Protein AF-A0A6A1VLL9-F1 (afdb_monomer)

InterPro domains:
  IPR001650 Helicase, C-terminal domain-like [PF00271] (3-60)
  IPR001650 Helicase, C-terminal domain-like [PS51194] (1-104)
  IPR001650 Helicase, C-terminal domain-like [SM00490] (1-61)
  IPR018973 MrfA-like Zn-binding domain [PF09369] (299-379)
  IPR027417 P-loop containing nucleoside triphosphate hydrolase [G3DSA:3.40.50.300] (1-115)
  IPR027417 P-loop containing nucleoside triphosphate hydrolase [SSF52540] (4-103)
  IPR055227 ATP-dependent helicase HRQ1, winged helix domain [PF22982] (96-174)

Mean predicted aligned error: 11.03 Å

Foldseek 3Di:
DVVVVVVVLVCQQVVVDPDDDDQCPVLPPDLSHADQEAEAEADNLFLSSLCSRQVSHDPPNDHHYYHYDHDPFPASVQCVVPVCCSVVPDGDDAFDDLLLLLLLLLVVLQVLLVDWDFCQPCCVPSPPSVVVSLVVCVVVVQWDWDPPDDDRRITIHGDDPDNHSVVVDDPDLDAPDWAFEAEPVPRDGQDIHHPVCCCFQQDQQAWHDDPNWTWGFHDQDPVVRYTYTHTDDDLFHFGWDKAKDKFFDDDPDPPDDDDDDPDPFDKFKWKKKKFAFDPVLVVVCVVVVHDLLQLLQLLLQLLLLCLCVQFRDDSLQKDWRHDAPPDPDDDGRMTMITGNRGHYSCSRVSDDPLVSLVNLLVQLVPAPDDDQLGHCSHRDHSPDPNSSPRHGSVSNNSRSVSSNVVQCVVVVVPDDDDDDDDDDDDDDVVVVVVPDDTDGIDMGMMIMGMDIDGDPDGDRDDDDDDPDDDDD

Secondary structure (DSSP, 8-state):
-HHHHHH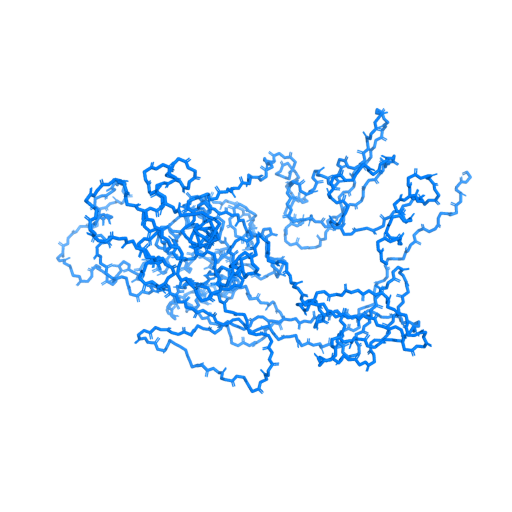HHHHHHTT--S-----GGGTSS-----B-EEEEES--SSHHHHHHHHTTB--SS---EEEEE--SSHHHHHHHH-HHHHHHSPPPPP---TT-HHHHHHHHHHHHHHS-EEHHHHHHHH-TTHHHHHHHHHHTTSEEE-SSS-SS--EEEE--S-S-GGGT--SS-----EEEEEETTTTEEEEEEEHHHHHHHSSTT-EEEETTEEEEEEEEETTTTEEEEEE---S-B---EEEEEEEEE--SS--S------S---EEEEEEEEEE--HHHHHHHHHTT--HHHHHHHHHHHHHHHHHHHS---TTTEEE-PPPTT--SPPPSEEEEEESSTT--SHHHH--HHHHHHHHHHHHHH---SSTT--TTTT--TT-TTTT-S--HHHHHHHHHHHHHHHHHHHTTSS-----------STTTHHHHTS--SS-EEEEEEEEEEEE-----B--------PPPP-

Organism: NCBI:txid262757

Nearest PDB structures (foldseek):
  6znp-assembly1_A  TM=7.812E-01  e=3.510E-25  Bacillus subtilis subsp. subtilis str. 168
  6znp-assembly2_B  TM=8.269E-01  e=1.859E-23  Bacillus subtilis subsp. subtilis str. 168
  6znq-assembly2_B  TM=7.967E-01  e=2.782E-23  Bacillus subtilis subsp. subtilis str. 168
  6zns-assembly1_A  TM=4.354E-01  e=3.088E-14  Bacillus subtilis subsp. subtilis str. 168
  4pyd-assembly1_E  TM=3.132E-01  e=6.804E-01  Escherichia coli K-12

Sequence (472 aa):
MEQDRRRIERDFFDGKLCGVAATNALELGIDVGHIDVTLHLGFPGSIASLWQQAGRAGRRERPSLAVYVAFEGPLDQYFMNHPKKLFGSPIECCHIDAQNQQVLEQHLVCAACEYPLSLHYDEQYFGSGLNNAAMSLKSKGYLISDQSCDSAAKIWNYIGQEKMPSRSVSIRAIENVRYEVLDQRTDEVLEEIEESRAFFQVYEGAVYMRQGKTYLVTKLDLSNKIALCKEADLKYYTRTRDYTDVHVNGGNKIAYPVRVSNIQLSKTTAKAVWIPVPQSIKAEVNKQNFDFRGGLHAASHAILNVVPLHIICNSADLAPECPNPHDSRYYPERILLYDQHPGGIGVSVQVQPLELLMAALEVLRSCYCSGDAGCPNCVQSFACHEYNEVLHKDAALIIIKGVLDAERSYFGGSDHSSNILELTTTDRLFDDFIGKKFKFFFPFLIVLSVKAVCLNFFVSDWFMLISGVPLL

Structure (mmCIF, N/CA/C/O backbone):
data_AF-A0A6A1VLL9-F1
#
_entry.id   AF-A0A6A1VLL9-F1
#
loop_
_atom_site.group_PDB
_atom_site.id
_atom_site.type_symbol
_atom_site.label_atom_id
_atom_site.label_alt_id
_atom_site.label_comp_id
_atom_site.label_asym_id
_atom_site.label_entity_id
_atom_site.label_seq_id
_atom_site.pdbx_PDB_ins_code
_atom_site.Cartn_x
_atom_site.Cartn_y
_atom_site.Cartn_z
_atom_site.occupancy
_atom_site.B_iso_or_equiv
_atom_site.auth_seq_id
_atom_site.auth_comp_id
_atom_site.auth_asym_id
_atom_site.auth_atom_id
_atom_site.pdbx_PDB_model_num
ATOM 1 N N . MET A 1 1 ? -26.419 -7.769 -5.730 1.00 55.06 1 MET A N 1
ATOM 2 C CA . MET A 1 1 ? -24.949 -7.963 -5.669 1.00 55.06 1 MET A CA 1
ATOM 3 C C . MET A 1 1 ? -24.533 -9.321 -5.094 1.00 55.06 1 MET A C 1
ATOM 5 O O . MET A 1 1 ? -24.029 -10.139 -5.852 1.00 55.06 1 MET A O 1
ATOM 9 N N . GLU A 1 2 ? -24.759 -9.619 -3.804 1.00 61.84 2 GLU A N 1
ATOM 10 C CA . GLU A 1 2 ? -24.377 -10.932 -3.237 1.00 61.84 2 GLU A CA 1
ATOM 11 C C . GLU A 1 2 ? -25.065 -12.110 -3.936 1.00 61.84 2 GLU A C 1
ATOM 13 O O . GLU A 1 2 ? -24.462 -13.161 -4.125 1.00 61.84 2 GLU A O 1
ATOM 18 N N . GLN A 1 3 ? -26.322 -11.930 -4.346 1.00 69.62 3 GLN A N 1
ATOM 19 C CA . GLN A 1 3 ? -27.078 -12.961 -5.057 1.00 69.62 3 GLN A CA 1
ATOM 20 C C . GLN A 1 3 ? -26.481 -13.272 -6.438 1.00 69.62 3 GLN A C 1
ATOM 22 O O . GLN A 1 3 ? -26.377 -14.445 -6.787 1.00 69.62 3 GLN A O 1
ATOM 27 N N . ASP A 1 4 ? -26.015 -12.258 -7.177 1.00 74.50 4 ASP A N 1
ATOM 28 C CA . ASP A 1 4 ? -25.354 -12.440 -8.479 1.00 74.50 4 ASP A CA 1
ATOM 29 C C . ASP A 1 4 ? -24.007 -13.143 -8.323 1.00 74.50 4 ASP A C 1
ATOM 31 O O . ASP A 1 4 ? -23.719 -14.093 -9.046 1.00 74.50 4 ASP A O 1
ATOM 35 N N . ARG A 1 5 ? -23.202 -12.730 -7.335 1.00 76.38 5 ARG A N 1
ATOM 36 C CA . ARG A 1 5 ? -21.930 -13.393 -7.024 1.00 76.38 5 ARG A CA 1
ATOM 37 C C . ARG A 1 5 ? -22.148 -14.860 -6.649 1.00 76.38 5 ARG A C 1
ATOM 39 O O . ARG A 1 5 ? -21.533 -15.732 -7.251 1.00 76.38 5 ARG A O 1
ATOM 46 N N . ARG A 1 6 ? -23.075 -15.142 -5.726 1.00 79.62 6 ARG A N 1
ATOM 47 C CA . ARG A 1 6 ? -23.425 -16.516 -5.320 1.00 79.62 6 ARG A CA 1
ATOM 48 C C . ARG A 1 6 ? -23.987 -17.338 -6.480 1.00 79.62 6 ARG A C 1
ATOM 50 O O . ARG A 1 6 ? -23.811 -18.553 -6.500 1.00 79.62 6 ARG A O 1
ATOM 57 N N . ARG A 1 7 ? -24.678 -16.703 -7.433 1.00 83.50 7 ARG A N 1
ATOM 58 C CA . ARG A 1 7 ? -25.155 -17.356 -8.656 1.00 83.50 7 ARG A CA 1
ATOM 59 C C . ARG A 1 7 ? -23.997 -17.719 -9.580 1.00 83.50 7 ARG A C 1
ATOM 61 O O . ARG A 1 7 ? -23.951 -18.862 -10.006 1.00 83.50 7 ARG A O 1
ATOM 68 N N . ILE A 1 8 ? -23.074 -16.794 -9.857 1.00 82.75 8 ILE A N 1
ATOM 69 C CA . ILE A 1 8 ? -21.881 -17.061 -10.679 1.00 82.75 8 ILE A CA 1
ATOM 70 C C . ILE A 1 8 ? -21.043 -18.168 -10.046 1.00 82.75 8 ILE A C 1
ATOM 72 O O . ILE A 1 8 ? -20.667 -19.110 -10.732 1.00 82.75 8 ILE A O 1
ATOM 76 N N . GLU A 1 9 ? -20.809 -18.086 -8.736 1.00 80.38 9 GLU A N 1
ATOM 77 C CA . GLU A 1 9 ? -20.122 -19.126 -7.975 1.00 80.38 9 GLU A CA 1
ATOM 78 C C . GLU A 1 9 ? -20.831 -20.475 -8.165 1.00 80.38 9 GLU A C 1
ATOM 80 O O . GLU A 1 9 ? -20.210 -21.424 -8.629 1.00 80.38 9 GLU A O 1
ATOM 85 N N . ARG A 1 10 ? -22.149 -20.553 -7.932 1.00 82.94 10 ARG A N 1
ATOM 86 C CA . ARG A 1 10 ? -22.943 -21.779 -8.140 1.00 82.94 10 ARG A CA 1
ATOM 87 C C . ARG A 1 10 ? -22.897 -22.308 -9.571 1.00 82.94 10 ARG A C 1
ATOM 89 O O . ARG A 1 10 ? -22.711 -23.501 -9.762 1.00 82.94 10 ARG A O 1
ATOM 96 N N . ASP A 1 11 ? -23.071 -21.455 -10.571 1.00 86.31 11 ASP A N 1
ATOM 97 C CA . ASP A 1 11 ? -23.075 -21.877 -11.972 1.00 86.31 11 ASP A CA 1
ATOM 98 C C . ASP A 1 11 ? -21.674 -22.328 -12.426 1.00 86.31 11 ASP A C 1
ATOM 100 O O . ASP A 1 11 ? -21.560 -23.234 -13.252 1.00 86.31 11 ASP A O 1
ATOM 104 N N . PHE A 1 12 ? -20.612 -21.770 -11.842 1.00 84.31 12 PHE A N 1
ATOM 105 C CA . PHE A 1 12 ? -19.244 -22.259 -12.007 1.00 84.31 12 PHE A CA 1
ATOM 106 C C . PHE A 1 12 ? -19.033 -23.611 -11.308 1.00 84.31 12 PHE A C 1
ATOM 108 O O . PHE A 1 12 ? -18.479 -24.528 -11.909 1.00 84.31 12 PHE A O 1
ATOM 115 N N . PHE A 1 13 ? -19.566 -23.789 -10.094 1.00 78.75 13 PHE A N 1
ATOM 116 C CA . PHE A 1 13 ? -19.525 -25.060 -9.357 1.00 78.75 13 PHE A CA 1
ATOM 117 C C . PHE A 1 13 ? -20.258 -26.204 -10.044 1.00 78.75 13 PHE A C 1
ATOM 119 O O . PHE A 1 13 ? -19.762 -27.330 -10.077 1.00 78.75 13 PHE A O 1
ATOM 126 N N . ASP A 1 14 ? -21.431 -25.907 -10.594 1.00 82.62 14 ASP A N 1
ATOM 127 C CA . ASP A 1 14 ? -22.281 -26.872 -11.286 1.00 82.62 14 ASP A CA 1
ATOM 128 C C . ASP A 1 14 ? -21.737 -27.225 -12.687 1.00 82.62 14 ASP A C 1
ATOM 130 O O . ASP A 1 14 ? -22.352 -28.018 -13.400 1.00 82.62 14 ASP A O 1
ATOM 134 N N . GLY A 1 15 ? -20.620 -26.619 -13.118 1.00 81.31 15 GLY A N 1
ATOM 135 C CA . GLY A 1 15 ? -20.032 -26.814 -14.447 1.00 81.31 15 GLY A CA 1
ATOM 136 C C . GLY A 1 15 ? -20.826 -26.163 -15.585 1.00 81.31 15 GLY A C 1
ATOM 137 O O . GLY A 1 15 ? -20.611 -26.491 -16.750 1.00 81.31 15 GLY A O 1
ATOM 138 N N . LYS A 1 16 ? -21.751 -25.243 -15.276 1.00 86.25 16 LYS A N 1
ATOM 139 C CA . LYS A 1 16 ? -22.502 -24.477 -16.289 1.00 86.25 16 LYS A CA 1
ATOM 140 C C . LYS A 1 16 ? -21.661 -23.355 -16.895 1.00 86.25 16 LYS A C 1
ATOM 142 O O . LYS A 1 16 ? -21.904 -22.962 -18.034 1.00 86.25 16 LYS A O 1
ATOM 147 N N . LEU A 1 17 ? -20.692 -22.833 -16.143 1.00 86.25 17 LEU A N 1
ATOM 148 C CA . LEU A 1 17 ? -19.700 -21.871 -16.623 1.00 86.25 17 LEU A CA 1
ATOM 149 C C . LEU A 1 17 ? -18.362 -22.575 -16.854 1.00 86.25 17 LEU A C 1
ATOM 151 O O . LEU A 1 17 ? -17.862 -23.267 -15.975 1.00 86.25 17 LEU A O 1
ATOM 155 N N . CYS A 1 18 ? -17.763 -22.357 -18.026 1.00 87.50 18 CYS A N 1
ATOM 156 C CA . CYS A 1 18 ? -16.464 -22.939 -18.386 1.00 87.50 18 CYS A CA 1
ATOM 157 C C . CYS A 1 18 ? -15.266 -22.195 -17.767 1.00 87.50 18 CYS A C 1
ATOM 159 O O . CYS A 1 18 ? -14.156 -22.715 -17.763 1.00 87.50 18 CYS A O 1
ATOM 161 N N . GLY A 1 19 ? -15.465 -20.967 -17.287 1.00 87.75 19 GLY A N 1
ATOM 162 C CA . GLY A 1 19 ? -14.394 -20.116 -16.779 1.00 87.75 19 GLY A CA 1
ATOM 163 C C . GLY A 1 19 ? -14.936 -18.865 -16.101 1.00 87.75 19 GLY A C 1
ATOM 164 O O . GLY A 1 19 ? -16.063 -18.440 -16.366 1.00 87.75 19 GLY A O 1
ATOM 165 N N . VAL A 1 20 ? -14.120 -18.269 -15.235 1.00 87.44 20 VAL A N 1
ATOM 166 C CA . VAL A 1 20 ? -14.426 -17.015 -14.544 1.00 87.44 20 VAL A CA 1
ATOM 167 C C . VAL A 1 20 ? -13.185 -16.125 -14.532 1.00 87.44 20 VAL A C 1
ATOM 169 O O . VAL A 1 20 ? -12.090 -16.584 -14.219 1.00 87.44 20 VAL A O 1
ATOM 172 N N . ALA A 1 21 ? -13.358 -14.851 -14.881 1.00 87.50 21 ALA A N 1
ATOM 173 C CA . ALA A 1 21 ? -12.352 -13.820 -14.657 1.00 87.50 21 ALA A CA 1
ATOM 174 C C . ALA A 1 21 ? -12.681 -13.117 -13.338 1.00 87.50 21 ALA A C 1
ATOM 176 O O . ALA A 1 21 ? -13.796 -12.625 -13.158 1.00 87.50 21 ALA A O 1
ATOM 177 N N . ALA A 1 22 ? -11.729 -13.093 -12.410 1.00 82.31 22 ALA A N 1
ATOM 178 C CA . ALA A 1 22 ? -11.917 -12.505 -11.094 1.00 82.31 22 ALA A CA 1
ATOM 179 C C . ALA A 1 22 ? -10.682 -11.717 -10.664 1.00 82.31 22 ALA A C 1
ATOM 181 O O . ALA A 1 22 ? -9.564 -12.003 -11.083 1.00 82.31 22 ALA A O 1
ATOM 182 N N . THR A 1 23 ? -10.904 -10.736 -9.795 1.00 83.44 23 THR A N 1
ATOM 183 C CA . THR A 1 23 ? -9.838 -10.099 -9.018 1.00 83.44 23 THR A CA 1
ATOM 184 C C . THR A 1 23 ? -9.397 -11.030 -7.879 1.00 83.44 23 THR A C 1
ATOM 186 O O . THR A 1 23 ? -9.888 -12.156 -7.746 1.00 83.44 23 THR A O 1
ATOM 189 N N . ASN A 1 24 ? -8.561 -10.531 -6.965 1.00 78.00 24 ASN A N 1
ATOM 190 C CA . ASN A 1 24 ? -8.161 -11.239 -5.739 1.00 78.00 24 ASN A CA 1
ATOM 191 C C . ASN A 1 24 ? -9.356 -11.610 -4.823 1.00 78.00 24 ASN A C 1
ATOM 193 O O . ASN A 1 24 ? -9.191 -12.278 -3.809 1.00 78.00 24 ASN A O 1
ATOM 197 N N . ALA A 1 25 ? -10.595 -11.242 -5.171 1.00 73.44 25 ALA A N 1
ATOM 198 C CA . ALA A 1 25 ? -11.806 -11.637 -4.454 1.00 73.44 25 ALA A CA 1
ATOM 199 C C . ALA A 1 25 ? -12.036 -13.163 -4.370 1.00 73.44 25 ALA A C 1
ATOM 201 O O . ALA A 1 25 ? -12.748 -13.604 -3.463 1.00 73.44 25 ALA A O 1
ATOM 202 N N . LEU A 1 26 ? -11.459 -13.958 -5.286 1.00 74.06 26 LEU A N 1
ATOM 203 C CA . LEU A 1 26 ? -11.481 -15.433 -5.242 1.00 74.06 26 LEU A CA 1
ATOM 204 C C . LEU A 1 26 ? -10.244 -16.050 -4.559 1.00 74.06 26 LEU A C 1
ATOM 206 O O . LEU A 1 26 ? -10.128 -17.272 -4.467 1.00 74.06 26 LEU A O 1
ATOM 210 N N . GLU A 1 27 ? -9.331 -15.224 -4.045 1.00 75.81 27 GLU A N 1
ATOM 211 C CA . GLU A 1 27 ? -8.189 -15.671 -3.240 1.00 75.81 27 GLU A CA 1
ATOM 212 C C . GLU A 1 27 ? -8.619 -16.124 -1.840 1.00 75.81 27 GLU A C 1
ATOM 214 O O . GLU A 1 27 ? -8.020 -17.031 -1.271 1.00 75.81 27 GLU A O 1
ATOM 219 N N . LEU A 1 28 ? -9.717 -15.577 -1.313 1.00 71.50 28 LEU A N 1
ATOM 220 C CA . LEU A 1 28 ? -10.289 -15.961 -0.021 1.00 71.50 28 LEU A CA 1
ATOM 221 C C . LEU A 1 28 ? -10.875 -17.377 -0.074 1.00 71.50 28 LEU A C 1
ATOM 223 O O . LEU A 1 28 ? -11.434 -17.777 -1.092 1.00 71.50 28 LEU A O 1
ATOM 227 N N . GLY A 1 29 ? -10.713 -18.145 1.012 1.00 59.16 29 GLY A N 1
ATOM 228 C CA . GLY A 1 29 ? -10.897 -19.604 1.172 1.00 59.16 29 GLY A CA 1
ATOM 229 C C . GLY A 1 29 ? -12.264 -20.233 0.849 1.00 59.16 29 GLY A C 1
ATOM 230 O O . GLY A 1 29 ? -12.626 -21.242 1.442 1.00 59.16 29 GLY A O 1
ATOM 231 N N . ILE A 1 30 ? -13.017 -19.674 -0.092 1.00 65.00 30 ILE A N 1
ATOM 232 C CA . ILE A 1 30 ? -14.181 -20.285 -0.723 1.00 65.00 30 ILE A CA 1
ATOM 233 C C . ILE A 1 30 ? -13.705 -21.587 -1.380 1.00 65.00 30 ILE A C 1
ATOM 235 O O . ILE A 1 30 ? -12.692 -21.600 -2.081 1.00 65.00 30 ILE A O 1
ATOM 239 N N . ASP A 1 31 ? -14.375 -22.704 -1.118 1.00 61.38 31 ASP A N 1
ATOM 240 C CA . ASP A 1 31 ? -14.124 -23.947 -1.844 1.00 61.38 31 ASP A CA 1
ATOM 241 C C . ASP A 1 31 ? -14.569 -23.726 -3.288 1.00 61.38 31 ASP A C 1
ATOM 243 O O . ASP A 1 31 ? -15.764 -23.764 -3.519 1.00 61.38 31 ASP A O 1
ATOM 247 N N . VAL A 1 32 ? -13.645 -23.423 -4.218 1.00 62.94 32 VAL A N 1
ATOM 248 C CA . VAL A 1 32 ? -13.950 -23.086 -5.629 1.00 62.94 32 VAL A CA 1
ATOM 249 C C . VAL A 1 32 ? -14.083 -24.336 -6.537 1.00 62.94 32 VAL A C 1
ATOM 251 O O . VAL A 1 32 ? -14.072 -24.238 -7.757 1.00 62.94 32 VAL A O 1
ATOM 254 N N . GLY A 1 33 ? -14.327 -25.523 -5.964 1.00 63.41 33 GLY A N 1
ATOM 255 C CA . GLY A 1 33 ? -14.780 -26.682 -6.737 1.00 63.41 33 GLY A CA 1
ATOM 256 C C . GLY A 1 33 ? -13.696 -27.251 -7.656 1.00 63.41 33 GLY A C 1
ATOM 257 O O . GLY A 1 33 ? -12.535 -27.359 -7.263 1.00 63.41 33 GLY A O 1
ATOM 258 N N . HIS A 1 34 ? -14.086 -27.682 -8.858 1.00 73.81 34 HIS A N 1
ATOM 259 C CA . HIS A 1 34 ? -13.215 -28.355 -9.826 1.00 73.81 34 HIS A CA 1
ATOM 260 C C . HIS A 1 34 ? -12.608 -27.368 -10.821 1.00 73.81 34 HIS A C 1
ATOM 262 O O . HIS A 1 34 ? -13.108 -27.222 -11.931 1.00 73.81 34 HIS A O 1
ATOM 268 N N . ILE A 1 35 ? -11.530 -26.696 -10.426 1.00 85.19 35 ILE A N 1
ATOM 269 C CA . ILE A 1 35 ? -10.742 -25.892 -11.361 1.00 85.19 35 ILE A CA 1
ATOM 270 C C . ILE A 1 35 ? -9.588 -26.750 -11.877 1.00 85.19 35 ILE A C 1
ATOM 272 O O . ILE A 1 35 ? -8.771 -27.252 -11.100 1.00 85.19 35 ILE A O 1
ATOM 276 N N . ASP A 1 36 ? -9.520 -26.905 -13.195 1.00 87.62 36 ASP A N 1
ATOM 277 C CA . ASP A 1 36 ? -8.425 -27.621 -13.854 1.00 87.62 36 ASP A CA 1
ATOM 278 C C . ASP A 1 36 ? -7.258 -26.676 -14.186 1.00 87.62 36 ASP A C 1
ATOM 280 O O . ASP A 1 36 ? -6.094 -27.079 -14.137 1.00 87.62 36 ASP A O 1
ATOM 284 N N . VAL A 1 37 ? -7.559 -25.405 -14.493 1.00 91.38 37 VAL A N 1
ATOM 285 C CA . VAL A 1 37 ? -6.571 -24.414 -14.942 1.00 91.38 37 VAL A CA 1
ATOM 286 C C . VAL A 1 37 ? -6.751 -23.065 -14.244 1.00 91.38 37 VAL A C 1
ATOM 288 O O . VAL A 1 37 ? -7.860 -22.533 -14.209 1.00 91.38 37 VAL A O 1
ATOM 291 N N . THR A 1 38 ? -5.658 -22.476 -13.754 1.00 91.94 38 THR A N 1
ATOM 292 C CA . THR A 1 38 ? -5.599 -21.058 -13.363 1.00 91.94 38 THR A CA 1
ATOM 293 C C . THR A 1 38 ? -4.729 -20.255 -14.324 1.00 91.94 38 THR A C 1
ATOM 295 O O . THR A 1 38 ? -3.693 -20.726 -14.796 1.00 91.94 38 THR A O 1
ATOM 298 N N . LEU A 1 39 ? -5.152 -19.023 -14.609 1.00 94.12 39 LEU A N 1
ATOM 299 C CA . LEU A 1 39 ? -4.411 -18.060 -15.420 1.00 94.12 39 LEU A CA 1
ATOM 300 C C . LEU A 1 39 ? -4.173 -16.796 -14.590 1.00 94.12 39 LEU A C 1
ATOM 302 O O . LEU A 1 39 ? -5.124 -16.103 -14.234 1.00 94.12 39 LEU A O 1
ATOM 306 N N . HIS A 1 40 ? -2.911 -16.506 -14.293 1.00 92.56 40 HIS A N 1
ATOM 307 C CA . HIS A 1 40 ? -2.480 -15.321 -13.555 1.00 92.56 40 HIS A CA 1
ATOM 308 C C . HIS A 1 40 ? -1.958 -14.293 -14.552 1.00 92.56 40 HIS A C 1
ATOM 310 O O . HIS A 1 40 ? -0.989 -14.564 -15.263 1.00 92.56 40 HIS A O 1
ATOM 316 N N . LEU A 1 41 ? -2.614 -13.137 -14.619 1.00 92.56 41 LEU A N 1
ATOM 317 C CA . LEU A 1 41 ? -2.220 -12.026 -15.481 1.00 92.56 41 LEU A CA 1
ATOM 318 C C . LEU A 1 41 ? -1.443 -11.006 -14.638 1.00 92.56 41 LEU A C 1
ATOM 320 O O . LEU A 1 41 ? -2.045 -10.249 -13.878 1.00 92.56 41 LEU A O 1
ATOM 324 N N . GLY A 1 42 ? -0.117 -11.022 -14.761 1.00 91.62 42 GLY A N 1
ATOM 325 C CA . GLY A 1 42 ? 0.807 -10.264 -13.918 1.00 91.62 42 GLY A CA 1
ATOM 326 C C . GLY A 1 42 ? 1.017 -10.873 -12.527 1.00 91.62 42 GLY A C 1
ATOM 327 O O . GLY A 1 42 ? 0.291 -11.778 -12.099 1.00 91.62 42 GLY A O 1
ATOM 328 N N . PHE A 1 43 ? 2.061 -10.427 -11.827 1.00 90.69 43 PHE A N 1
ATOM 329 C CA . PHE A 1 43 ? 2.318 -10.857 -10.454 1.00 90.69 43 PHE A CA 1
ATOM 330 C C . PHE A 1 43 ? 1.229 -10.310 -9.508 1.00 90.69 43 PHE A C 1
ATOM 332 O O . PHE A 1 43 ? 0.989 -9.102 -9.491 1.00 90.69 43 PHE A O 1
ATOM 339 N N . PRO A 1 44 ? 0.592 -11.149 -8.666 1.00 88.12 44 PRO A N 1
ATOM 340 C CA . PRO A 1 44 ? -0.568 -10.749 -7.858 1.00 88.12 44 PRO A CA 1
ATOM 341 C C . PRO A 1 44 ? -0.235 -9.863 -6.645 1.00 88.12 44 PRO A C 1
ATOM 343 O O . PRO A 1 44 ? -1.109 -9.595 -5.823 1.00 88.12 44 PRO A O 1
ATOM 346 N N . GLY A 1 45 ? 1.017 -9.418 -6.516 1.00 86.62 45 GLY A N 1
ATOM 347 C CA . GLY A 1 45 ? 1.489 -8.536 -5.447 1.00 86.62 45 GLY A CA 1
ATOM 348 C C . GLY A 1 45 ? 2.106 -9.256 -4.246 1.00 86.62 45 GLY A C 1
ATOM 349 O O . GLY A 1 45 ? 2.758 -8.611 -3.439 1.00 86.62 45 GLY A O 1
ATOM 350 N N . SER A 1 46 ? 1.975 -10.579 -4.120 1.00 89.38 46 SER A N 1
ATOM 351 C CA . SER A 1 46 ? 2.736 -11.359 -3.134 1.00 89.38 46 SER A CA 1
ATOM 352 C C . SER A 1 46 ? 2.941 -12.805 -3.585 1.00 89.38 46 SER A C 1
ATOM 354 O O . SER A 1 46 ? 2.182 -13.336 -4.407 1.00 89.38 46 SER A O 1
ATOM 356 N N . ILE A 1 47 ? 3.967 -13.455 -3.040 1.00 91.50 47 ILE A N 1
ATOM 357 C CA . ILE A 1 47 ? 4.234 -14.880 -3.250 1.00 91.50 47 ILE A CA 1
ATOM 358 C C . ILE A 1 47 ? 3.100 -15.703 -2.632 1.00 91.50 47 ILE A C 1
ATOM 360 O O . ILE A 1 47 ? 2.618 -16.646 -3.265 1.00 91.50 47 ILE A O 1
ATOM 364 N N . ALA A 1 48 ? 2.622 -15.318 -1.443 1.00 90.94 48 ALA A N 1
ATOM 365 C CA . ALA A 1 48 ? 1.448 -15.916 -0.810 1.00 90.94 48 ALA A CA 1
ATOM 366 C C . ALA A 1 48 ? 0.233 -15.931 -1.751 1.00 90.94 48 ALA A C 1
ATOM 368 O O . ALA A 1 48 ? -0.359 -16.989 -1.977 1.00 90.94 48 ALA A O 1
ATOM 369 N N . SER A 1 49 ? -0.103 -14.782 -2.343 1.00 91.00 49 SER A N 1
ATOM 370 C CA . SER A 1 49 ? -1.242 -14.633 -3.252 1.00 91.00 49 SER A CA 1
ATOM 371 C C . SER A 1 49 ? -1.067 -15.459 -4.520 1.00 91.00 49 SER A C 1
ATOM 373 O O . SER A 1 49 ? -2.008 -16.126 -4.945 1.00 91.00 49 SER A O 1
ATOM 375 N N . LEU A 1 50 ? 0.142 -15.505 -5.092 1.00 91.69 50 LEU A N 1
ATOM 376 C CA . LEU A 1 50 ? 0.431 -16.356 -6.250 1.00 91.69 50 LEU A CA 1
ATOM 377 C C . LEU A 1 50 ? 0.142 -17.829 -5.948 1.00 91.69 50 LEU A C 1
ATOM 379 O O . LEU A 1 50 ? -0.568 -18.484 -6.711 1.00 91.69 50 LEU A O 1
ATOM 383 N N . TRP A 1 51 ? 0.627 -18.339 -4.814 1.00 91.00 51 TRP A N 1
ATOM 384 C CA . TRP A 1 51 ? 0.386 -19.725 -4.414 1.00 91.00 51 TRP A CA 1
ATOM 385 C C . TRP A 1 51 ? -1.074 -19.996 -4.051 1.00 91.00 51 TRP A C 1
ATOM 387 O O . TRP A 1 51 ? -1.601 -21.044 -4.423 1.00 91.00 51 TRP A O 1
ATOM 397 N N . GLN A 1 52 ? -1.754 -19.067 -3.373 1.00 89.56 52 GLN A N 1
ATOM 398 C CA . GLN A 1 52 ? -3.173 -19.220 -3.038 1.00 89.56 52 GLN A CA 1
ATOM 399 C C . GLN A 1 52 ? -4.056 -19.246 -4.282 1.00 89.56 52 GLN A C 1
ATOM 401 O O . GLN A 1 52 ? -4.973 -20.064 -4.368 1.00 89.56 52 GLN A O 1
ATOM 406 N N . GLN A 1 53 ? -3.776 -18.378 -5.254 1.00 89.38 53 GLN A N 1
ATOM 407 C CA . GLN A 1 53 ? -4.498 -18.353 -6.518 1.00 89.38 53 GLN A CA 1
ATOM 408 C C . GLN A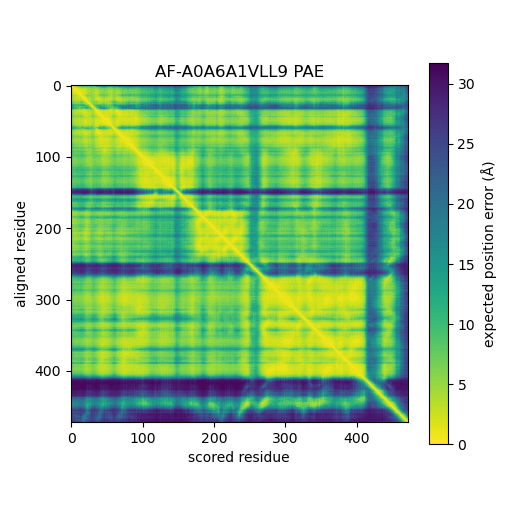 1 53 ? -4.171 -19.603 -7.355 1.00 89.38 53 GLN A C 1
ATOM 410 O O . GLN A 1 53 ? -5.079 -20.190 -7.936 1.00 89.38 53 GLN A O 1
ATOM 415 N N . ALA A 1 54 ? -2.909 -20.051 -7.405 1.00 90.00 54 ALA A N 1
ATOM 416 C CA . ALA A 1 54 ? -2.513 -21.234 -8.176 1.00 90.00 54 ALA A CA 1
ATOM 417 C C . ALA A 1 54 ? -3.097 -22.526 -7.581 1.00 90.00 54 ALA A C 1
ATOM 419 O O . ALA A 1 54 ? -3.596 -23.383 -8.307 1.00 90.00 54 ALA A O 1
ATOM 420 N N . GLY A 1 55 ? -3.136 -22.627 -6.247 1.00 87.75 55 GLY A N 1
ATOM 421 C CA . GLY A 1 55 ? -3.746 -23.738 -5.507 1.00 87.75 55 GLY A CA 1
ATOM 422 C C . GLY A 1 55 ? -5.273 -23.828 -5.628 1.00 87.75 55 GLY A C 1
ATOM 423 O O . GLY A 1 55 ? -5.900 -24.690 -5.006 1.00 87.75 55 GLY A O 1
ATOM 424 N N . ARG A 1 56 ? -5.902 -22.941 -6.411 1.00 84.56 56 ARG A N 1
ATOM 425 C CA . ARG A 1 56 ? -7.305 -23.088 -6.809 1.00 84.56 56 ARG A CA 1
ATOM 426 C C . ARG A 1 56 ? -7.493 -24.210 -7.813 1.00 84.56 56 ARG A C 1
ATOM 428 O O . ARG A 1 56 ? -8.520 -24.881 -7.733 1.00 84.56 56 ARG A O 1
ATOM 435 N N . ALA A 1 57 ? -6.505 -24.452 -8.672 1.00 87.56 57 ALA A N 1
ATOM 436 C CA . ALA A 1 57 ? -6.500 -25.602 -9.559 1.00 87.56 57 ALA A CA 1
ATOM 437 C C . ALA A 1 57 ? -5.926 -26.855 -8.868 1.00 87.56 57 ALA A C 1
ATOM 439 O O . ALA A 1 57 ? -5.130 -26.750 -7.936 1.00 87.56 57 ALA A O 1
ATOM 440 N N . GLY A 1 58 ? -6.318 -28.049 -9.326 1.00 80.69 58 GLY A N 1
ATOM 441 C CA . GLY A 1 58 ? -5.656 -29.304 -8.917 1.00 80.69 58 GLY A CA 1
ATOM 442 C C . GLY A 1 58 ? -6.219 -30.003 -7.686 1.00 80.69 58 GLY A C 1
ATOM 443 O O . GLY A 1 58 ? -5.493 -30.668 -6.947 1.00 80.69 58 GLY A O 1
ATOM 444 N N . ARG A 1 59 ? -7.532 -29.905 -7.455 1.00 75.31 59 ARG A N 1
ATOM 445 C CA . ARG A 1 59 ? -8.208 -30.684 -6.405 1.00 75.31 59 ARG A CA 1
ATOM 446 C C . ARG A 1 59 ? -8.504 -32.119 -6.875 1.00 75.31 59 ARG A C 1
ATOM 448 O O . ARG A 1 59 ? -8.923 -32.333 -8.008 1.00 75.31 59 ARG A O 1
ATOM 455 N N . ARG A 1 60 ? -8.390 -33.092 -5.958 1.00 71.12 60 ARG A N 1
ATOM 456 C CA . ARG A 1 60 ? -8.771 -34.518 -6.132 1.00 71.12 60 ARG A CA 1
ATOM 457 C C . ARG A 1 60 ? -7.939 -35.317 -7.154 1.00 71.12 60 ARG A C 1
ATOM 459 O O . ARG A 1 60 ? -8.505 -36.063 -7.946 1.00 71.12 60 ARG A O 1
ATOM 466 N N . GLU A 1 61 ? -6.613 -35.173 -7.110 1.00 72.75 61 GLU A N 1
ATOM 467 C CA . GLU A 1 61 ? -5.645 -36.009 -7.859 1.00 72.75 61 GLU A CA 1
ATOM 468 C C . GLU A 1 61 ? -5.769 -35.955 -9.393 1.00 72.75 61 GLU A C 1
ATOM 470 O O . GLU A 1 61 ? -5.253 -36.817 -10.105 1.00 72.75 61 GLU A O 1
ATOM 475 N N . ARG A 1 62 ? -6.433 -34.928 -9.929 1.00 80.50 62 ARG A N 1
ATOM 476 C CA . ARG A 1 62 ? -6.452 -34.670 -11.370 1.00 80.50 62 ARG A CA 1
ATOM 477 C C . ARG A 1 62 ? -5.256 -33.812 -11.779 1.00 80.50 62 ARG A C 1
ATOM 479 O O . ARG A 1 62 ? -4.836 -32.960 -10.994 1.00 80.50 62 ARG A O 1
ATOM 486 N N . PRO A 1 63 ? -4.727 -33.997 -13.001 1.00 87.19 63 PRO A N 1
ATOM 487 C CA . PRO A 1 63 ? -3.767 -33.064 -13.568 1.00 87.19 63 PRO A CA 1
ATOM 488 C C . PRO A 1 63 ? -4.344 -31.648 -13.578 1.00 87.19 63 PRO A C 1
ATOM 490 O O . PRO A 1 63 ? -5.501 -31.453 -13.945 1.00 87.19 63 PRO A O 1
ATOM 493 N N . SER A 1 64 ? -3.525 -30.673 -13.206 1.00 91.44 64 SER A N 1
ATOM 494 C CA . SER A 1 64 ? -3.890 -29.261 -13.223 1.00 91.44 64 SER A CA 1
ATOM 495 C C . SER A 1 64 ? -2.769 -28.405 -13.772 1.00 91.44 64 SER A C 1
ATOM 497 O O . SER A 1 64 ? -1.600 -28.793 -13.727 1.00 91.44 64 SER A O 1
ATOM 499 N N . LEU A 1 65 ? -3.126 -27.217 -14.246 1.00 93.50 65 LEU A N 1
ATOM 500 C CA . LEU A 1 65 ? -2.187 -26.264 -14.819 1.00 93.50 65 LEU A CA 1
ATOM 501 C C . LEU A 1 65 ? -2.369 -24.884 -14.182 1.00 93.50 65 LEU A C 1
ATOM 503 O O . LEU A 1 65 ? -3.472 -24.355 -14.144 1.00 93.50 65 LEU A O 1
ATOM 507 N N . ALA A 1 66 ? -1.275 -24.277 -13.737 1.00 93.19 66 ALA A N 1
ATOM 508 C CA . ALA A 1 66 ? -1.244 -22.867 -13.365 1.00 93.19 66 ALA A CA 1
ATOM 509 C C . ALA A 1 66 ? -0.335 -22.130 -14.350 1.00 93.19 66 ALA A C 1
ATOM 511 O O . ALA A 1 66 ? 0.843 -22.468 -14.484 1.00 93.19 66 ALA A O 1
ATOM 512 N N . VAL A 1 67 ? -0.886 -21.152 -15.067 1.00 95.00 67 VAL A N 1
ATOM 513 C CA . VAL A 1 67 ? -0.163 -20.362 -16.069 1.00 95.00 67 VAL A CA 1
ATOM 514 C C . VAL A 1 67 ? 0.038 -18.954 -15.538 1.00 95.00 67 VAL A C 1
ATOM 516 O O . VAL A 1 67 ? -0.931 -18.247 -15.274 1.00 95.00 67 VAL A O 1
ATOM 519 N N . TYR A 1 68 ? 1.293 -18.533 -15.415 1.00 94.75 68 TYR A N 1
ATOM 520 C CA . TYR A 1 68 ? 1.648 -17.158 -15.083 1.00 94.75 68 TYR A CA 1
ATOM 521 C C . TYR A 1 68 ? 2.072 -16.404 -16.350 1.00 94.75 68 TYR A C 1
ATOM 523 O O . TYR A 1 68 ? 3.085 -16.734 -16.966 1.00 94.75 68 TYR A O 1
ATOM 531 N N . VAL A 1 69 ? 1.280 -15.403 -16.737 1.00 95.44 69 VAL A N 1
ATOM 532 C CA . VAL A 1 69 ? 1.533 -14.511 -17.872 1.00 95.44 69 VAL A CA 1
ATOM 533 C C . VAL A 1 69 ? 2.039 -13.178 -17.331 1.00 95.44 69 VAL A C 1
ATOM 535 O O . VAL A 1 69 ? 1.267 -12.398 -16.783 1.00 95.44 69 VAL A O 1
ATOM 538 N N . ALA A 1 70 ? 3.341 -12.932 -17.464 1.00 94.06 70 ALA A N 1
ATOM 539 C CA . ALA A 1 70 ? 3.974 -11.681 -17.049 1.00 94.06 70 ALA A CA 1
ATOM 540 C C . ALA A 1 70 ? 3.590 -10.509 -17.958 1.00 94.06 70 ALA A C 1
ATOM 542 O O . ALA A 1 70 ? 3.502 -10.662 -19.178 1.00 94.06 70 ALA A O 1
ATOM 543 N N . PHE A 1 71 ? 3.463 -9.327 -17.362 1.00 91.50 71 PHE A N 1
ATOM 544 C CA . PHE A 1 71 ? 3.449 -8.056 -18.072 1.00 91.50 71 PHE A CA 1
ATOM 545 C C . PHE A 1 71 ? 4.862 -7.486 -18.236 1.00 91.50 71 PHE A C 1
ATOM 547 O O . PHE A 1 71 ? 5.859 -8.053 -17.789 1.00 91.50 71 PHE A O 1
ATOM 554 N N . GLU A 1 72 ? 4.956 -6.333 -18.890 1.00 89.88 72 GLU A N 1
ATOM 555 C CA . GLU A 1 72 ? 6.217 -5.632 -19.173 1.00 89.88 72 GLU A CA 1
ATOM 556 C C . GLU A 1 72 ? 6.816 -4.922 -17.943 1.00 89.88 72 GLU A C 1
ATOM 558 O O . GLU A 1 72 ? 7.921 -4.388 -18.010 1.00 89.88 72 GLU A O 1
ATOM 563 N N . GLY A 1 73 ? 6.108 -4.925 -16.808 1.00 87.25 73 GLY A N 1
ATOM 564 C CA . GLY A 1 73 ? 6.521 -4.225 -15.593 1.00 87.25 73 GLY A CA 1
ATOM 565 C C . GLY A 1 73 ? 7.824 -4.770 -14.977 1.00 87.25 73 GLY A C 1
ATOM 566 O O . GLY A 1 73 ? 8.117 -5.963 -15.106 1.00 87.25 73 GLY A O 1
ATOM 567 N N . PRO A 1 74 ? 8.595 -3.942 -14.239 1.00 88.75 74 PRO A N 1
ATOM 568 C CA . PRO A 1 74 ? 9.908 -4.326 -13.705 1.00 88.75 74 PRO A CA 1
ATOM 569 C C . PRO A 1 74 ? 9.894 -5.592 -12.843 1.00 88.75 74 PRO A C 1
ATOM 571 O O . PRO A 1 74 ? 10.828 -6.393 -12.895 1.00 88.75 74 PRO A O 1
ATOM 574 N N . LEU A 1 75 ? 8.827 -5.776 -12.066 1.00 89.31 75 LEU A N 1
ATOM 575 C CA . LEU A 1 75 ? 8.672 -6.900 -11.151 1.00 89.31 75 LEU A CA 1
ATOM 576 C C . LEU A 1 75 ? 8.445 -8.225 -11.889 1.00 89.31 75 LEU A C 1
ATOM 578 O O . LEU A 1 75 ? 9.110 -9.228 -11.619 1.00 89.31 75 LEU A O 1
ATOM 582 N N . ASP A 1 76 ? 7.537 -8.206 -12.860 1.00 91.94 76 ASP A N 1
ATOM 583 C CA . ASP A 1 76 ? 7.206 -9.360 -13.690 1.00 91.94 76 ASP A CA 1
ATOM 584 C C . ASP A 1 76 ? 8.417 -9.788 -14.519 1.00 91.94 76 ASP A C 1
ATOM 586 O O . ASP A 1 76 ? 8.797 -10.963 -14.523 1.00 91.94 76 ASP A O 1
ATOM 590 N N . GLN A 1 77 ? 9.091 -8.819 -15.142 1.00 91.38 77 GLN A N 1
ATOM 591 C CA . GLN A 1 77 ? 10.309 -9.056 -15.914 1.00 91.38 77 GLN A CA 1
ATOM 592 C C . GLN A 1 77 ? 11.455 -9.572 -15.036 1.00 91.38 77 GLN A C 1
ATOM 594 O O . GLN A 1 77 ? 12.215 -10.445 -15.466 1.00 91.38 77 GLN A O 1
ATOM 599 N N . TYR A 1 78 ? 11.576 -9.106 -13.788 1.00 91.00 78 TYR A N 1
ATOM 600 C CA . TYR A 1 78 ? 12.546 -9.659 -12.843 1.00 91.00 78 TYR A CA 1
ATOM 601 C C . TYR A 1 78 ? 12.293 -11.149 -12.591 1.00 91.00 78 TYR A C 1
ATOM 603 O O . TYR A 1 78 ? 13.218 -11.959 -12.694 1.00 91.00 78 TYR A O 1
ATOM 611 N N . PHE A 1 79 ? 11.050 -11.537 -12.301 1.00 92.06 79 PHE A N 1
ATOM 612 C CA . PHE A 1 79 ? 10.722 -12.938 -12.047 1.00 92.06 79 PHE A CA 1
ATOM 613 C C . PHE A 1 79 ? 10.831 -13.820 -13.292 1.00 92.06 79 PHE A C 1
ATOM 615 O O . PHE A 1 79 ? 11.275 -14.961 -13.169 1.00 92.06 79 PHE A O 1
ATOM 622 N N . MET A 1 80 ? 10.520 -13.301 -14.482 1.00 93.00 80 MET A N 1
ATOM 623 C CA . MET A 1 80 ? 10.719 -14.031 -15.740 1.00 93.00 80 MET A CA 1
ATOM 624 C C . MET A 1 80 ? 12.201 -14.291 -16.037 1.00 93.00 80 MET A C 1
ATOM 626 O O . MET A 1 80 ? 12.557 -15.382 -16.479 1.00 93.00 80 MET A O 1
ATOM 630 N N . ASN A 1 81 ? 13.083 -13.343 -15.712 1.00 92.06 81 ASN A N 1
ATOM 631 C CA . ASN A 1 81 ? 14.535 -13.528 -15.823 1.00 92.06 81 ASN A CA 1
ATOM 632 C C . ASN A 1 81 ? 15.124 -14.389 -14.690 1.00 92.06 81 ASN A C 1
ATOM 634 O O . ASN A 1 81 ? 16.183 -15.003 -14.843 1.00 92.06 81 ASN A O 1
ATOM 638 N N . HIS A 1 82 ? 14.441 -14.464 -13.545 1.00 91.81 82 HIS A N 1
ATOM 639 C CA . HIS A 1 82 ? 14.894 -15.186 -12.357 1.00 91.81 82 HIS A CA 1
ATOM 640 C C . HIS A 1 82 ? 13.803 -16.100 -11.765 1.00 91.81 82 HIS A C 1
ATOM 642 O O . HIS A 1 82 ? 13.470 -15.973 -10.584 1.00 91.81 82 HIS A O 1
ATOM 648 N N . PRO A 1 83 ? 13.288 -17.101 -12.504 1.00 93.38 83 PRO A N 1
ATOM 649 C CA . PRO A 1 83 ? 12.138 -17.899 -12.062 1.00 93.38 83 PRO A CA 1
ATOM 650 C C . PRO A 1 83 ? 12.414 -18.683 -10.772 1.00 93.38 83 PRO A C 1
ATOM 652 O O . PRO A 1 83 ? 11.537 -18.850 -9.930 1.00 93.38 83 PRO A O 1
ATOM 655 N N . LYS A 1 84 ? 13.669 -19.102 -10.551 1.00 92.88 84 LYS A N 1
ATOM 656 C CA . LYS A 1 84 ? 14.085 -19.763 -9.302 1.00 92.88 84 LYS A CA 1
ATOM 657 C C . LYS A 1 84 ? 13.912 -18.873 -8.070 1.00 92.88 84 LYS A C 1
ATOM 659 O O . LYS A 1 84 ? 13.706 -19.400 -6.985 1.00 92.88 84 LYS A O 1
ATOM 664 N N . LYS A 1 85 ? 14.001 -17.545 -8.220 1.00 89.75 85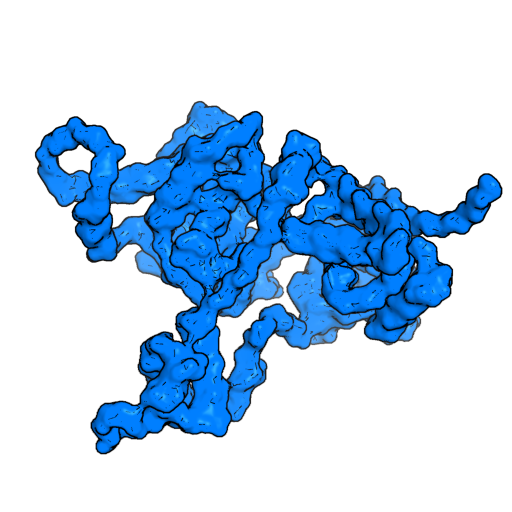 LYS A N 1
ATOM 665 C CA . LYS A 1 85 ? 13.731 -16.605 -7.125 1.00 89.75 85 LYS A CA 1
ATOM 666 C C . LYS A 1 85 ? 12.244 -16.583 -6.800 1.00 89.75 85 LYS A C 1
ATOM 668 O O . LYS A 1 85 ? 11.920 -16.621 -5.625 1.00 89.75 85 LYS A O 1
ATOM 673 N N . LEU A 1 86 ? 11.362 -16.590 -7.801 1.00 90.69 86 LEU A N 1
ATOM 674 C CA . LEU A 1 86 ? 9.919 -16.624 -7.565 1.00 90.69 86 LEU A CA 1
ATOM 675 C C . LEU A 1 86 ? 9.499 -17.898 -6.819 1.00 90.69 86 LEU A C 1
ATOM 677 O O . LEU A 1 86 ? 8.912 -17.822 -5.747 1.00 90.69 86 LEU A O 1
ATOM 681 N N . PHE A 1 87 ? 9.855 -19.068 -7.356 1.00 90.31 87 PHE A N 1
ATOM 682 C CA . PHE A 1 87 ? 9.397 -20.354 -6.813 1.00 90.31 87 PHE A CA 1
ATOM 683 C C . PHE A 1 87 ? 10.201 -20.854 -5.607 1.00 90.31 87 PHE A C 1
ATOM 685 O O . PHE A 1 87 ? 9.742 -21.745 -4.900 1.00 90.31 87 PHE A O 1
ATOM 692 N N . GLY A 1 88 ? 11.407 -20.324 -5.390 1.00 89.50 88 GLY A N 1
ATOM 693 C CA . GLY A 1 88 ? 12.276 -20.701 -4.274 1.00 89.50 88 GLY A CA 1
ATOM 694 C C . GLY A 1 88 ? 12.240 -19.738 -3.089 1.00 89.50 88 GLY A C 1
ATOM 695 O O . GLY A 1 88 ? 12.879 -20.021 -2.078 1.00 89.50 88 GLY A O 1
ATOM 696 N N . SER A 1 89 ? 11.553 -18.598 -3.205 1.00 87.19 89 SER A N 1
ATOM 697 C CA . SER A 1 89 ? 11.439 -17.655 -2.091 1.00 87.19 89 SER A CA 1
ATOM 698 C C . SER A 1 89 ? 10.420 -18.147 -1.061 1.00 87.19 89 SER A C 1
ATOM 700 O O . SER A 1 89 ? 9.405 -18.739 -1.439 1.00 87.19 89 SER A O 1
ATOM 702 N N . PRO A 1 90 ? 10.674 -17.918 0.238 1.00 89.19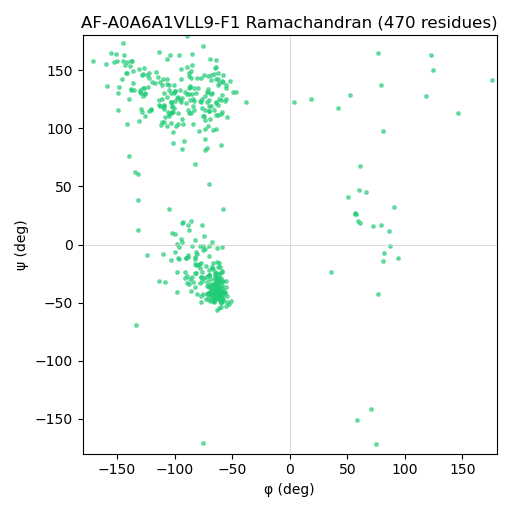 90 PRO A N 1
ATOM 703 C CA . PRO A 1 90 ? 9.696 -18.221 1.269 1.00 89.19 90 PRO A CA 1
ATOM 704 C C . PRO A 1 90 ? 8.457 -17.333 1.108 1.00 89.19 90 PRO A C 1
ATOM 706 O O . PRO A 1 90 ? 8.542 -16.211 0.611 1.00 89.19 90 PRO A O 1
ATOM 709 N N . ILE A 1 91 ? 7.314 -17.851 1.557 1.00 90.31 91 ILE A N 1
ATOM 710 C CA . ILE A 1 91 ? 6.081 -17.069 1.685 1.00 90.31 91 ILE A CA 1
ATOM 711 C C . ILE A 1 91 ? 6.306 -15.970 2.731 1.00 90.31 91 ILE A C 1
ATOM 713 O O . ILE A 1 91 ? 6.991 -16.193 3.732 1.00 90.31 91 ILE A O 1
ATOM 717 N N . GLU A 1 92 ? 5.740 -14.791 2.490 1.00 87.88 92 GLU A N 1
ATOM 718 C CA . GLU A 1 92 ? 5.857 -13.638 3.375 1.00 87.88 92 GLU A CA 1
ATOM 719 C C . GLU A 1 92 ? 5.319 -13.933 4.789 1.00 87.88 92 GLU A C 1
ATOM 721 O O . GLU A 1 92 ? 4.286 -14.584 4.965 1.00 87.88 92 GLU A O 1
ATOM 726 N N . CYS A 1 93 ? 6.008 -13.424 5.815 1.00 84.88 93 CYS A N 1
ATOM 727 C CA . CYS A 1 93 ? 5.578 -13.542 7.208 1.00 84.88 93 CYS A CA 1
ATOM 728 C C . CYS A 1 93 ? 4.550 -12.459 7.560 1.00 84.88 93 CYS A C 1
ATOM 730 O O . CYS A 1 93 ? 4.760 -11.278 7.280 1.00 84.88 93 CYS A O 1
ATOM 732 N N . CYS A 1 94 ? 3.475 -12.848 8.248 1.00 85.50 94 CYS A N 1
ATOM 733 C CA . CYS A 1 94 ? 2.520 -11.909 8.829 1.00 85.50 94 CYS A CA 1
ATOM 734 C C . CYS A 1 94 ? 2.988 -11.490 10.226 1.00 85.50 94 CYS A C 1
ATOM 736 O O . CYS A 1 94 ? 3.203 -12.344 11.090 1.00 85.50 94 CYS A O 1
ATOM 738 N N . HIS A 1 95 ? 3.135 -10.184 10.439 1.00 87.50 95 HIS A N 1
ATOM 739 C CA . HIS A 1 95 ? 3.563 -9.616 11.713 1.00 87.50 95 HIS A CA 1
ATOM 740 C C . HIS A 1 95 ? 2.372 -8.961 12.413 1.00 87.50 95 HIS A C 1
ATOM 742 O O . HIS A 1 95 ? 1.562 -8.282 11.782 1.00 87.50 95 HIS A O 1
ATOM 748 N N . ILE A 1 96 ? 2.259 -9.167 13.725 1.00 88.88 96 ILE A N 1
ATOM 749 C CA . ILE A 1 96 ? 1.214 -8.561 14.554 1.00 88.88 96 ILE A CA 1
ATOM 750 C C . ILE A 1 96 ? 1.893 -7.911 15.752 1.00 88.88 96 ILE A C 1
ATOM 752 O O . ILE A 1 96 ? 2.488 -8.602 16.579 1.00 88.88 96 ILE A O 1
ATOM 756 N N . ASP A 1 97 ? 1.782 -6.589 15.852 1.00 88.81 97 ASP A N 1
ATOM 757 C CA . ASP A 1 97 ? 2.236 -5.843 17.021 1.00 88.81 97 ASP A CA 1
ATOM 758 C C . ASP A 1 97 ? 1.091 -5.682 18.029 1.00 88.81 97 ASP A C 1
ATOM 760 O O . ASP A 1 97 ? 0.329 -4.714 18.003 1.00 88.81 97 ASP A O 1
ATOM 764 N N . ALA A 1 98 ? 0.968 -6.650 18.937 1.00 84.75 98 ALA A N 1
ATOM 765 C CA . ALA A 1 98 ? 0.005 -6.582 20.035 1.00 84.75 98 ALA A CA 1
ATOM 766 C C . ALA A 1 98 ? 0.366 -5.520 21.096 1.00 84.75 98 ALA A C 1
ATOM 768 O O . ALA A 1 98 ? -0.447 -5.250 21.976 1.00 84.75 98 ALA A O 1
ATOM 769 N N . GLN A 1 99 ? 1.569 -4.937 21.038 1.00 85.25 99 GLN A N 1
ATOM 770 C CA . GLN A 1 99 ? 2.034 -3.885 21.948 1.00 85.25 99 GLN A CA 1
ATOM 771 C C . GLN A 1 99 ? 1.978 -2.491 21.309 1.00 85.25 99 GLN A C 1
ATOM 773 O O . GLN A 1 99 ? 2.460 -1.522 21.901 1.00 85.25 99 GLN A O 1
ATOM 778 N N . ASN A 1 100 ? 1.350 -2.354 20.135 1.00 89.56 100 ASN A N 1
ATOM 779 C CA . ASN A 1 100 ? 1.172 -1.059 19.499 1.00 89.56 100 ASN A CA 1
ATOM 780 C C . ASN A 1 100 ? 0.369 -0.124 20.416 1.00 89.56 100 ASN A C 1
ATOM 782 O O . ASN A 1 100 ? -0.832 -0.299 20.629 1.00 89.56 100 ASN A O 1
ATOM 786 N N . GLN A 1 101 ? 1.034 0.916 20.914 1.00 88.56 101 GLN A N 1
ATOM 787 C CA . GLN A 1 101 ? 0.479 1.852 21.886 1.00 88.56 101 GLN A CA 1
ATOM 788 C C . GLN A 1 101 ? -0.800 2.555 21.398 1.00 88.56 101 GLN A C 1
ATOM 790 O O . GLN A 1 101 ? -1.714 2.778 22.189 1.00 88.56 101 GLN A O 1
ATOM 795 N N . GLN A 1 102 ? -0.889 2.927 20.115 1.00 88.19 102 GLN A N 1
ATOM 796 C CA . GLN A 1 102 ? -2.067 3.631 19.597 1.00 88.19 102 GLN A CA 1
ATOM 797 C C . GLN A 1 102 ? -3.280 2.710 19.500 1.00 88.19 102 GLN A C 1
ATOM 799 O O . GLN A 1 102 ? -4.382 3.120 19.864 1.00 88.19 102 GLN A O 1
ATOM 804 N N . VAL A 1 103 ? -3.070 1.480 19.030 1.00 89.94 103 VAL A N 1
ATOM 805 C CA . VAL A 1 103 ? -4.117 0.454 18.962 1.00 89.94 103 VAL A CA 1
ATOM 806 C C . VAL A 1 103 ? -4.549 0.074 20.379 1.00 89.94 103 VAL A C 1
ATOM 808 O O . VAL A 1 103 ? -5.741 0.075 20.685 1.00 89.94 103 VAL A O 1
ATOM 811 N N . LEU A 1 104 ? -3.589 -0.140 21.280 1.00 92.19 104 LEU A N 1
ATOM 812 C CA . LEU A 1 104 ? -3.852 -0.463 22.676 1.00 92.19 104 LEU A CA 1
ATOM 813 C C . LEU A 1 104 ? -4.698 0.616 23.365 1.00 92.19 104 LEU A C 1
ATOM 815 O O . LEU A 1 104 ? -5.692 0.291 24.005 1.00 92.19 104 LEU A O 1
ATOM 819 N N . GLU A 1 105 ? -4.370 1.900 23.199 1.00 92.19 105 GLU A N 1
ATOM 820 C CA . GLU A 1 105 ? -5.163 2.998 23.769 1.00 92.19 105 GLU A CA 1
ATOM 821 C C . GLU A 1 105 ? -6.621 3.000 23.275 1.00 92.19 105 GLU A C 1
ATOM 823 O O . GLU A 1 105 ? -7.533 3.214 24.075 1.00 92.19 105 GLU A O 1
ATOM 828 N N . GLN A 1 106 ? -6.859 2.731 21.987 1.00 90.69 106 GLN A N 1
ATOM 829 C CA . GLN A 1 106 ? -8.215 2.644 21.427 1.00 90.69 106 GLN A CA 1
ATOM 830 C C . GLN A 1 106 ? -9.010 1.484 22.045 1.00 90.69 106 GLN A C 1
ATOM 832 O O . GLN A 1 106 ? -10.163 1.656 22.454 1.00 90.69 106 GLN A O 1
ATOM 837 N N . HIS A 1 107 ? -8.382 0.315 22.169 1.00 92.38 107 HIS A N 1
ATOM 838 C CA . HIS A 1 107 ? -9.012 -0.862 22.763 1.00 92.38 107 HIS A CA 1
ATOM 839 C C . HIS A 1 107 ? -9.223 -0.724 24.274 1.00 92.38 107 HIS A C 1
ATOM 841 O O . HIS A 1 107 ? -10.261 -1.151 24.774 1.00 92.38 107 HIS A O 1
ATOM 847 N N . LEU A 1 108 ? -8.310 -0.076 25.001 1.00 94.19 108 LEU A N 1
ATOM 848 C CA . LEU A 1 108 ? -8.459 0.156 26.441 1.00 94.19 108 LEU A CA 1
ATOM 849 C C . LEU A 1 108 ? -9.609 1.097 26.771 1.00 94.19 108 LEU A C 1
ATOM 851 O O . LEU A 1 108 ? -10.275 0.907 27.784 1.00 94.19 108 LEU A O 1
ATOM 855 N N . VAL A 1 109 ? -9.876 2.089 25.922 1.00 94.31 109 VAL A N 1
ATOM 856 C CA . VAL A 1 109 ? -11.059 2.944 26.073 1.00 94.31 109 VAL A CA 1
ATOM 857 C C . VAL A 1 109 ? -12.347 2.126 25.940 1.00 94.31 109 VAL A C 1
ATOM 859 O O . VAL A 1 109 ? -13.276 2.323 26.723 1.00 94.31 109 VAL A O 1
ATOM 862 N N . CYS A 1 110 ? -12.391 1.175 25.004 1.00 94.75 110 CYS A N 1
ATOM 863 C CA . CYS A 1 110 ? -13.522 0.257 24.867 1.00 94.75 110 CYS A CA 1
ATOM 864 C C . CYS A 1 110 ? -13.643 -0.669 26.083 1.00 94.75 110 CYS A C 1
ATOM 866 O O . CYS A 1 110 ? -14.705 -0.727 26.697 1.00 94.75 110 CYS A O 1
ATOM 868 N N . ALA A 1 111 ? -12.539 -1.301 26.486 1.00 94.81 111 ALA A N 1
ATOM 869 C CA . ALA A 1 111 ? -12.504 -2.211 27.625 1.00 94.81 111 ALA A CA 1
ATOM 870 C C . ALA A 1 111 ? -12.929 -1.517 28.929 1.00 94.81 111 ALA A C 1
ATOM 872 O O . ALA A 1 111 ? -13.785 -2.033 29.636 1.00 94.81 111 ALA A O 1
ATOM 873 N N . ALA A 1 112 ? -12.425 -0.307 29.201 1.00 94.19 112 ALA A N 1
ATOM 874 C CA . ALA A 1 112 ? -12.789 0.479 30.383 1.00 94.19 112 ALA A CA 1
ATOM 875 C C . ALA A 1 112 ? -14.265 0.912 30.408 1.00 94.19 112 ALA A C 1
ATOM 877 O O . ALA A 1 112 ? -14.815 1.175 31.480 1.00 94.19 112 ALA A O 1
ATOM 878 N N . CYS A 1 113 ? -14.888 1.055 29.232 1.00 94.56 113 CYS A N 1
ATOM 879 C CA . CYS A 1 113 ? -16.312 1.356 29.104 1.00 94.56 113 CYS A CA 1
ATOM 880 C C . CYS A 1 113 ? -17.181 0.120 29.385 1.00 94.56 113 CYS A C 1
ATOM 882 O O . CYS A 1 113 ? -18.305 0.263 29.866 1.00 94.56 113 CYS A O 1
ATOM 884 N N . GLU A 1 114 ? -16.677 -1.075 29.076 1.00 94.12 114 GLU A N 1
ATOM 885 C CA . GLU A 1 114 ? -17.343 -2.348 29.364 1.00 94.12 114 GLU A CA 1
ATOM 886 C C . GLU A 1 114 ? -17.198 -2.721 30.844 1.00 94.12 114 GLU A C 1
ATOM 888 O O . GLU A 1 114 ? -18.199 -2.997 31.508 1.00 94.12 114 GLU A O 1
ATOM 893 N N . TYR A 1 115 ? -15.971 -2.673 31.373 1.00 92.44 115 TYR A N 1
ATOM 894 C CA . TYR A 1 115 ? -15.647 -2.972 32.766 1.00 92.44 115 TYR A CA 1
ATOM 895 C C . TYR A 1 115 ? -14.488 -2.103 33.287 1.00 92.44 115 TYR A C 1
ATOM 897 O O . TYR A 1 115 ? -13.530 -1.857 32.556 1.00 92.44 115 TYR A O 1
ATOM 905 N N . PRO A 1 116 ? -14.520 -1.659 34.561 1.00 92.38 116 PRO A N 1
ATOM 906 C CA . PRO A 1 116 ? -13.397 -0.946 35.165 1.00 92.38 116 PRO A CA 1
ATOM 907 C C . PRO A 1 116 ? -12.095 -1.747 35.089 1.00 92.38 116 PRO A C 1
ATOM 909 O O . PRO A 1 116 ? -12.079 -2.930 35.425 1.00 92.38 116 PRO A O 1
ATOM 912 N N . LEU A 1 117 ? -11.002 -1.088 34.703 1.00 93.06 117 LEU A N 1
ATOM 913 C CA . LEU A 1 117 ? -9.709 -1.745 34.507 1.00 93.06 117 LEU A CA 1
ATOM 914 C C . LEU A 1 117 ? -8.908 -1.814 35.810 1.00 93.06 117 LEU A C 1
ATOM 916 O O . LEU A 1 117 ? -8.885 -0.865 36.603 1.00 93.06 117 LEU A O 1
ATOM 920 N N . SER A 1 118 ? -8.168 -2.903 35.985 1.00 91.31 118 SER A N 1
ATOM 921 C CA . SER A 1 118 ? -7.152 -3.080 37.016 1.00 91.31 118 SER A CA 1
ATOM 922 C C . SER A 1 118 ? -5.798 -3.347 36.371 1.00 91.31 118 SER A C 1
ATOM 924 O O . SER A 1 118 ? -5.584 -4.389 35.759 1.00 91.31 118 SER A O 1
ATOM 926 N N . LEU A 1 119 ? -4.838 -2.439 36.574 1.00 88.62 119 LEU A N 1
ATOM 927 C CA . LEU A 1 119 ? -3.511 -2.576 35.960 1.00 88.62 119 LEU A CA 1
ATOM 928 C C . LEU A 1 119 ? -2.802 -3.875 36.354 1.00 88.62 119 LEU A C 1
ATOM 930 O O . LEU A 1 119 ? -2.052 -4.406 35.553 1.00 88.62 119 LEU A O 1
ATOM 934 N N . HIS A 1 120 ? -3.036 -4.388 37.564 1.00 87.69 120 HIS A N 1
ATOM 935 C CA . HIS A 1 120 ? -2.390 -5.613 38.026 1.00 87.69 120 HIS A CA 1
ATOM 936 C C . HIS A 1 120 ? -2.990 -6.877 37.396 1.00 87.69 120 HIS A C 1
ATOM 938 O O . HIS A 1 120 ? -2.253 -7.778 37.008 1.00 87.69 120 HIS A O 1
ATOM 944 N N . TYR A 1 121 ? -4.321 -6.957 37.297 1.00 88.81 121 TYR A N 1
ATOM 945 C CA . TYR A 1 121 ? -4.996 -8.148 36.772 1.00 88.81 121 TYR A CA 1
ATOM 946 C C . TYR A 1 121 ? -5.071 -8.167 35.244 1.00 88.81 121 TYR A C 1
ATOM 948 O O . TYR A 1 121 ? -5.019 -9.245 34.650 1.00 88.81 121 TYR A O 1
ATOM 956 N N . ASP A 1 122 ? -5.167 -6.998 34.612 1.00 92.31 122 ASP A N 1
ATOM 957 C CA . ASP A 1 122 ? -5.392 -6.890 33.172 1.00 92.31 122 ASP A CA 1
ATOM 958 C C . ASP A 1 122 ? -4.086 -6.849 32.361 1.00 92.31 122 ASP A C 1
ATOM 960 O O . ASP A 1 122 ? -4.107 -7.039 31.143 1.00 92.31 122 ASP A O 1
ATOM 964 N N . GLU A 1 123 ? -2.928 -6.672 33.011 1.00 91.25 123 GLU A N 1
ATOM 965 C CA . GLU A 1 123 ? -1.610 -6.689 32.354 1.00 91.25 123 GLU A CA 1
ATOM 966 C C . GLU A 1 123 ? -1.347 -8.009 31.614 1.00 91.25 123 GLU A C 1
ATOM 968 O O . GLU A 1 123 ? -0.731 -8.005 30.553 1.00 91.25 123 GLU A O 1
ATOM 973 N N . GLN A 1 124 ? -1.888 -9.135 32.088 1.00 91.56 124 GLN A N 1
ATOM 974 C CA . GLN A 1 124 ? -1.770 -10.419 31.384 1.00 91.56 124 GLN A CA 1
ATOM 975 C C . GLN A 1 124 ? -2.472 -10.438 30.011 1.00 91.56 124 GLN A C 1
ATOM 977 O O . GLN A 1 124 ? -2.108 -11.241 29.154 1.00 91.56 124 GLN A O 1
ATOM 982 N N . TYR A 1 125 ? -3.482 -9.584 29.806 1.00 90.81 125 TYR A N 1
ATOM 983 C CA . TYR A 1 125 ? -4.268 -9.521 28.571 1.00 90.81 125 TYR A CA 1
ATOM 984 C C . TYR A 1 125 ? -3.782 -8.413 27.638 1.00 90.81 125 TYR A C 1
ATOM 986 O O . TYR A 1 125 ? -3.709 -8.613 26.428 1.00 90.81 125 TYR A O 1
ATOM 994 N N . PHE A 1 126 ? -3.441 -7.251 28.198 1.00 90.44 126 PHE A N 1
ATOM 995 C CA . PHE A 1 126 ? -3.036 -6.065 27.435 1.00 90.44 126 PHE A CA 1
ATOM 996 C C . PHE A 1 126 ? -1.514 -5.901 27.313 1.00 90.44 126 PHE A C 1
ATOM 998 O O . PHE A 1 126 ? -1.034 -5.103 26.509 1.00 90.44 126 PHE A O 1
ATOM 1005 N N . GLY A 1 127 ? -0.748 -6.676 28.078 1.00 90.12 127 GLY A N 1
ATOM 1006 C CA . GLY A 1 127 ? 0.708 -6.638 28.111 1.00 90.12 127 GLY A CA 1
ATOM 1007 C C . GLY A 1 127 ? 1.280 -5.430 28.850 1.00 90.12 127 GLY A C 1
ATOM 1008 O O . GLY A 1 127 ? 0.574 -4.642 29.483 1.00 90.12 127 GLY A O 1
ATOM 1009 N N . SER A 1 128 ? 2.600 -5.281 28.750 1.00 89.94 128 SER A N 1
ATOM 1010 C CA . SER A 1 128 ? 3.378 -4.293 29.507 1.00 89.94 128 SER A CA 1
ATOM 1011 C C . SER A 1 128 ? 3.084 -2.841 29.109 1.00 89.94 128 SER A C 1
ATOM 1013 O O . SER A 1 128 ? 3.323 -1.921 29.896 1.00 89.94 128 SER A O 1
ATOM 1015 N N . GLY A 1 129 ? 2.517 -2.609 27.918 1.00 89.31 129 GLY A N 1
ATOM 1016 C CA . GLY A 1 129 ? 2.068 -1.286 27.469 1.00 89.31 129 GLY A CA 1
ATOM 1017 C C . GLY A 1 129 ? 0.886 -0.708 28.263 1.00 89.31 129 GLY A C 1
ATOM 1018 O O . GLY A 1 129 ? 0.647 0.503 28.213 1.00 89.31 129 GLY A O 1
ATOM 1019 N N . LEU A 1 130 ? 0.170 -1.535 29.038 1.00 91.62 130 LEU A N 1
ATOM 1020 C CA . LEU A 1 130 ? -1.071 -1.165 29.729 1.00 91.62 130 LEU A CA 1
ATOM 1021 C C . LEU A 1 130 ? -0.928 0.080 30.614 1.00 91.62 130 LEU A C 1
ATOM 1023 O O . LEU A 1 130 ? -1.732 1.007 30.518 1.00 91.62 130 LEU A O 1
ATOM 1027 N N . ASN A 1 131 ? 0.100 0.130 31.464 1.00 90.69 131 ASN A N 1
ATOM 1028 C CA . ASN A 1 131 ? 0.284 1.242 32.399 1.00 90.69 131 ASN A CA 1
ATOM 1029 C C . ASN A 1 131 ? 0.541 2.571 31.664 1.00 90.69 131 ASN A C 1
ATOM 1031 O O . ASN A 1 131 ? -0.072 3.595 31.975 1.00 90.69 131 ASN A O 1
ATOM 1035 N N . ASN A 1 132 ? 1.394 2.546 30.636 1.00 91.25 132 ASN A N 1
ATOM 1036 C CA . ASN A 1 132 ? 1.694 3.725 29.822 1.00 91.25 132 ASN A CA 1
ATOM 1037 C C . ASN A 1 132 ? 0.445 4.220 29.082 1.00 91.25 132 ASN A C 1
ATOM 1039 O O . ASN A 1 132 ? 0.163 5.421 29.072 1.00 91.25 132 ASN A O 1
ATOM 1043 N N . ALA A 1 133 ? -0.341 3.300 28.515 1.00 92.19 133 ALA A N 1
ATOM 1044 C CA . ALA A 1 133 ? -1.594 3.615 27.837 1.00 92.19 133 ALA A CA 1
ATOM 1045 C C . ALA A 1 133 ? -2.658 4.171 28.790 1.00 92.19 133 ALA A C 1
ATOM 1047 O O . ALA A 1 133 ? -3.255 5.205 28.493 1.00 92.19 133 ALA A O 1
ATOM 1048 N N . ALA A 1 134 ? -2.837 3.579 29.971 1.00 92.31 134 ALA A N 1
ATOM 1049 C CA . ALA A 1 134 ? -3.770 4.084 30.976 1.00 92.31 134 ALA A CA 1
ATOM 1050 C C . ALA A 1 134 ? -3.402 5.504 31.443 1.00 92.31 134 ALA A C 1
ATOM 1052 O O . ALA A 1 134 ? -4.263 6.385 31.519 1.00 92.31 134 ALA A O 1
ATOM 1053 N N . MET A 1 135 ? -2.115 5.765 31.692 1.00 91.38 135 MET A N 1
ATOM 1054 C CA . MET A 1 135 ? -1.618 7.093 32.068 1.00 91.38 135 MET A CA 1
ATOM 1055 C C . MET A 1 135 ? -1.792 8.123 30.941 1.00 91.38 135 MET A C 1
ATOM 1057 O O . MET A 1 135 ? -2.229 9.249 31.196 1.00 91.38 135 MET A O 1
ATOM 1061 N N . SER A 1 136 ? -1.517 7.735 29.694 1.00 92.69 136 SER A N 1
ATOM 1062 C CA . SER A 1 136 ? -1.774 8.554 28.502 1.00 92.69 136 SER A CA 1
ATOM 1063 C C . SER A 1 136 ? -3.264 8.898 28.376 1.00 92.69 136 SER A C 1
ATOM 1065 O O . SER A 1 136 ? -3.630 10.073 28.291 1.00 92.69 136 SER A O 1
ATOM 1067 N N . LEU A 1 137 ? -4.153 7.909 28.483 1.00 93.31 137 LEU A N 1
ATOM 1068 C CA . LEU A 1 137 ? -5.605 8.100 28.434 1.00 93.31 137 LEU A CA 1
ATOM 1069 C C . LEU A 1 137 ? -6.139 8.956 29.588 1.00 93.31 137 LEU A C 1
ATOM 1071 O O . LEU A 1 137 ? -7.067 9.741 29.384 1.00 93.31 137 LEU A O 1
ATOM 1075 N N . LYS A 1 138 ? -5.522 8.877 30.772 1.00 92.69 138 LYS A N 1
ATOM 1076 C CA . LYS A 1 138 ? -5.796 9.789 31.892 1.00 92.69 138 LYS A CA 1
ATOM 1077 C C . LYS A 1 138 ? -5.506 11.234 31.526 1.00 92.69 138 LYS A C 1
ATOM 1079 O O . LYS A 1 138 ? -6.334 12.108 31.758 1.00 92.69 138 LYS A O 1
ATOM 1084 N N . SER A 1 139 ? -4.329 11.479 30.947 1.00 92.62 139 SER A N 1
ATOM 1085 C CA . SER A 1 139 ? -3.903 12.822 30.539 1.00 92.62 139 SER A CA 1
ATOM 1086 C C . SER A 1 139 ? -4.814 13.408 29.456 1.00 92.62 139 SER A C 1
ATOM 1088 O O . SER A 1 139 ? -5.057 14.611 29.438 1.00 92.62 139 SER A O 1
ATOM 1090 N N . LYS A 1 140 ? -5.379 12.540 28.607 1.00 91.12 140 LYS A N 1
ATOM 1091 C CA . LYS A 1 140 ? -6.365 12.880 27.574 1.00 91.12 140 LYS A CA 1
ATOM 1092 C C . LYS A 1 140 ? -7.797 13.013 28.111 1.00 91.12 140 LYS A C 1
ATOM 1094 O O . LYS A 1 140 ? -8.679 13.407 27.356 1.00 91.12 140 LYS A O 1
ATOM 1099 N N . GLY A 1 141 ? -8.040 12.693 29.385 1.00 92.00 141 GLY A N 1
ATOM 1100 C CA . GLY A 1 141 ? -9.353 12.803 30.024 1.00 92.00 141 GLY A CA 1
ATOM 1101 C C . GLY A 1 141 ? -10.333 11.666 29.714 1.00 92.00 141 GLY A C 1
ATOM 1102 O O . GLY A 1 141 ? -11.524 11.829 29.955 1.00 92.00 141 GLY A O 1
ATOM 1103 N N . TYR A 1 142 ? -9.869 10.524 29.194 1.00 93.12 142 TYR A N 1
ATOM 1104 C CA . TYR A 1 142 ? -10.730 9.359 28.936 1.00 93.12 142 TYR A CA 1
ATOM 1105 C C . TYR A 1 142 ? -10.883 8.443 30.149 1.00 93.12 142 TYR A C 1
ATOM 1107 O O . TYR A 1 142 ? -11.919 7.798 30.300 1.00 93.12 142 TYR A O 1
ATOM 1115 N N . LEU A 1 143 ? -9.862 8.384 31.007 1.00 92.81 143 LEU A N 1
ATOM 1116 C CA . LEU A 1 143 ? -9.852 7.544 32.201 1.00 92.81 143 LEU A CA 1
ATOM 1117 C C . LEU A 1 143 ? -9.640 8.374 33.464 1.00 92.81 143 LEU A C 1
ATOM 1119 O O . LEU A 1 143 ? -8.892 9.354 33.470 1.00 92.81 143 LEU A O 1
ATOM 1123 N N . ILE A 1 144 ? -10.237 7.921 34.561 1.00 91.94 144 ILE A N 1
ATOM 1124 C CA . ILE A 1 144 ? -9.967 8.421 35.905 1.00 91.94 144 ILE A CA 1
ATOM 1125 C C . ILE A 1 144 ? -9.552 7.272 36.814 1.00 91.94 144 ILE A C 1
ATOM 1127 O O . ILE A 1 144 ? -10.034 6.150 36.701 1.00 91.94 144 ILE A O 1
ATOM 1131 N N . SER A 1 145 ? -8.657 7.577 37.742 1.00 87.50 145 SER A N 1
ATOM 1132 C CA . SER A 1 145 ? -8.205 6.654 38.775 1.00 87.50 145 SER A CA 1
ATOM 1133 C C . SER A 1 145 ? -8.394 7.325 40.130 1.00 87.50 145 SER A C 1
ATOM 1135 O O . SER A 1 145 ? -7.968 8.480 40.266 1.00 87.50 145 SER A O 1
ATOM 1137 N N . ASP A 1 146 ? -8.930 6.623 41.123 1.00 75.81 146 ASP A N 1
ATOM 1138 C CA . ASP A 1 146 ? -9.000 7.146 42.492 1.00 75.81 146 ASP A CA 1
ATOM 1139 C C . ASP A 1 146 ? -7.580 7.396 43.043 1.00 75.81 146 ASP A C 1
ATOM 1141 O O . ASP A 1 146 ? -6.647 6.630 42.780 1.00 75.81 146 ASP A O 1
ATOM 1145 N N . GLN A 1 147 ? -7.387 8.523 43.731 1.00 67.38 147 GLN A N 1
ATOM 1146 C CA . GLN A 1 147 ? -6.109 8.916 44.337 1.00 67.38 147 GLN A CA 1
ATOM 1147 C C . GLN A 1 147 ? -5.967 8.407 45.777 1.00 67.38 147 GLN A C 1
ATOM 1149 O O . GLN A 1 147 ? -4.871 8.473 46.322 1.00 67.38 147 GLN A O 1
ATOM 1154 N N . SER A 1 148 ? -7.046 7.904 46.384 1.00 61.47 148 SER A N 1
ATOM 1155 C CA . SER A 1 148 ? -7.080 7.494 47.792 1.00 61.47 148 SER A CA 1
ATOM 1156 C C . SER A 1 148 ? -6.521 6.092 48.066 1.00 61.47 148 SER A C 1
ATOM 1158 O O . SER A 1 148 ? -6.309 5.741 49.225 1.00 61.47 148 SER A O 1
ATOM 1160 N N . CYS A 1 149 ? -6.267 5.292 47.024 1.00 56.59 149 CYS A N 1
ATOM 1161 C CA . CYS A 1 149 ? -5.773 3.924 47.152 1.00 56.59 149 CYS A CA 1
ATOM 1162 C C . CYS A 1 149 ? -4.321 3.826 46.672 1.00 56.59 149 CYS A C 1
ATOM 1164 O O . CYS A 1 149 ? -4.016 4.106 45.507 1.00 56.59 149 CYS A O 1
ATOM 1166 N N . ASP A 1 150 ? -3.433 3.440 47.586 1.00 52.16 150 ASP A N 1
ATOM 1167 C CA . ASP A 1 150 ? -2.011 3.293 47.318 1.00 52.16 150 ASP A CA 1
ATOM 1168 C C . ASP A 1 150 ? -1.725 1.913 46.703 1.00 52.16 150 ASP A C 1
ATOM 1170 O O . ASP A 1 150 ? -1.999 0.885 47.312 1.00 52.16 150 ASP A O 1
ATOM 1174 N N . SER A 1 151 ? -1.192 1.946 45.479 1.00 64.19 151 SER A N 1
ATOM 1175 C CA . SER A 1 151 ? -0.436 0.919 44.744 1.00 64.19 151 SER A CA 1
ATOM 1176 C C . SER A 1 151 ? -1.018 -0.513 44.588 1.00 64.19 151 SER A C 1
ATOM 1178 O O . SER A 1 151 ? -1.376 -1.209 45.528 1.00 64.19 151 SER A O 1
ATOM 1180 N N . ALA A 1 152 ? -1.050 -0.976 43.329 1.00 56.53 152 ALA A N 1
ATOM 1181 C CA . ALA A 1 152 ? -1.551 -2.258 42.786 1.00 56.53 152 ALA A CA 1
ATOM 1182 C C . ALA A 1 152 ? -3.079 -2.437 42.644 1.00 56.53 152 ALA A C 1
ATOM 1184 O O . ALA A 1 152 ? -3.524 -2.876 41.586 1.00 56.53 152 ALA A O 1
ATOM 1185 N N . ALA A 1 153 ? -3.904 -2.035 43.617 1.00 64.25 153 ALA A N 1
ATOM 1186 C CA . ALA A 1 153 ? -5.370 -2.208 43.547 1.00 64.25 153 ALA A CA 1
ATOM 1187 C C . ALA A 1 153 ? -6.118 -1.046 42.856 1.00 64.25 153 ALA A C 1
ATOM 1189 O O . ALA A 1 153 ? -7.327 -0.880 43.015 1.00 64.25 153 ALA A O 1
ATOM 1190 N N . LYS A 1 154 ? -5.399 -0.204 42.107 1.00 78.38 154 LYS A N 1
ATOM 1191 C CA . LYS A 1 154 ? -5.962 1.007 41.511 1.00 78.38 154 LYS A CA 1
ATOM 1192 C C . LYS A 1 154 ? -6.930 0.654 40.386 1.00 78.38 154 LYS A C 1
ATOM 1194 O O . LYS A 1 154 ? -6.513 0.131 39.354 1.00 78.38 154 LYS A O 1
ATOM 1199 N N . ILE A 1 155 ? -8.201 0.986 40.593 1.00 88.00 155 ILE A N 1
ATOM 1200 C CA . ILE A 1 155 ? -9.252 0.820 39.592 1.00 88.00 155 ILE A CA 1
ATOM 1201 C C . ILE A 1 155 ? -9.301 2.059 38.699 1.00 88.00 155 ILE A C 1
ATOM 1203 O O . ILE A 1 155 ? -9.255 3.200 39.175 1.00 88.00 155 ILE A O 1
ATOM 1207 N N . TRP A 1 156 ? -9.401 1.814 37.399 1.00 91.38 156 TRP A N 1
ATOM 1208 C CA . TRP A 1 156 ? -9.491 2.822 36.358 1.00 91.38 156 TRP A CA 1
ATOM 1209 C C . TRP A 1 156 ? -10.869 2.772 35.716 1.00 91.38 156 TRP A C 1
ATOM 1211 O O . TRP A 1 156 ? -11.263 1.760 35.142 1.00 91.38 156 TRP A O 1
ATOM 1221 N N . ASN A 1 157 ? -11.596 3.880 35.812 1.00 92.00 157 ASN A N 1
ATOM 1222 C CA . ASN A 1 157 ? -12.944 4.002 35.274 1.00 92.00 157 ASN A CA 1
ATOM 1223 C C . ASN A 1 157 ? -12.938 4.870 34.019 1.00 92.00 157 ASN A C 1
ATOM 1225 O O . ASN A 1 157 ? -12.233 5.884 33.957 1.00 92.00 157 ASN A O 1
ATOM 1229 N N . TYR A 1 158 ? -13.764 4.498 33.047 1.00 94.50 158 TYR A N 1
ATOM 1230 C CA . TYR A 1 158 ? -14.018 5.318 31.873 1.00 94.50 158 TYR A CA 1
ATOM 1231 C C . TYR A 1 158 ? -14.869 6.546 32.220 1.00 94.50 158 TYR A C 1
ATOM 1233 O O . TYR A 1 158 ? -15.902 6.439 32.879 1.00 94.50 158 TYR A O 1
ATOM 1241 N N . ILE A 1 159 ? -14.424 7.719 31.767 1.00 93.25 159 ILE A N 1
ATOM 1242 C CA . ILE A 1 159 ? -15.115 9.013 31.926 1.00 93.25 159 ILE A CA 1
ATOM 1243 C C . ILE A 1 159 ? -15.199 9.796 30.610 1.00 93.25 159 ILE A C 1
ATOM 1245 O O . ILE A 1 159 ? -15.488 10.994 30.613 1.00 93.25 159 ILE A O 1
ATOM 1249 N N . GLY A 1 160 ? -14.904 9.146 29.482 1.00 87.69 160 GLY A N 1
ATOM 1250 C CA . GLY A 1 160 ? -14.972 9.795 28.181 1.00 87.69 160 GLY A CA 1
ATOM 1251 C C . GLY A 1 160 ? -16.399 10.217 27.816 1.00 87.69 160 GLY A C 1
ATOM 1252 O O . GLY A 1 160 ? -17.389 9.724 28.355 1.00 87.69 160 GLY A O 1
ATOM 1253 N N . GLN A 1 161 ? -16.501 11.170 26.888 1.00 87.81 161 GLN A N 1
ATOM 1254 C CA . GLN A 1 161 ? -17.788 11.743 26.476 1.00 87.81 161 GLN A CA 1
ATOM 1255 C C . GLN A 1 161 ? -18.659 10.757 25.680 1.00 87.81 161 GLN A C 1
ATOM 1257 O O . GLN A 1 161 ? -19.885 10.882 25.663 1.00 87.81 161 GLN A O 1
ATOM 1262 N N . GLU A 1 162 ? -18.040 9.787 25.004 1.00 88.06 162 GLU A N 1
ATOM 1263 C CA . GLU A 1 162 ? -18.728 8.832 24.140 1.00 88.06 162 GLU A CA 1
ATOM 1264 C C . GLU A 1 162 ? -19.310 7.673 24.951 1.00 88.06 162 GLU A C 1
ATOM 1266 O O . GLU A 1 162 ? -18.594 6.935 25.610 1.00 88.06 162 GLU A O 1
ATOM 1271 N N . LYS A 1 163 ? -20.621 7.434 24.855 1.00 87.56 163 LYS A N 1
ATOM 1272 C CA . LYS A 1 163 ? -21.252 6.298 25.558 1.00 87.56 163 LYS A CA 1
ATOM 1273 C C . LYS A 1 163 ? -20.885 4.925 24.983 1.00 87.56 163 LYS A C 1
ATOM 1275 O O . LYS A 1 163 ? -21.081 3.922 25.653 1.00 87.56 163 LYS A O 1
ATOM 1280 N N . MET A 1 164 ? -20.458 4.872 23.721 1.00 88.25 164 MET A N 1
ATOM 1281 C CA . MET A 1 164 ? -20.118 3.638 23.005 1.00 88.25 164 MET A CA 1
ATOM 1282 C C . MET A 1 164 ? -18.854 3.864 22.162 1.00 88.25 164 MET A C 1
ATOM 1284 O O . MET A 1 164 ? -18.965 4.013 20.942 1.00 88.25 164 MET A O 1
ATOM 1288 N N . PRO A 1 165 ? -17.665 3.898 22.786 1.00 90.31 165 PRO A N 1
ATOM 1289 C CA . PRO A 1 165 ? -16.402 4.095 22.070 1.00 90.31 165 PRO A CA 1
ATOM 1290 C C . PRO A 1 165 ? -16.115 3.005 21.025 1.00 90.31 165 PRO A C 1
ATOM 1292 O O . PRO A 1 165 ? -15.455 3.252 20.023 1.00 90.31 165 PRO A O 1
ATOM 1295 N N . SER A 1 166 ? -16.681 1.806 21.178 1.00 90.25 166 SER A N 1
ATOM 1296 C CA . SER A 1 166 ? -16.539 0.726 20.193 1.00 90.25 166 SER A CA 1
ATOM 1297 C C . SER A 1 166 ? -17.103 1.058 18.805 1.00 90.25 166 SER A C 1
ATOM 1299 O O . SER A 1 166 ? -16.779 0.374 17.841 1.00 90.25 166 SER A O 1
ATOM 1301 N N . ARG A 1 167 ? -17.937 2.100 18.670 1.00 86.44 167 ARG A N 1
ATOM 1302 C CA . ARG A 1 167 ? -18.425 2.576 17.363 1.00 86.44 167 ARG A CA 1
ATOM 1303 C C . ARG A 1 167 ? -17.441 3.493 16.639 1.00 86.44 167 ARG A C 1
ATOM 1305 O O . ARG A 1 167 ? -17.542 3.614 15.422 1.00 86.44 167 ARG A O 1
ATOM 1312 N N . SER A 1 168 ? -16.555 4.168 17.370 1.00 82.31 168 SER A N 1
ATOM 1313 C CA . SER A 1 168 ? -15.532 5.048 16.797 1.00 82.31 168 SER A CA 1
ATOM 1314 C C . SER A 1 168 ? -14.222 4.303 16.524 1.00 82.31 168 SER A C 1
ATOM 1316 O O . SER A 1 168 ? -13.473 4.697 15.630 1.00 82.31 168 SER A O 1
ATOM 1318 N N . VAL A 1 169 ? -13.971 3.194 17.228 1.00 84.56 169 VAL A N 1
ATOM 1319 C CA . VAL A 1 169 ? -12.815 2.315 17.006 1.00 84.56 169 VAL A CA 1
ATOM 1320 C C . VAL A 1 169 ? -13.130 1.268 15.942 1.00 84.56 169 VAL A C 1
ATOM 1322 O O . VAL A 1 169 ? -13.940 0.367 16.151 1.00 84.56 169 VAL A O 1
ATOM 1325 N N . SER A 1 170 ? -12.455 1.360 14.800 1.00 80.50 170 SER A N 1
ATOM 1326 C CA . SER A 1 170 ? -12.618 0.400 13.711 1.00 80.50 170 SER A CA 1
ATOM 1327 C C . SER A 1 170 ? -11.492 -0.635 13.711 1.00 80.50 170 SER A C 1
ATOM 1329 O O . SER A 1 170 ? -10.325 -0.278 13.608 1.00 80.50 170 SER A O 1
ATOM 1331 N N . ILE A 1 171 ? -11.837 -1.927 13.773 1.00 80.56 171 ILE A N 1
ATOM 1332 C CA . ILE A 1 171 ? -10.862 -3.044 13.723 1.00 80.56 171 ILE A CA 1
ATOM 1333 C C . ILE A 1 171 ? -10.235 -3.174 12.325 1.00 80.56 171 ILE A C 1
ATOM 1335 O O . ILE A 1 171 ? -9.137 -3.693 12.148 1.00 80.56 171 ILE A O 1
ATOM 1339 N N . ARG A 1 172 ? -10.961 -2.717 11.306 1.00 73.12 172 ARG A N 1
ATOM 1340 C CA . ARG A 1 172 ? -10.508 -2.637 9.918 1.00 73.12 172 ARG A CA 1
ATOM 1341 C C . ARG A 1 172 ? -10.775 -1.224 9.432 1.00 73.12 172 ARG A C 1
ATOM 1343 O O . ARG A 1 172 ? -11.812 -0.675 9.787 1.00 73.12 172 ARG A O 1
ATOM 1350 N N . ALA A 1 173 ? -9.935 -0.658 8.577 1.00 63.78 173 ALA A N 1
ATOM 1351 C CA . ALA A 1 173 ? -10.229 0.606 7.896 1.00 63.78 173 ALA A CA 1
ATOM 1352 C C . ALA A 1 173 ? -11.349 0.438 6.840 1.00 63.78 173 ALA A C 1
ATOM 1354 O O . ALA A 1 173 ? -11.155 0.740 5.669 1.00 63.78 173 ALA A O 1
ATOM 1355 N N . ILE A 1 174 ? -12.500 -0.129 7.217 1.00 62.31 174 ILE A N 1
ATOM 1356 C CA . ILE A 1 174 ? -13.656 -0.275 6.335 1.00 62.31 174 ILE A CA 1
ATOM 1357 C C . ILE A 1 174 ? -14.332 1.086 6.248 1.00 62.31 174 ILE A C 1
ATOM 1359 O O . ILE A 1 174 ? -14.747 1.661 7.256 1.00 62.31 174 ILE A O 1
ATOM 1363 N N . GLU A 1 175 ? -14.457 1.587 5.028 1.00 67.19 175 GLU A N 1
ATOM 1364 C CA . GLU A 1 175 ? -15.219 2.793 4.759 1.00 67.19 175 GLU A CA 1
ATOM 1365 C C . GLU A 1 175 ? -16.712 2.515 4.936 1.00 67.19 175 GLU A C 1
ATOM 1367 O O . GLU A 1 175 ? -17.310 1.688 4.247 1.00 67.19 175 GLU A O 1
ATOM 1372 N N . ASN A 1 176 ? -17.330 3.233 5.874 1.00 70.62 176 ASN A N 1
ATOM 1373 C CA . ASN A 1 176 ? -18.771 3.145 6.114 1.00 70.62 176 ASN A CA 1
ATOM 1374 C C . ASN A 1 176 ? -19.586 3.910 5.062 1.00 70.62 176 ASN A C 1
ATOM 1376 O O . ASN A 1 176 ? -20.800 3.741 4.974 1.00 70.62 176 ASN A O 1
ATOM 1380 N N . VAL A 1 177 ? -18.935 4.786 4.295 1.00 82.38 177 VAL A N 1
ATOM 1381 C CA . VAL A 1 177 ? -19.581 5.579 3.256 1.00 82.38 177 VAL A CA 1
ATOM 1382 C C . VAL A 1 177 ? -19.460 4.864 1.920 1.00 82.38 177 VAL A C 1
ATOM 1384 O O . VAL A 1 177 ? -18.362 4.538 1.474 1.00 82.38 177 VAL A O 1
ATOM 1387 N N . ARG A 1 178 ? -20.607 4.656 1.272 1.00 89.06 178 ARG A N 1
ATOM 1388 C CA . ARG A 1 178 ? -20.706 4.052 -0.054 1.00 89.06 178 ARG A CA 1
ATOM 1389 C C . ARG A 1 178 ? -21.505 4.938 -0.995 1.00 89.06 178 ARG A C 1
ATOM 1391 O O . ARG A 1 178 ? -22.364 5.697 -0.548 1.00 89.06 178 ARG A O 1
ATOM 1398 N N . TYR A 1 179 ? -21.182 4.829 -2.274 1.00 92.50 179 TYR A N 1
ATOM 1399 C CA . TYR A 1 179 ? -21.877 5.441 -3.391 1.00 92.50 179 TYR A CA 1
ATOM 1400 C C . TYR A 1 179 ? -22.683 4.373 -4.122 1.00 92.50 179 TYR A C 1
ATOM 1402 O O . TYR A 1 179 ? -22.153 3.308 -4.436 1.00 92.50 179 TYR A O 1
ATOM 1410 N N . GLU A 1 180 ? -23.942 4.665 -4.418 1.00 94.69 180 GLU A N 1
ATOM 1411 C CA . GLU A 1 180 ? -24.801 3.791 -5.216 1.00 94.69 180 GLU A CA 1
ATOM 1412 C C . GLU A 1 180 ? -24.661 4.132 -6.700 1.00 94.69 180 GLU A C 1
ATOM 1414 O O . GLU A 1 180 ? -24.778 5.291 -7.100 1.00 94.69 180 GLU A O 1
ATOM 1419 N N . VAL A 1 181 ? -24.416 3.125 -7.533 1.00 94.44 181 VAL A N 1
ATOM 1420 C CA . VAL A 1 181 ? -24.374 3.264 -8.991 1.00 94.44 181 VAL A CA 1
ATOM 1421 C C . VAL A 1 181 ? -25.727 2.846 -9.552 1.00 94.44 181 VAL A C 1
ATOM 1423 O O . VAL A 1 181 ? -26.087 1.675 -9.460 1.00 94.44 181 VAL A O 1
ATOM 1426 N N . LEU A 1 182 ? -26.476 3.786 -10.127 1.00 95.19 182 LEU A N 1
ATOM 1427 C CA . LEU A 1 182 ? -27.847 3.573 -10.600 1.00 95.19 182 LEU A CA 1
ATOM 1428 C C . LEU A 1 182 ? -27.936 3.618 -12.126 1.00 95.19 182 LEU A C 1
ATOM 1430 O O . LEU A 1 182 ? -27.382 4.527 -12.753 1.00 95.19 182 LEU A O 1
ATOM 1434 N N . ASP A 1 183 ? -28.702 2.701 -12.721 1.00 94.00 183 ASP A N 1
ATOM 1435 C CA . ASP A 1 183 ? -29.127 2.831 -14.120 1.00 94.00 183 ASP A CA 1
ATOM 1436 C C . ASP A 1 183 ? -30.260 3.863 -14.227 1.00 94.00 183 ASP A C 1
ATOM 1438 O O . ASP A 1 183 ? -31.363 3.671 -13.720 1.00 94.00 183 ASP A O 1
ATOM 1442 N N . GLN A 1 184 ? -30.004 4.950 -14.952 1.00 92.38 184 GLN A N 1
ATOM 1443 C CA . GLN A 1 184 ? -30.929 6.063 -15.151 1.00 92.38 184 GLN A CA 1
ATOM 1444 C C . GLN A 1 184 ? -32.269 5.652 -15.794 1.00 92.38 184 GLN A C 1
ATOM 1446 O O . GLN A 1 184 ? -33.256 6.377 -15.665 1.00 92.38 184 GLN A O 1
ATOM 1451 N N . ARG A 1 185 ? -32.324 4.534 -16.529 1.00 90.94 185 ARG A N 1
ATOM 1452 C CA . ARG A 1 185 ? -33.556 4.066 -17.185 1.00 90.94 185 ARG A CA 1
ATOM 1453 C C . ARG A 1 185 ? -34.428 3.224 -16.258 1.00 90.94 185 ARG A C 1
ATOM 1455 O O . ARG A 1 185 ? -35.649 3.316 -16.356 1.00 90.94 185 ARG A O 1
ATOM 1462 N N . THR A 1 186 ? -33.823 2.356 -15.454 1.00 90.25 186 THR A N 1
ATOM 1463 C CA . THR A 1 186 ? -34.545 1.368 -14.634 1.00 90.25 186 THR A CA 1
ATOM 1464 C C . THR A 1 186 ? -34.631 1.755 -13.164 1.00 90.25 186 THR A C 1
ATOM 1466 O O . THR A 1 186 ? -35.429 1.155 -12.450 1.00 90.25 186 THR A O 1
ATOM 1469 N N . ASP A 1 187 ? -33.846 2.748 -12.734 1.00 89.44 187 ASP A N 1
ATOM 1470 C CA . ASP A 1 187 ? -33.650 3.131 -11.331 1.00 89.44 187 ASP A CA 1
ATOM 1471 C C . ASP A 1 187 ? -33.138 1.958 -10.470 1.00 89.44 187 ASP A C 1
ATOM 1473 O O . ASP A 1 187 ? -33.372 1.865 -9.268 1.00 89.44 187 ASP A O 1
ATOM 1477 N N . GLU A 1 188 ? -32.452 1.008 -11.114 1.00 91.06 188 GLU A N 1
ATOM 1478 C CA . GLU A 1 188 ? -31.883 -0.170 -10.469 1.00 91.06 188 GLU A CA 1
ATOM 1479 C C . GLU A 1 188 ? -30.476 0.132 -9.946 1.00 91.06 188 GLU A C 1
ATOM 1481 O O . GLU A 1 188 ? -29.635 0.677 -10.667 1.00 91.06 188 GLU A O 1
ATOM 1486 N N . VAL A 1 189 ? -30.200 -0.288 -8.707 1.00 92.31 189 VAL A N 1
ATOM 1487 C CA . VAL A 1 189 ? -28.858 -0.243 -8.114 1.00 92.31 189 VAL A CA 1
ATOM 1488 C C . VAL A 1 189 ? -27.984 -1.328 -8.744 1.00 92.31 189 VAL A C 1
ATOM 1490 O O . VAL A 1 189 ? -28.125 -2.520 -8.459 1.00 92.31 189 VAL A O 1
ATOM 1493 N N . LEU A 1 190 ? -27.045 -0.909 -9.587 1.00 90.00 190 LEU A N 1
ATOM 1494 C CA . LEU A 1 190 ? -26.088 -1.785 -10.255 1.00 90.00 190 LEU A CA 1
ATOM 1495 C C . LEU A 1 190 ? -25.028 -2.315 -9.278 1.00 90.00 190 LEU A C 1
ATOM 1497 O O . LEU A 1 190 ? -24.734 -3.520 -9.276 1.00 90.00 190 LEU A O 1
ATOM 1501 N N . GLU A 1 191 ? -24.453 -1.422 -8.468 1.00 89.19 191 GLU A N 1
ATOM 1502 C CA . GLU A 1 191 ? -23.379 -1.699 -7.505 1.00 89.19 191 GLU A CA 1
ATOM 1503 C C . GLU A 1 191 ? -23.307 -0.604 -6.423 1.00 89.19 191 GLU A C 1
ATOM 1505 O O . GLU A 1 191 ? -23.717 0.532 -6.640 1.00 89.19 191 GLU A O 1
ATOM 1510 N N . GLU A 1 192 ? -22.764 -0.960 -5.260 1.00 91.06 192 GLU A N 1
ATOM 1511 C CA . GLU A 1 192 ? -22.337 -0.035 -4.212 1.00 91.06 192 GLU A CA 1
ATOM 1512 C C . GLU A 1 192 ? -20.807 0.018 -4.199 1.00 91.06 192 GLU A C 1
ATOM 1514 O O . GLU A 1 192 ? -20.152 -1.021 -4.080 1.00 91.06 192 GLU A O 1
ATOM 1519 N N . ILE A 1 193 ? -20.238 1.216 -4.286 1.00 89.19 193 ILE A N 1
ATOM 1520 C CA . ILE A 1 193 ? -18.792 1.444 -4.346 1.00 89.19 193 ILE A CA 1
ATOM 1521 C C . ILE A 1 193 ? -18.355 2.238 -3.113 1.00 89.19 193 ILE A C 1
ATOM 1523 O O . ILE A 1 193 ? -19.036 3.165 -2.691 1.00 89.19 193 ILE A O 1
ATOM 1527 N N . GLU A 1 194 ? -17.216 1.886 -2.521 1.00 86.38 194 GLU A N 1
ATOM 1528 C CA . GLU A 1 194 ? -16.601 2.648 -1.421 1.00 86.38 194 GLU A CA 1
ATOM 1529 C C . GLU A 1 194 ? -16.308 4.100 -1.842 1.00 86.38 194 GLU A C 1
ATOM 1531 O O . GLU A 1 194 ? -15.963 4.362 -2.997 1.00 86.38 194 GLU A O 1
ATOM 1536 N N . GLU A 1 195 ? -16.431 5.053 -0.916 1.00 83.56 195 GLU A N 1
ATOM 1537 C CA . GLU A 1 195 ? -16.225 6.480 -1.193 1.00 83.56 195 GLU A CA 1
ATOM 1538 C C . GLU A 1 195 ? -14.860 6.773 -1.817 1.00 83.56 195 GLU A C 1
ATOM 1540 O O . GLU A 1 195 ? -14.791 7.491 -2.818 1.00 83.56 195 GLU A O 1
ATOM 1545 N N . SER A 1 196 ? -13.783 6.179 -1.301 1.00 76.50 196 SER A N 1
ATOM 1546 C CA . SER A 1 196 ? -12.448 6.359 -1.877 1.00 76.50 196 SER A CA 1
ATOM 1547 C C . SER A 1 196 ? -12.355 5.876 -3.317 1.00 76.50 196 SER A C 1
ATOM 1549 O O . SER A 1 196 ? -11.634 6.480 -4.102 1.00 76.50 196 SER A O 1
ATOM 1551 N N . ARG A 1 197 ? -13.108 4.841 -3.706 1.00 82.12 197 ARG A N 1
ATOM 1552 C CA . ARG A 1 197 ? -13.114 4.293 -5.072 1.00 82.12 197 ARG A CA 1
ATOM 1553 C C . ARG A 1 197 ? -14.060 5.033 -6.006 1.00 82.12 197 ARG A C 1
ATOM 1555 O O . ARG A 1 197 ? -13.800 5.076 -7.211 1.00 82.12 197 ARG A O 1
ATOM 1562 N N . ALA A 1 198 ? -15.131 5.624 -5.479 1.00 85.75 198 ALA A N 1
ATOM 1563 C CA . ALA A 1 198 ? -16.163 6.276 -6.276 1.00 85.75 198 ALA A CA 1
ATOM 1564 C C . ALA A 1 198 ? -15.578 7.370 -7.185 1.00 85.75 198 ALA A C 1
ATOM 1566 O O . ALA A 1 198 ? -15.883 7.426 -8.377 1.00 85.75 198 ALA A O 1
ATOM 1567 N N . PHE A 1 199 ? -14.640 8.165 -6.661 1.00 82.00 199 PHE A N 1
ATOM 1568 C CA . PHE A 1 199 ? -13.965 9.225 -7.417 1.00 82.00 199 PHE A CA 1
ATOM 1569 C C . PHE A 1 199 ? -13.098 8.717 -8.578 1.00 82.00 199 PHE A C 1
ATOM 1571 O O . PHE A 1 199 ? -12.868 9.465 -9.528 1.00 82.00 199 PHE A O 1
ATOM 1578 N N . PHE A 1 200 ? -12.635 7.465 -8.528 1.00 81.25 200 PHE A N 1
ATOM 1579 C CA . PHE A 1 200 ? -11.792 6.874 -9.574 1.00 81.25 200 PHE A CA 1
ATOM 1580 C C . PHE A 1 200 ? -12.572 6.017 -10.567 1.00 81.25 200 PHE A C 1
ATOM 1582 O O . PHE A 1 200 ? -12.121 5.823 -11.691 1.00 81.25 200 PHE A O 1
ATOM 1589 N N . GLN A 1 201 ? -13.733 5.495 -10.174 1.00 86.12 201 GLN A N 1
ATOM 1590 C CA . GLN A 1 201 ? -14.481 4.542 -10.997 1.00 86.12 201 GLN A CA 1
ATOM 1591 C C . GLN A 1 201 ? -15.754 5.129 -11.601 1.00 86.12 201 GLN A C 1
ATOM 1593 O O . GLN A 1 201 ? -16.137 4.731 -12.699 1.00 86.12 201 GLN A O 1
ATOM 1598 N N . VAL A 1 202 ? -16.406 6.067 -10.909 1.00 90.44 202 VAL A N 1
ATOM 1599 C CA . VAL A 1 202 ? -17.732 6.576 -11.288 1.00 90.44 202 VAL A CA 1
ATOM 1600 C C . VAL A 1 202 ? -17.809 8.102 -11.290 1.00 90.44 202 VAL A C 1
ATOM 1602 O O . VAL A 1 202 ? -18.818 8.697 -10.925 1.00 90.44 202 VAL A O 1
ATOM 1605 N N . TYR A 1 203 ? -16.736 8.756 -11.731 1.00 88.56 203 TYR A N 1
ATOM 1606 C CA . TYR A 1 203 ? -16.755 10.185 -12.038 1.00 88.56 203 TYR A CA 1
ATOM 1607 C C . TYR A 1 203 ? -17.596 10.478 -13.292 1.00 88.56 203 TYR A C 1
ATOM 1609 O O . TYR A 1 203 ? -17.838 9.608 -14.126 1.00 88.56 203 TYR A O 1
ATOM 1617 N N . GLU A 1 204 ? -18.039 11.724 -13.448 1.00 89.31 204 GLU A N 1
ATOM 1618 C CA . GLU A 1 204 ? -18.822 12.140 -14.616 1.00 89.31 204 GLU A CA 1
ATOM 1619 C C . GLU A 1 204 ? -18.041 11.916 -15.925 1.00 89.31 204 GLU A C 1
ATOM 1621 O O . GLU A 1 204 ? -16.913 12.386 -16.082 1.00 89.31 204 GLU A O 1
ATOM 1626 N N . GLY A 1 205 ? -18.632 11.168 -16.861 1.00 88.81 205 GLY A N 1
ATOM 1627 C CA . GLY A 1 205 ? -17.997 10.734 -18.107 1.00 88.81 205 GLY A CA 1
ATOM 1628 C C . GLY A 1 205 ? -17.207 9.421 -18.016 1.00 88.81 205 GLY A C 1
ATOM 1629 O O . GLY A 1 205 ? -16.681 8.973 -19.037 1.00 88.81 205 GLY A O 1
ATOM 1630 N N . ALA A 1 206 ? -17.121 8.788 -16.841 1.00 90.75 206 ALA A N 1
ATOM 1631 C CA . ALA A 1 206 ? -16.479 7.485 -16.686 1.00 90.75 206 ALA A CA 1
ATOM 1632 C C . ALA A 1 206 ? -17.238 6.380 -17.433 1.00 90.75 206 ALA A C 1
ATOM 1634 O O . ALA A 1 206 ? -18.470 6.378 -17.509 1.00 90.75 206 ALA A O 1
ATOM 1635 N N . VAL A 1 207 ? -16.487 5.408 -17.948 1.00 92.12 207 VAL A N 1
ATOM 1636 C CA . VAL A 1 207 ? -17.026 4.147 -18.454 1.00 92.12 207 VAL A CA 1
ATOM 1637 C C . VAL A 1 207 ? -16.975 3.127 -17.332 1.00 92.12 207 VAL A C 1
ATOM 1639 O O . VAL A 1 207 ? -15.909 2.643 -16.958 1.00 92.12 207 VAL A O 1
ATOM 1642 N N . TYR A 1 208 ? -18.146 2.799 -16.810 1.00 91.31 208 TYR A N 1
ATOM 1643 C CA . TYR A 1 208 ? -18.325 1.815 -15.761 1.00 91.31 208 TYR A CA 1
ATOM 1644 C C . TYR A 1 208 ? -18.723 0.470 -16.383 1.00 91.31 208 TYR A C 1
ATOM 1646 O O . TYR A 1 208 ? -19.651 0.395 -17.190 1.00 91.31 208 TYR A O 1
ATOM 1654 N N . MET A 1 209 ? -18.000 -0.600 -16.051 1.00 88.25 209 MET A N 1
ATOM 1655 C CA . MET A 1 209 ? -18.208 -1.926 -16.636 1.00 88.25 209 MET A CA 1
ATOM 1656 C C . MET A 1 209 ? -18.708 -2.912 -15.582 1.00 88.25 209 MET A C 1
ATOM 1658 O O . MET A 1 209 ? -18.032 -3.157 -14.587 1.00 88.25 209 MET A O 1
ATOM 1662 N N . ARG A 1 210 ? -19.851 -3.551 -15.848 1.00 87.06 210 ARG A N 1
ATOM 1663 C CA . ARG A 1 210 ? -20.452 -4.573 -14.981 1.00 87.06 210 ARG A CA 1
ATOM 1664 C C . ARG A 1 210 ? -20.756 -5.828 -15.788 1.00 87.06 210 ARG A C 1
ATOM 1666 O O . ARG A 1 210 ? -21.617 -5.809 -16.662 1.00 87.06 210 ARG A O 1
ATOM 1673 N N . GLN A 1 211 ? -20.057 -6.927 -15.487 1.00 82.38 211 GLN A N 1
ATOM 1674 C CA . GLN A 1 211 ? -20.250 -8.238 -16.137 1.00 82.38 211 GLN A CA 1
ATOM 1675 C C . GLN A 1 211 ? -20.231 -8.168 -17.682 1.00 82.38 211 GLN A C 1
ATOM 1677 O O . GLN A 1 211 ? -21.048 -8.787 -18.358 1.00 82.38 211 GLN A O 1
ATOM 1682 N N . GLY A 1 212 ? -19.315 -7.371 -18.243 1.00 82.88 212 GLY A N 1
ATOM 1683 C CA . GLY A 1 212 ? -19.164 -7.180 -19.692 1.00 82.88 212 GLY A CA 1
ATOM 1684 C C . GLY A 1 212 ? -20.125 -6.167 -20.323 1.00 82.88 212 GLY A C 1
ATOM 1685 O O . GLY A 1 212 ? -19.948 -5.827 -21.489 1.00 82.88 212 GLY A O 1
ATOM 1686 N N . LYS A 1 213 ? -21.104 -5.642 -19.575 1.00 88.69 213 LYS A N 1
ATOM 1687 C CA . LYS A 1 213 ? -21.922 -4.504 -20.008 1.00 88.69 213 LYS A CA 1
ATOM 1688 C C . LYS A 1 213 ? -21.252 -3.191 -19.637 1.00 88.69 213 LYS A C 1
ATOM 1690 O O . LYS A 1 213 ? -20.783 -3.034 -18.509 1.00 88.69 213 LYS A O 1
ATOM 1695 N N . THR A 1 214 ? -21.255 -2.246 -20.564 1.00 92.81 214 THR A N 1
ATOM 1696 C CA . THR A 1 214 ? -20.702 -0.904 -20.380 1.00 92.81 214 THR A CA 1
ATOM 1697 C C . THR A 1 214 ? -21.803 0.116 -20.100 1.00 92.81 214 THR A C 1
ATOM 1699 O O . THR A 1 214 ? -22.859 0.125 -20.734 1.00 92.81 214 THR A O 1
ATOM 1702 N N . TYR A 1 215 ? -21.536 0.997 -19.142 1.00 94.00 215 TYR A N 1
ATOM 1703 C CA . TYR A 1 215 ? -22.398 2.095 -18.730 1.00 94.00 215 TYR A CA 1
ATOM 1704 C C . TYR A 1 215 ? -21.590 3.390 -18.766 1.00 94.00 215 TYR A C 1
ATOM 1706 O O . TYR A 1 215 ? -20.459 3.437 -18.286 1.00 94.00 215 TYR A O 1
ATOM 1714 N N . LEU A 1 216 ? -22.163 4.450 -19.329 1.00 94.88 216 LEU A N 1
ATOM 1715 C CA . LEU A 1 216 ? -21.590 5.790 -19.262 1.00 94.88 216 LEU A CA 1
ATOM 1716 C C . LEU A 1 216 ? -22.136 6.500 -18.028 1.00 94.88 216 LEU A C 1
ATOM 1718 O O . LEU A 1 216 ? -23.351 6.671 -17.911 1.00 94.88 216 LEU A O 1
ATOM 1722 N N . VAL A 1 217 ? -21.259 6.942 -17.133 1.00 94.88 217 VAL A N 1
ATOM 1723 C CA . VAL A 1 217 ? -21.648 7.747 -15.974 1.00 94.88 217 VAL A CA 1
ATOM 1724 C C . VAL A 1 217 ? -22.000 9.155 -16.444 1.00 94.88 217 VAL A C 1
ATOM 1726 O O . VAL A 1 217 ? -21.154 9.879 -16.966 1.00 94.88 217 VAL A O 1
ATOM 1729 N N . THR A 1 218 ? -23.262 9.542 -16.283 1.00 94.19 218 THR A N 1
ATOM 1730 C CA . THR A 1 218 ? -23.787 10.839 -16.728 1.00 94.19 218 THR A CA 1
ATOM 1731 C C . THR A 1 218 ? -23.678 11.906 -15.653 1.00 94.19 218 THR A C 1
ATOM 1733 O O . THR A 1 218 ? -23.569 13.080 -15.990 1.00 94.19 218 THR A O 1
ATOM 1736 N N . LYS A 1 219 ? -23.717 11.521 -14.372 1.00 93.31 219 LYS A N 1
ATOM 1737 C CA . LYS A 1 219 ? -23.603 12.450 -13.245 1.00 93.31 219 LYS A CA 1
ATOM 1738 C C . LYS A 1 219 ? -23.162 11.726 -11.976 1.00 93.31 219 LYS A C 1
ATOM 1740 O O . LYS A 1 219 ? -23.724 10.688 -11.644 1.00 93.31 219 LYS A O 1
ATOM 1745 N N . LEU A 1 220 ? -22.234 12.325 -11.231 1.00 91.62 220 LEU A N 1
ATOM 1746 C CA . LEU A 1 220 ? -21.875 11.914 -9.871 1.00 9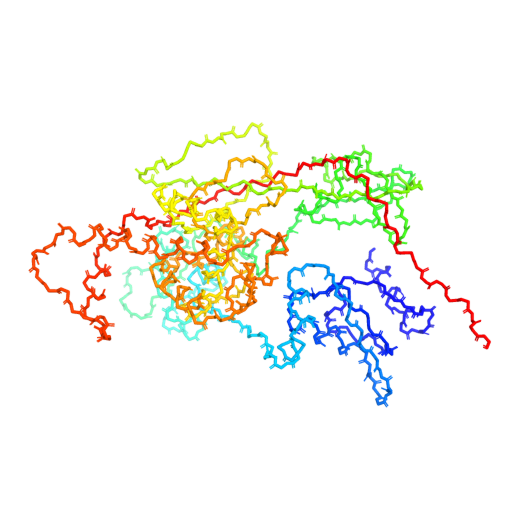1.62 220 LEU A CA 1
ATOM 1747 C C . LEU A 1 220 ? -22.399 12.950 -8.865 1.00 91.62 220 LEU A C 1
ATOM 1749 O O . LEU A 1 220 ? -21.914 14.079 -8.812 1.00 91.62 220 LEU A O 1
ATOM 1753 N N . ASP A 1 221 ? -23.408 12.584 -8.078 1.00 90.00 221 ASP A N 1
ATOM 1754 C CA . ASP A 1 221 ? -23.969 13.410 -7.009 1.00 90.00 221 ASP A CA 1
ATOM 1755 C C . ASP A 1 221 ? -23.286 13.092 -5.673 1.00 90.00 221 ASP A C 1
ATOM 1757 O O . ASP A 1 221 ? -23.571 12.083 -5.030 1.00 90.00 221 ASP A O 1
ATOM 1761 N N . LEU A 1 222 ? -22.395 13.985 -5.240 1.00 88.12 222 LEU A N 1
ATOM 1762 C CA . LEU A 1 222 ? -21.654 13.851 -3.981 1.00 88.12 222 LEU A CA 1
ATOM 1763 C C . LEU A 1 222 ? -22.531 14.034 -2.734 1.00 88.12 222 LEU A C 1
ATOM 1765 O O . LEU A 1 222 ? -22.195 13.525 -1.669 1.00 88.12 222 LEU A O 1
ATOM 1769 N N . SER A 1 223 ? -23.641 14.774 -2.843 1.00 89.19 223 SER A N 1
ATOM 1770 C CA . SER A 1 223 ? -24.508 15.064 -1.692 1.00 89.19 223 SER A CA 1
ATOM 1771 C C . SER A 1 223 ? -25.374 13.858 -1.354 1.00 89.19 223 SER A C 1
ATOM 1773 O O . SER A 1 223 ? -25.484 13.479 -0.189 1.00 89.19 223 SER A O 1
ATOM 1775 N N . ASN A 1 224 ? -25.949 13.238 -2.387 1.00 91.00 224 ASN A N 1
ATOM 1776 C CA . ASN A 1 224 ? -26.769 12.037 -2.246 1.00 91.00 224 ASN A CA 1
ATOM 1777 C C . ASN A 1 224 ? -25.951 10.739 -2.306 1.00 91.00 224 ASN A C 1
ATOM 1779 O O . ASN A 1 224 ? -26.483 9.690 -1.966 1.00 91.00 224 ASN A O 1
ATOM 1783 N N . LYS A 1 225 ? -24.668 10.814 -2.692 1.00 93.19 225 LYS A N 1
ATOM 1784 C CA . LYS A 1 225 ? -23.757 9.671 -2.881 1.00 93.19 225 LYS A CA 1
ATOM 1785 C C . LYS A 1 225 ? -24.267 8.703 -3.947 1.00 93.19 225 LYS A C 1
ATOM 1787 O O . LYS A 1 225 ? -24.297 7.493 -3.759 1.00 93.19 225 LYS A O 1
ATOM 1792 N N . ILE A 1 226 ? -24.686 9.260 -5.080 1.00 94.19 226 ILE A N 1
ATOM 1793 C CA . ILE A 1 226 ? -25.282 8.507 -6.186 1.00 94.19 226 ILE A CA 1
ATOM 1794 C C . ILE A 1 226 ? -24.520 8.810 -7.473 1.00 94.19 226 ILE A C 1
ATOM 1796 O O . ILE A 1 226 ? -24.336 9.972 -7.835 1.00 94.19 226 ILE A O 1
ATOM 1800 N N . ALA A 1 227 ? -24.118 7.770 -8.193 1.00 95.75 227 ALA A N 1
ATOM 1801 C CA . ALA A 1 227 ? -23.618 7.857 -9.556 1.00 95.75 227 ALA A CA 1
ATOM 1802 C C . ALA A 1 227 ? -24.707 7.396 -10.531 1.00 95.75 227 ALA A C 1
ATOM 1804 O O . ALA A 1 227 ? -25.076 6.224 -10.562 1.00 95.75 227 ALA A O 1
ATOM 1805 N N . LEU A 1 228 ? -25.219 8.316 -11.345 1.00 96.19 228 LEU A N 1
ATOM 1806 C CA . LEU A 1 228 ? -26.177 8.009 -12.402 1.00 96.19 228 LEU A CA 1
ATOM 1807 C C . LEU A 1 228 ? -25.425 7.564 -13.647 1.00 96.19 228 LEU A C 1
ATOM 1809 O O . LEU A 1 228 ? -24.514 8.253 -14.116 1.00 96.19 228 LEU A O 1
ATOM 1813 N N . CYS A 1 229 ? -25.829 6.437 -14.214 1.00 95.56 229 CYS A N 1
ATOM 1814 C CA . CYS A 1 229 ? -25.216 5.903 -15.415 1.00 95.56 229 CYS A CA 1
ATOM 1815 C C . CYS A 1 229 ? -26.253 5.374 -16.403 1.00 95.56 229 CYS A C 1
ATOM 1817 O O . CYS A 1 229 ? -27.402 5.104 -16.065 1.00 95.56 229 CYS A O 1
ATOM 1819 N N . LYS A 1 230 ? -25.855 5.290 -17.670 1.00 95.06 230 LYS A N 1
ATOM 1820 C CA . LYS A 1 230 ? -26.707 4.855 -18.775 1.00 95.06 230 LYS A CA 1
ATOM 1821 C C . LYS A 1 230 ? -26.007 3.744 -19.540 1.00 95.06 230 LYS A C 1
ATOM 1823 O O . LYS A 1 230 ? -24.873 3.936 -19.975 1.00 95.06 230 LYS A O 1
ATOM 1828 N N . GLU A 1 231 ? -26.691 2.619 -19.743 1.00 94.88 231 GLU A N 1
ATOM 1829 C CA . GLU A 1 231 ? -26.195 1.525 -20.590 1.00 94.88 231 GLU A CA 1
ATOM 1830 C C . GLU A 1 231 ? -25.866 2.068 -21.993 1.00 94.88 231 GLU A C 1
ATOM 1832 O O . GLU A 1 231 ? -26.693 2.726 -22.638 1.00 94.88 231 GLU A O 1
ATOM 1837 N N . ALA A 1 232 ? -24.636 1.839 -22.448 1.00 91.44 232 ALA A N 1
ATOM 1838 C CA . ALA A 1 232 ? -24.137 2.324 -23.728 1.00 91.44 232 ALA A CA 1
ATOM 1839 C C . ALA A 1 232 ? -23.118 1.333 -24.290 1.00 91.44 232 ALA A C 1
ATOM 1841 O O . ALA A 1 232 ? -22.241 0.882 -23.562 1.00 91.44 232 ALA A O 1
ATOM 1842 N N . ASP A 1 233 ? -23.204 1.023 -25.583 1.00 91.06 233 ASP A N 1
ATOM 1843 C CA . ASP A 1 233 ? -22.199 0.212 -26.279 1.00 91.06 233 ASP A CA 1
ATOM 1844 C C . ASP A 1 233 ? -20.977 1.083 -26.611 1.00 91.06 233 ASP A C 1
ATOM 1846 O O . ASP A 1 233 ? -20.994 1.877 -27.557 1.00 91.06 233 ASP A O 1
ATOM 1850 N N . LEU A 1 234 ? -19.944 1.005 -25.769 1.00 88.75 234 LEU A N 1
ATOM 1851 C CA . LEU A 1 234 ? -18.755 1.850 -25.853 1.00 88.75 234 LEU A CA 1
ATOM 1852 C C . LEU A 1 234 ? -17.550 1.028 -26.311 1.00 88.75 234 LEU A C 1
ATOM 1854 O O . LEU A 1 234 ? -17.222 -0.010 -25.746 1.00 88.75 234 LEU A O 1
ATOM 1858 N N . LYS A 1 235 ? -16.833 1.537 -27.317 1.00 88.62 235 LYS A N 1
ATOM 1859 C CA . LYS A 1 235 ? -15.624 0.899 -27.878 1.00 88.62 235 LYS A CA 1
ATOM 1860 C C . LYS A 1 235 ? -14.332 1.290 -27.157 1.00 88.62 235 LYS A C 1
ATOM 1862 O O . LYS A 1 235 ? -13.243 1.077 -27.681 1.00 88.62 235 LYS A O 1
ATOM 1867 N N . TYR A 1 236 ? -14.455 1.915 -25.995 1.00 84.75 236 TYR A N 1
ATOM 1868 C CA . TYR A 1 236 ? -13.347 2.410 -25.194 1.00 84.75 236 TYR A CA 1
ATOM 1869 C C . TYR A 1 236 ? -13.662 2.206 -23.715 1.00 84.75 236 TYR A C 1
ATOM 1871 O O . TYR A 1 236 ? -14.829 2.173 -23.324 1.00 84.75 236 TYR A O 1
ATOM 1879 N N . TYR A 1 237 ? -12.618 2.109 -22.900 1.00 84.50 237 TYR A N 1
ATOM 1880 C CA . TYR A 1 237 ? -12.724 2.200 -21.450 1.00 84.50 237 TYR A CA 1
ATOM 1881 C C . TYR A 1 237 ? -12.015 3.459 -20.961 1.00 84.50 237 TYR A C 1
ATOM 1883 O O . TYR A 1 237 ? -11.259 4.099 -21.695 1.00 84.50 237 TYR A O 1
ATOM 1891 N N . THR A 1 238 ? -12.275 3.825 -19.713 1.00 84.12 238 THR A N 1
ATOM 1892 C CA . THR A 1 238 ? -11.632 4.968 -19.071 1.00 84.12 238 THR A CA 1
ATOM 1893 C C . THR A 1 238 ? -10.715 4.503 -17.955 1.00 84.12 238 THR A C 1
ATOM 1895 O O . THR A 1 238 ? -11.065 3.606 -17.193 1.00 84.12 238 THR A O 1
ATOM 1898 N N . ARG A 1 239 ? -9.553 5.144 -17.833 1.00 80.31 239 ARG A N 1
ATOM 1899 C CA . ARG A 1 239 ? -8.623 4.951 -16.720 1.00 80.31 239 ARG A CA 1
ATOM 1900 C C . ARG A 1 239 ? -8.239 6.313 -16.162 1.00 80.31 239 ARG A C 1
ATOM 1902 O O . ARG A 1 239 ? -7.868 7.208 -16.922 1.00 80.31 239 ARG A O 1
ATOM 1909 N N . THR A 1 240 ? -8.321 6.468 -14.848 1.00 74.88 240 THR A N 1
ATOM 1910 C CA . THR A 1 240 ? -7.895 7.698 -14.183 1.00 74.88 240 THR A CA 1
ATOM 1911 C C . THR A 1 240 ? -6.382 7.798 -14.139 1.00 74.88 240 THR A C 1
ATOM 1913 O O . THR A 1 240 ? -5.685 6.795 -13.992 1.00 74.88 240 THR A O 1
ATOM 1916 N N . ARG A 1 241 ? -5.879 9.028 -14.240 1.00 73.56 241 ARG A N 1
ATOM 1917 C CA . ARG A 1 241 ? -4.543 9.368 -13.761 1.00 73.56 241 ARG A CA 1
ATOM 1918 C C . ARG A 1 241 ? -4.717 10.134 -12.473 1.00 73.56 241 ARG A C 1
ATOM 1920 O O . ARG A 1 241 ? -5.269 11.232 -12.473 1.00 73.56 241 ARG A O 1
ATOM 1927 N N . ASP A 1 242 ? -4.303 9.547 -11.378 1.00 70.50 242 ASP A N 1
ATOM 1928 C CA . ASP A 1 242 ? -4.340 10.182 -10.081 1.00 70.50 242 ASP A CA 1
ATOM 1929 C C . ASP A 1 242 ? -2.948 10.581 -9.635 1.00 70.50 242 ASP A C 1
ATOM 1931 O O . ASP A 1 242 ? -1.927 10.150 -10.166 1.00 70.50 242 ASP A O 1
ATOM 1935 N N . TYR A 1 243 ? -2.932 11.510 -8.697 1.00 69.50 243 TYR A N 1
ATOM 1936 C CA . TYR A 1 243 ? -1.730 11.861 -7.991 1.00 69.50 243 TYR A CA 1
ATOM 1937 C C . TYR A 1 243 ? -2.078 12.129 -6.539 1.00 69.50 243 TYR A C 1
ATOM 1939 O O . TYR A 1 243 ? -3.134 12.688 -6.217 1.00 69.50 243 TYR A O 1
ATOM 1947 N N . THR A 1 244 ? -1.131 11.808 -5.674 1.00 73.81 244 THR A N 1
ATO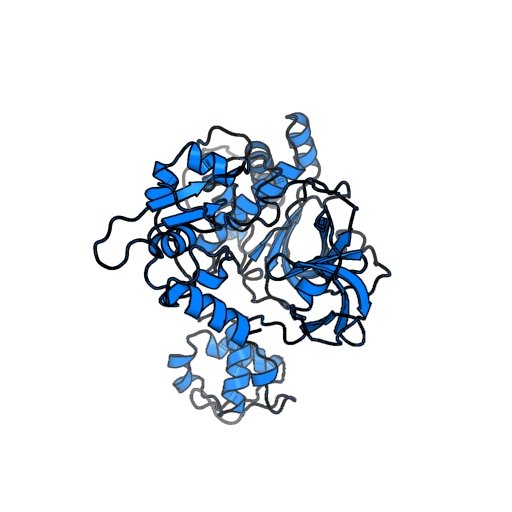M 1948 C CA . THR A 1 244 ? -1.204 12.127 -4.256 1.00 73.81 244 THR A CA 1
ATOM 1949 C C . THR A 1 244 ? -0.318 13.334 -3.994 1.00 73.81 244 THR A C 1
ATOM 1951 O O . THR A 1 244 ? 0.872 13.319 -4.295 1.00 73.81 244 THR A O 1
ATOM 1954 N N . ASP A 1 245 ? -0.910 14.414 -3.488 1.00 71.31 245 ASP A N 1
ATOM 1955 C CA . ASP A 1 245 ? -0.176 15.580 -3.003 1.00 71.31 245 ASP A CA 1
ATOM 1956 C C . ASP A 1 245 ? -0.048 15.488 -1.481 1.00 71.31 245 ASP A C 1
ATOM 1958 O O . ASP A 1 245 ? -1.038 15.303 -0.762 1.00 71.31 245 ASP A O 1
ATOM 1962 N N . VAL A 1 246 ? 1.188 15.581 -0.998 1.00 76.25 246 VAL A N 1
ATOM 1963 C CA . VAL A 1 246 ? 1.543 15.338 0.399 1.00 76.25 246 VAL A CA 1
ATOM 1964 C C . VAL A 1 246 ? 1.948 16.654 1.052 1.00 76.25 246 VAL A C 1
ATOM 1966 O O . VAL A 1 246 ? 3.058 17.169 0.858 1.00 76.25 246 VAL A O 1
ATOM 1969 N N . HIS A 1 247 ? 1.061 17.190 1.889 1.00 74.62 247 HIS A N 1
ATOM 1970 C CA . HIS A 1 247 ? 1.314 18.413 2.641 1.00 74.62 247 HIS A CA 1
ATOM 1971 C C . HIS A 1 247 ? 1.670 18.097 4.093 1.00 74.62 247 HIS A C 1
ATOM 1973 O O . HIS A 1 247 ? 0.871 17.545 4.846 1.00 74.62 247 HIS A O 1
ATOM 1979 N N . VAL A 1 248 ? 2.875 18.485 4.506 1.00 73.12 248 VAL A N 1
ATOM 1980 C CA . VAL A 1 248 ? 3.315 18.355 5.900 1.00 73.12 248 VAL A CA 1
ATOM 1981 C C . VAL A 1 248 ? 2.786 19.548 6.689 1.00 73.12 248 VAL A C 1
ATOM 1983 O O . VAL A 1 248 ? 3.173 20.688 6.427 1.00 73.12 248 VAL A O 1
ATOM 1986 N N . ASN A 1 249 ? 1.914 19.282 7.661 1.00 67.56 249 ASN A N 1
ATOM 1987 C CA . ASN A 1 249 ? 1.293 20.298 8.499 1.00 67.56 249 ASN A CA 1
ATOM 1988 C C . ASN A 1 249 ? 1.902 20.249 9.905 1.00 67.56 249 ASN A C 1
ATOM 1990 O O . ASN A 1 249 ? 1.543 19.412 10.730 1.00 67.56 249 ASN A O 1
ATOM 1994 N N . GLY A 1 250 ? 2.807 21.184 10.194 1.00 56.09 250 GLY A N 1
ATOM 1995 C CA . GLY A 1 250 ? 3.421 21.339 11.515 1.00 56.09 250 GLY A CA 1
ATOM 1996 C C . GLY A 1 250 ? 4.949 21.257 11.506 1.00 56.09 250 GLY A C 1
ATOM 1997 O O . GLY A 1 250 ? 5.557 20.814 10.536 1.00 56.09 250 GLY A O 1
ATOM 1998 N N . GLY A 1 251 ? 5.550 21.743 12.599 1.00 52.75 251 GLY A N 1
ATOM 1999 C CA . GLY A 1 251 ? 6.996 21.819 12.828 1.00 52.75 251 GLY A CA 1
ATOM 2000 C C . GLY A 1 251 ? 7.501 23.216 13.157 1.00 52.75 251 GLY A C 1
ATOM 2001 O O . GLY A 1 251 ? 6.952 24.211 12.699 1.00 52.75 251 GLY A O 1
ATOM 2002 N N . ASN A 1 252 ? 8.585 23.302 13.939 1.00 42.91 252 ASN A N 1
ATOM 2003 C CA . ASN A 1 252 ? 9.207 24.580 14.328 1.00 42.91 252 ASN A CA 1
ATOM 2004 C C . ASN A 1 252 ? 9.775 25.376 13.131 1.00 42.91 252 ASN A C 1
ATOM 2006 O O . ASN A 1 252 ? 10.269 26.488 13.310 1.00 42.91 252 ASN A O 1
ATOM 2010 N N . LYS A 1 253 ? 9.706 24.827 11.911 1.00 43.59 253 LYS A N 1
ATOM 2011 C CA . LYS A 1 253 ? 9.975 25.511 10.646 1.00 43.59 253 LYS A CA 1
ATOM 2012 C C . LYS A 1 253 ? 8.956 25.054 9.603 1.00 43.59 253 LYS A C 1
ATOM 2014 O O . LYS A 1 253 ? 8.856 23.862 9.330 1.00 43.59 253 LYS A O 1
ATOM 2019 N N . ILE A 1 254 ? 8.249 26.002 8.988 1.00 43.12 254 ILE A N 1
ATOM 2020 C CA . ILE A 1 254 ? 7.514 25.770 7.738 1.00 43.12 254 ILE A CA 1
ATOM 2021 C C . ILE A 1 254 ? 8.576 25.446 6.679 1.00 43.12 254 ILE A C 1
ATOM 2023 O O . ILE A 1 254 ? 9.267 26.345 6.208 1.00 43.12 254 ILE A O 1
ATOM 2027 N N . ALA A 1 255 ? 8.788 24.162 6.383 1.00 43.03 255 ALA A N 1
ATOM 2028 C CA . ALA A 1 255 ? 9.864 23.733 5.486 1.00 43.03 255 ALA A CA 1
ATOM 2029 C C . ALA A 1 255 ? 9.554 24.028 4.006 1.00 43.03 255 ALA A C 1
ATOM 2031 O O . ALA A 1 255 ? 10.470 24.280 3.229 1.00 43.03 255 ALA A O 1
ATOM 2032 N N . TYR A 1 256 ? 8.270 24.050 3.629 1.00 49.59 256 TYR A N 1
ATOM 2033 C CA . TYR A 1 256 ? 7.808 24.316 2.267 1.00 49.59 256 TYR A CA 1
ATOM 2034 C C . TYR A 1 256 ? 6.541 25.181 2.297 1.00 49.59 256 TYR A C 1
ATOM 2036 O O . TYR A 1 256 ? 5.748 25.062 3.236 1.00 49.59 256 TYR A O 1
ATOM 2044 N N . PRO A 1 257 ? 6.320 26.053 1.299 1.00 45.62 257 PRO A N 1
ATOM 2045 C CA . PRO A 1 257 ? 5.115 26.869 1.244 1.00 45.62 257 PRO A CA 1
ATOM 2046 C C . PRO A 1 257 ? 3.875 25.974 1.127 1.00 45.62 257 PRO A C 1
ATOM 2048 O O . PRO A 1 257 ? 3.727 25.228 0.159 1.00 45.62 257 PRO A O 1
ATOM 2051 N N . VAL A 1 258 ? 2.971 26.070 2.107 1.00 45.31 258 VAL A N 1
ATOM 2052 C CA . VAL A 1 258 ? 1.657 25.417 2.060 1.00 45.31 258 VAL A CA 1
ATOM 2053 C C . VAL A 1 258 ? 0.884 26.003 0.880 1.00 45.31 258 VAL A C 1
ATOM 2055 O O . VAL A 1 258 ? 0.501 27.173 0.899 1.00 45.31 258 VAL A O 1
ATOM 2058 N N . ARG A 1 259 ? 0.651 25.206 -0.167 1.00 49.38 259 ARG A N 1
ATOM 2059 C CA . ARG A 1 259 ? -0.282 25.585 -1.231 1.00 49.38 259 ARG A CA 1
ATOM 2060 C C . ARG A 1 259 ? -1.685 25.212 -0.780 1.00 49.38 259 ARG A C 1
ATOM 2062 O O . ARG A 1 259 ? -2.059 24.047 -0.787 1.00 49.38 259 ARG A O 1
ATOM 2069 N N . VAL A 1 260 ? -2.460 26.213 -0.375 1.00 42.78 260 VAL A N 1
ATOM 2070 C CA . VAL A 1 260 ? -3.882 26.030 -0.079 1.00 42.78 260 VAL A CA 1
ATOM 2071 C C . VAL A 1 260 ? -4.599 25.749 -1.399 1.00 42.78 260 VAL A C 1
ATOM 2073 O O . VAL A 1 260 ? -4.730 26.631 -2.247 1.00 42.78 260 VAL A O 1
ATOM 2076 N N . SER A 1 261 ? -5.024 24.505 -1.607 1.00 44.47 261 SER A N 1
ATOM 2077 C CA . SER A 1 261 ? -5.933 24.159 -2.695 1.00 44.47 261 SER A CA 1
ATOM 2078 C C . SER A 1 261 ? -7.356 24.596 -2.321 1.00 44.47 261 SER A C 1
ATOM 2080 O O . SER A 1 261 ? -7.882 24.215 -1.277 1.00 44.47 261 SER A O 1
ATOM 2082 N N . ASN A 1 262 ? -7.993 25.396 -3.182 1.00 39.72 262 ASN A N 1
ATOM 2083 C CA . ASN A 1 262 ? -9.370 25.890 -3.005 1.00 39.72 262 ASN A CA 1
ATOM 2084 C C . ASN A 1 262 ? -10.452 24.826 -3.300 1.00 39.72 262 ASN A C 1
ATOM 2086 O O . ASN A 1 262 ? -11.607 25.175 -3.526 1.00 39.72 262 ASN A O 1
ATOM 2090 N N . ILE A 1 263 ? -10.098 23.537 -3.343 1.00 44.34 263 ILE A N 1
ATOM 2091 C CA . ILE A 1 263 ? -11.015 22.451 -3.714 1.00 44.34 263 ILE A CA 1
ATOM 2092 C C . ILE A 1 263 ? -11.298 21.603 -2.467 1.00 44.34 263 ILE A C 1
ATOM 2094 O O . ILE A 1 263 ? -10.369 21.116 -1.818 1.00 44.34 263 ILE A O 1
ATOM 2098 N N . GLN A 1 264 ? -12.580 21.436 -2.126 1.00 47.56 264 GLN A N 1
ATOM 2099 C CA . GLN A 1 264 ? -13.056 20.506 -1.095 1.00 47.56 264 GLN A CA 1
ATOM 2100 C C . GLN A 1 264 ? -12.925 19.063 -1.612 1.00 47.56 264 GLN A C 1
ATOM 2102 O O . GLN A 1 264 ? -13.869 18.505 -2.156 1.00 47.56 264 GLN A O 1
ATOM 2107 N N . LEU A 1 265 ? -11.730 18.484 -1.495 1.00 54.00 265 LEU A N 1
ATOM 2108 C CA . LEU A 1 265 ? -11.471 17.059 -1.735 1.00 54.00 265 LEU A CA 1
ATOM 2109 C C . LEU A 1 265 ? -11.303 16.321 -0.404 1.00 54.00 265 LEU A C 1
ATOM 2111 O O . LEU A 1 265 ? -11.060 16.958 0.628 1.00 54.00 265 LEU A O 1
ATOM 2115 N N . SER A 1 266 ? -11.411 14.989 -0.438 1.00 55.00 266 SER A N 1
ATOM 2116 C CA . SER A 1 266 ? -11.119 14.142 0.717 1.00 55.00 266 SER A CA 1
ATOM 2117 C C . SER A 1 266 ? -9.673 14.378 1.162 1.00 55.00 266 SER A C 1
ATOM 2119 O O . SER A 1 266 ? -8.705 14.151 0.436 1.00 55.00 266 SER A O 1
ATOM 2121 N N . LYS A 1 267 ? -9.540 14.937 2.363 1.00 62.38 267 LYS A N 1
ATOM 2122 C CA . LYS A 1 267 ? -8.261 15.164 3.025 1.00 62.38 267 LYS A CA 1
ATOM 2123 C C . LYS A 1 267 ? -8.143 14.124 4.114 1.00 62.38 267 LYS A C 1
ATOM 2125 O O . LYS A 1 267 ? -8.864 14.199 5.107 1.00 62.38 267 LYS A O 1
ATOM 2130 N N . THR A 1 268 ? -7.229 13.186 3.932 1.00 65.44 268 THR A N 1
ATOM 2131 C CA . THR A 1 268 ? -6.902 12.222 4.978 1.00 65.44 268 THR A CA 1
ATOM 2132 C C . THR A 1 268 ? -5.694 12.738 5.731 1.00 65.44 268 THR A C 1
ATOM 2134 O O . THR A 1 268 ? -4.719 13.186 5.127 1.00 65.44 268 THR A O 1
ATOM 2137 N N . THR A 1 269 ? -5.758 12.721 7.058 1.00 74.25 269 THR A N 1
ATOM 2138 C CA . THR A 1 269 ? -4.590 13.021 7.882 1.00 74.25 269 THR A CA 1
ATOM 2139 C C . THR A 1 269 ? -3.893 11.724 8.260 1.00 74.25 269 THR A C 1
ATOM 2141 O O . THR A 1 269 ? -4.551 10.718 8.507 1.00 74.25 269 THR A O 1
ATOM 2144 N N . ALA A 1 270 ? -2.569 11.731 8.295 1.00 79.88 270 ALA A N 1
ATOM 2145 C CA . ALA A 1 270 ? -1.758 10.599 8.725 1.00 79.88 270 ALA A CA 1
ATOM 2146 C C . ALA A 1 270 ? -0.520 11.112 9.458 1.00 79.88 270 ALA A C 1
ATOM 2148 O O . ALA A 1 270 ? -0.112 12.264 9.284 1.00 79.88 270 ALA A O 1
ATOM 2149 N N . LYS A 1 271 ? 0.085 10.273 10.294 1.00 82.88 271 LYS A N 1
ATOM 2150 C CA . LYS A 1 271 ? 1.401 10.575 10.858 1.00 82.88 271 LYS A CA 1
ATOM 2151 C C . LYS A 1 271 ? 2.482 10.123 9.893 1.00 82.88 271 LYS A C 1
ATOM 2153 O O . LYS A 1 271 ? 2.299 9.165 9.145 1.00 82.88 271 LYS A O 1
ATOM 2158 N N . ALA A 1 272 ? 3.599 10.834 9.915 1.00 86.44 272 ALA A N 1
ATOM 2159 C CA . ALA A 1 272 ? 4.722 10.532 9.056 1.00 86.44 272 ALA A CA 1
ATOM 2160 C C . ALA A 1 272 ? 6.052 10.934 9.673 1.00 86.44 272 ALA A C 1
ATOM 2162 O O . ALA A 1 272 ? 6.132 11.770 10.579 1.00 86.44 272 ALA A O 1
ATOM 2163 N N . VAL A 1 273 ? 7.097 10.381 9.082 1.00 87.00 273 VAL A N 1
ATOM 2164 C CA . VAL A 1 273 ? 8.483 10.786 9.254 1.00 87.00 273 VAL A CA 1
ATOM 2165 C C . VAL A 1 273 ? 9.041 11.142 7.885 1.00 87.00 273 VAL A C 1
ATOM 2167 O O . VAL A 1 273 ? 8.705 10.528 6.871 1.00 87.00 273 VAL A O 1
ATOM 2170 N N . TRP A 1 274 ? 9.885 12.162 7.834 1.00 87.88 274 TRP A N 1
ATOM 2171 C CA . TRP A 1 274 ? 10.518 12.565 6.589 1.00 87.88 274 TRP A CA 1
ATOM 2172 C C . TRP A 1 274 ? 11.963 12.984 6.818 1.00 87.88 274 TRP A C 1
ATOM 2174 O O . TRP A 1 274 ? 12.368 13.354 7.922 1.00 87.88 274 TRP A O 1
ATOM 2184 N N . ILE A 1 275 ? 12.728 12.896 5.739 1.00 88.94 275 ILE A N 1
ATOM 2185 C CA . ILE A 1 275 ? 14.160 13.117 5.681 1.00 88.94 275 ILE A CA 1
ATOM 2186 C C . ILE A 1 275 ? 14.410 14.074 4.507 1.00 88.94 275 ILE A C 1
ATOM 2188 O O . ILE A 1 275 ? 14.272 13.657 3.354 1.00 88.94 275 ILE A O 1
ATOM 2192 N N . PRO A 1 276 ? 14.729 15.359 4.743 1.00 89.06 276 PRO A N 1
ATOM 2193 C CA . PRO A 1 276 ? 15.121 16.269 3.677 1.00 89.06 276 PRO A CA 1
ATOM 2194 C C . PRO A 1 276 ? 16.396 15.767 3.006 1.00 89.06 276 PRO A C 1
ATOM 2196 O O . PRO A 1 276 ? 17.349 15.361 3.672 1.00 89.06 276 PRO A O 1
ATOM 2199 N N . VAL A 1 277 ? 16.434 15.867 1.683 1.00 91.81 277 VAL A N 1
ATOM 2200 C CA . VAL A 1 277 ? 17.626 15.571 0.894 1.00 91.81 277 VAL A CA 1
ATOM 2201 C C . VAL A 1 277 ? 18.276 16.899 0.497 1.00 91.81 277 VAL A C 1
ATOM 2203 O O . VAL A 1 277 ? 17.671 17.674 -0.241 1.00 91.81 277 VAL A O 1
ATOM 2206 N N . PRO A 1 278 ? 19.489 17.211 0.995 1.00 91.25 278 PRO A N 1
ATOM 2207 C CA . PRO A 1 278 ? 20.210 18.421 0.615 1.00 91.25 278 PRO A CA 1
ATOM 2208 C C . PRO A 1 278 ? 20.354 18.622 -0.902 1.00 91.25 278 PRO A C 1
ATOM 2210 O O . PRO A 1 278 ? 20.709 17.700 -1.636 1.00 91.25 278 PRO A O 1
ATOM 2213 N N . GLN A 1 279 ? 20.217 19.873 -1.355 1.00 91.19 279 GLN A N 1
ATOM 2214 C CA . GLN A 1 279 ? 20.387 20.263 -2.764 1.00 91.19 279 GLN A CA 1
ATOM 2215 C C . GLN A 1 279 ? 21.754 19.853 -3.344 1.00 91.19 279 GLN A C 1
ATOM 2217 O O . GLN A 1 279 ? 21.867 19.565 -4.535 1.00 91.19 279 GLN A O 1
ATOM 2222 N N . SER A 1 280 ? 22.799 19.819 -2.509 1.00 93.50 280 SER A N 1
ATOM 2223 C CA . SER A 1 280 ? 24.141 19.369 -2.900 1.00 93.50 280 SER A CA 1
ATOM 2224 C C . SER A 1 280 ? 24.153 17.913 -3.367 1.00 93.50 280 SER A C 1
ATOM 2226 O O . SER A 1 280 ? 24.852 17.584 -4.320 1.00 93.50 280 SER A O 1
ATOM 2228 N N . ILE A 1 281 ? 23.341 17.054 -2.749 1.00 95.44 281 ILE A N 1
ATOM 2229 C CA . ILE A 1 281 ? 23.211 15.643 -3.124 1.00 95.44 281 ILE A CA 1
ATOM 2230 C C . 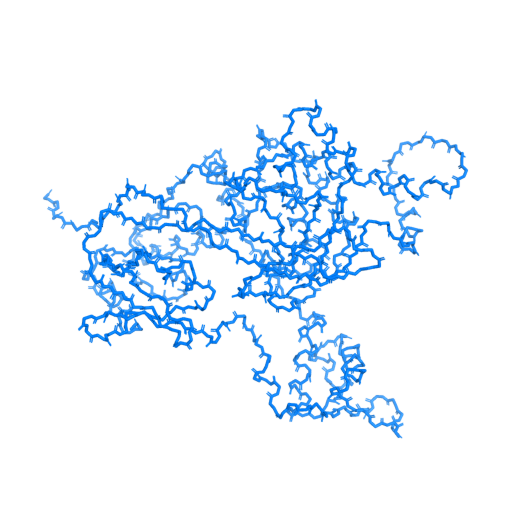ILE A 1 281 ? 22.474 15.528 -4.456 1.00 95.44 281 ILE A C 1
ATOM 2232 O O . ILE A 1 281 ? 22.910 14.789 -5.333 1.00 95.44 281 ILE A O 1
ATOM 2236 N N . LYS A 1 282 ? 21.404 16.308 -4.654 1.00 95.00 282 LYS A N 1
ATOM 2237 C CA . LYS A 1 282 ? 20.714 16.378 -5.950 1.00 95.00 282 LYS A CA 1
ATOM 2238 C C . LYS A 1 282 ? 21.654 16.810 -7.074 1.00 95.00 282 LYS A C 1
ATOM 2240 O O . LYS A 1 282 ? 21.615 16.237 -8.160 1.00 95.00 282 LYS A O 1
ATOM 2245 N N . ALA A 1 283 ? 22.514 17.796 -6.818 1.00 95.50 283 ALA A N 1
ATOM 2246 C CA . ALA A 1 283 ? 23.524 18.219 -7.781 1.00 95.50 283 ALA A CA 1
ATOM 2247 C C . ALA A 1 283 ? 24.512 17.087 -8.121 1.00 95.50 283 ALA A C 1
ATOM 2249 O O . ALA A 1 283 ? 24.856 16.929 -9.290 1.00 95.50 283 ALA A O 1
ATOM 2250 N N . GLU A 1 284 ? 24.916 16.274 -7.139 1.00 95.81 284 GLU A N 1
ATOM 2251 C CA . GLU A 1 284 ? 25.807 15.128 -7.366 1.00 95.81 284 GLU A CA 1
ATOM 2252 C C . GLU A 1 284 ? 25.133 14.009 -8.173 1.00 95.81 284 GLU A C 1
ATOM 2254 O O . GLU A 1 284 ? 25.731 13.495 -9.114 1.00 95.81 284 GLU A O 1
ATOM 2259 N N . VAL A 1 285 ? 23.869 13.679 -7.883 1.00 96.50 285 VAL A N 1
ATOM 2260 C CA . VAL A 1 285 ? 23.098 12.703 -8.678 1.00 96.50 285 VAL A CA 1
ATOM 2261 C C . VAL A 1 285 ? 22.975 13.163 -10.135 1.00 96.50 285 VAL A C 1
ATOM 2263 O O . VAL A 1 285 ? 23.274 12.402 -11.054 1.00 96.50 285 VAL A O 1
ATOM 2266 N N . ASN A 1 286 ? 22.625 14.435 -10.350 1.00 95.25 286 ASN A N 1
ATOM 2267 C CA . ASN A 1 286 ? 22.505 15.007 -11.693 1.00 95.25 286 ASN A CA 1
ATOM 2268 C C . ASN A 1 286 ? 23.845 15.031 -12.443 1.00 95.25 286 ASN A C 1
ATOM 2270 O O . ASN A 1 286 ? 23.872 14.852 -13.657 1.00 95.25 286 ASN A O 1
ATOM 2274 N N . LYS A 1 287 ? 24.966 15.236 -11.741 1.00 96.50 287 LYS A N 1
ATOM 2275 C CA . LYS A 1 287 ? 26.312 15.217 -12.331 1.00 96.50 287 LYS A CA 1
ATOM 2276 C C . LYS A 1 287 ? 26.687 13.839 -12.886 1.00 96.50 287 LYS A C 1
ATOM 2278 O O . LYS A 1 287 ? 27.439 13.768 -13.853 1.00 96.50 287 LYS A O 1
ATOM 2283 N N . GLN A 1 288 ? 26.146 12.769 -12.304 1.00 94.81 288 GLN A N 1
ATOM 2284 C CA . GLN A 1 288 ? 26.291 11.398 -12.803 1.00 94.81 288 GLN A CA 1
ATOM 2285 C C . GLN A 1 288 ? 25.293 11.062 -13.930 1.00 94.81 288 GLN A C 1
ATOM 2287 O O . GLN A 1 288 ? 25.267 9.931 -14.400 1.00 94.81 288 GLN A O 1
ATOM 2292 N N . ASN A 1 289 ? 24.483 12.031 -14.383 1.00 95.19 289 ASN A N 1
ATOM 2293 C CA . ASN A 1 289 ? 23.380 11.848 -15.336 1.00 95.19 289 ASN A CA 1
ATOM 2294 C C . ASN A 1 289 ? 22.319 10.830 -14.883 1.00 95.19 289 ASN A C 1
ATOM 2296 O O . ASN A 1 289 ? 21.634 10.239 -15.716 1.00 95.19 289 ASN A O 1
ATOM 2300 N N . PHE A 1 290 ? 22.163 10.631 -13.574 1.00 95.44 290 PHE A N 1
ATOM 2301 C CA . PHE A 1 290 ? 21.129 9.757 -13.032 1.00 95.44 290 PHE A CA 1
ATOM 2302 C C . PHE A 1 290 ? 19.827 10.518 -12.770 1.00 95.44 290 PHE A C 1
ATOM 2304 O O . PHE A 1 290 ? 19.835 11.715 -12.470 1.00 95.44 290 PHE A O 1
ATOM 2311 N N . ASP A 1 291 ? 18.698 9.809 -12.829 1.00 92.62 291 ASP A N 1
ATOM 2312 C CA . ASP A 1 291 ? 17.403 10.386 -12.478 1.00 92.62 291 ASP A CA 1
ATOM 2313 C C . ASP A 1 291 ? 17.255 10.525 -10.956 1.00 92.62 291 ASP A C 1
ATOM 2315 O O . ASP A 1 291 ? 17.108 9.547 -10.220 1.00 92.62 291 ASP A O 1
ATOM 2319 N N . PHE A 1 292 ? 17.252 11.771 -10.479 1.00 94.19 292 PHE A N 1
ATOM 2320 C CA . PHE A 1 292 ? 17.051 12.080 -9.067 1.00 94.19 292 PHE A CA 1
ATOM 2321 C C . PHE A 1 292 ? 15.670 11.658 -8.550 1.00 94.19 292 PHE A C 1
ATOM 2323 O O . PHE A 1 292 ? 15.572 11.230 -7.398 1.00 94.19 292 PHE A O 1
ATOM 2330 N N . ARG A 1 293 ? 14.607 11.737 -9.368 1.00 93.25 293 ARG A N 1
ATOM 2331 C CA . ARG A 1 293 ? 13.265 11.301 -8.941 1.00 93.25 293 ARG A CA 1
ATOM 2332 C C . ARG A 1 293 ? 13.228 9.788 -8.772 1.00 93.25 293 ARG A C 1
ATOM 2334 O O . ARG A 1 293 ? 12.815 9.322 -7.711 1.00 93.25 293 ARG A O 1
ATOM 2341 N N . GLY A 1 294 ? 13.746 9.041 -9.744 1.00 94.06 294 GLY A N 1
ATOM 2342 C CA . GLY A 1 294 ? 13.908 7.594 -9.628 1.00 94.06 294 GLY A CA 1
ATOM 2343 C C . GLY A 1 294 ? 14.835 7.172 -8.491 1.00 94.06 294 GLY A C 1
ATOM 2344 O O . GLY A 1 294 ? 14.598 6.147 -7.852 1.00 94.06 294 GLY A O 1
ATOM 2345 N N . GLY A 1 295 ? 15.838 7.990 -8.164 1.00 96.19 295 GLY A N 1
ATOM 2346 C CA . GLY A 1 295 ? 16.672 7.816 -6.978 1.00 96.19 295 GLY A CA 1
ATOM 2347 C C . GLY A 1 295 ? 15.910 7.983 -5.664 1.00 96.19 295 GLY A C 1
ATOM 2348 O O . GLY A 1 295 ? 16.061 7.153 -4.772 1.00 96.19 295 GLY A O 1
ATOM 2349 N N . LEU A 1 296 ? 15.067 9.016 -5.532 1.00 95.69 296 LEU A N 1
ATOM 2350 C CA . LEU A 1 296 ? 14.214 9.205 -4.350 1.00 95.69 296 LEU A CA 1
ATOM 2351 C C . LEU A 1 296 ? 13.188 8.077 -4.201 1.00 95.69 296 LEU A C 1
ATOM 2353 O O . LEU A 1 296 ? 12.968 7.596 -3.088 1.00 95.69 296 LEU A O 1
ATOM 2357 N N . HIS A 1 297 ? 12.598 7.631 -5.311 1.00 95.06 297 HIS A N 1
ATOM 2358 C CA . HIS A 1 297 ? 11.674 6.498 -5.333 1.00 95.06 297 HIS A CA 1
ATOM 2359 C C . HIS A 1 297 ? 12.355 5.224 -4.820 1.00 95.06 297 HIS A C 1
ATOM 2361 O O . HIS A 1 297 ? 11.909 4.615 -3.847 1.00 95.06 297 HIS A O 1
ATOM 2367 N N . ALA A 1 298 ? 13.501 4.885 -5.414 1.00 96.69 298 ALA A N 1
ATOM 2368 C CA . ALA A 1 298 ? 14.285 3.715 -5.046 1.00 96.69 298 ALA A CA 1
ATOM 2369 C C . ALA A 1 298 ? 14.836 3.799 -3.614 1.00 96.69 298 ALA A C 1
ATOM 2371 O O . ALA A 1 298 ? 14.851 2.790 -2.912 1.00 96.69 298 ALA A O 1
ATOM 2372 N N . ALA A 1 299 ? 15.232 4.986 -3.143 1.00 96.88 299 ALA A N 1
ATOM 2373 C CA . ALA A 1 299 ? 15.647 5.193 -1.757 1.00 96.88 299 ALA A CA 1
ATOM 2374 C C . ALA A 1 299 ? 14.486 4.968 -0.779 1.00 96.88 299 ALA A C 1
ATOM 2376 O O . ALA A 1 299 ? 14.666 4.318 0.248 1.00 96.88 299 ALA A O 1
ATOM 2377 N N . SER A 1 300 ? 13.287 5.449 -1.114 1.00 95.56 300 SER A N 1
ATOM 2378 C CA . SER A 1 300 ? 12.096 5.266 -0.279 1.00 95.56 300 SER A CA 1
ATOM 2379 C C . SER A 1 300 ? 11.709 3.790 -0.167 1.00 95.56 300 SER A C 1
ATOM 2381 O O . SER A 1 300 ? 11.424 3.317 0.931 1.00 95.56 300 SER A O 1
ATOM 2383 N N . HIS A 1 301 ? 11.787 3.036 -1.267 1.00 96.06 301 HIS A N 1
ATOM 2384 C CA . HIS A 1 301 ? 11.597 1.584 -1.243 1.00 96.06 301 HIS A CA 1
ATOM 2385 C C . HIS A 1 301 ? 12.693 0.848 -0.470 1.00 96.06 301 HIS A C 1
ATOM 2387 O O . HIS A 1 301 ? 12.378 -0.045 0.308 1.00 96.06 301 HIS A O 1
ATOM 2393 N N . ALA A 1 302 ? 13.965 1.225 -0.642 1.00 96.56 302 ALA A N 1
ATOM 2394 C CA . ALA A 1 302 ? 15.066 0.605 0.094 1.00 96.56 302 ALA A CA 1
ATOM 2395 C C . ALA A 1 302 ? 14.878 0.743 1.609 1.00 96.56 302 ALA A C 1
ATOM 2397 O O . ALA A 1 302 ? 15.100 -0.216 2.343 1.00 96.56 302 ALA A O 1
ATOM 2398 N N . ILE A 1 303 ? 14.421 1.915 2.064 1.00 95.44 303 ILE A N 1
ATOM 2399 C CA . ILE A 1 303 ? 14.070 2.137 3.466 1.00 95.44 303 ILE A CA 1
ATOM 2400 C C . ILE A 1 303 ? 12.846 1.302 3.854 1.00 95.44 303 ILE A C 1
ATOM 2402 O O . ILE A 1 303 ? 12.899 0.600 4.857 1.00 95.44 303 ILE A O 1
ATOM 2406 N N . LEU A 1 304 ? 11.767 1.331 3.065 1.00 93.88 304 LEU A N 1
ATOM 2407 C CA . LEU A 1 304 ? 10.543 0.576 3.358 1.00 93.88 304 LEU A CA 1
ATOM 2408 C C . LEU A 1 304 ? 10.814 -0.930 3.516 1.00 93.88 304 LEU A C 1
ATOM 2410 O O . LEU A 1 304 ? 10.292 -1.551 4.436 1.00 93.88 304 LEU A O 1
ATOM 2414 N N . ASN A 1 305 ? 11.680 -1.492 2.671 1.00 92.56 305 ASN A N 1
ATOM 2415 C CA . ASN A 1 305 ? 12.058 -2.905 2.690 1.00 92.56 305 ASN A CA 1
ATOM 2416 C C . ASN A 1 305 ? 12.805 -3.317 3.970 1.00 92.56 305 ASN A C 1
ATOM 2418 O O . ASN A 1 305 ? 12.755 -4.488 4.343 1.00 92.56 305 ASN A O 1
ATOM 2422 N N . VAL A 1 306 ? 13.483 -2.384 4.651 1.00 93.94 306 VAL A N 1
ATOM 2423 C CA . VAL A 1 306 ? 14.185 -2.663 5.916 1.00 93.94 306 VAL A CA 1
ATOM 2424 C C . VAL A 1 306 ? 13.366 -2.310 7.156 1.00 93.94 306 VAL A C 1
ATOM 2426 O O . VAL A 1 306 ? 13.725 -2.764 8.237 1.00 93.94 306 VAL A O 1
ATOM 2429 N N . VAL A 1 307 ? 12.253 -1.569 7.037 1.00 93.62 307 VAL A N 1
ATOM 2430 C CA . VAL A 1 307 ? 11.400 -1.224 8.195 1.00 93.62 307 VAL A CA 1
ATOM 2431 C C . VAL A 1 307 ? 11.020 -2.458 9.027 1.00 93.62 307 VAL A C 1
ATOM 2433 O O . VAL A 1 307 ? 11.230 -2.401 10.241 1.00 93.62 307 VAL A O 1
ATOM 2436 N N . PRO A 1 308 ? 10.544 -3.580 8.439 1.00 91.75 308 PRO A N 1
ATOM 2437 C CA . PRO A 1 308 ? 10.115 -4.741 9.223 1.00 91.75 308 PRO A CA 1
ATOM 2438 C C . PRO A 1 308 ? 11.230 -5.408 10.043 1.00 91.75 308 PRO A C 1
ATOM 2440 O O . PRO A 1 308 ? 10.943 -6.210 10.926 1.00 91.75 308 PRO A O 1
ATOM 2443 N N . LEU A 1 309 ? 12.505 -5.098 9.764 1.00 89.94 309 LEU A N 1
ATOM 2444 C CA . LEU A 1 309 ? 13.647 -5.591 10.543 1.00 89.94 309 LEU A CA 1
ATOM 2445 C C . LEU A 1 309 ? 13.839 -4.827 11.862 1.00 89.94 309 LEU A C 1
ATOM 2447 O O . LEU A 1 309 ? 14.491 -5.340 12.767 1.00 89.94 309 LEU A O 1
ATOM 2451 N N . HIS A 1 310 ? 13.289 -3.614 11.963 1.00 90.56 310 HIS A N 1
ATOM 2452 C CA . HIS A 1 310 ? 13.429 -2.728 13.122 1.00 90.56 310 HIS A CA 1
ATOM 2453 C C . HIS A 1 310 ? 12.105 -2.513 13.861 1.00 90.56 310 HIS A C 1
ATOM 2455 O O . HIS A 1 310 ? 12.105 -2.290 15.069 1.00 90.56 310 HIS A O 1
ATOM 2461 N N . ILE A 1 311 ? 10.979 -2.549 13.142 1.00 92.25 311 ILE A N 1
ATOM 2462 C CA . ILE A 1 311 ? 9.644 -2.266 13.675 1.00 92.25 311 ILE A CA 1
ATOM 2463 C C . ILE A 1 311 ? 8.713 -3.398 13.261 1.00 92.25 311 ILE A C 1
ATOM 2465 O O . ILE A 1 311 ? 8.680 -3.786 12.096 1.00 92.25 311 ILE A O 1
ATOM 2469 N N . ILE A 1 312 ? 7.933 -3.917 14.209 1.00 91.44 312 ILE A N 1
ATOM 2470 C CA . ILE A 1 312 ? 6.933 -4.947 13.925 1.00 91.44 312 ILE A CA 1
ATOM 2471 C C . ILE A 1 312 ? 5.793 -4.299 13.131 1.00 91.44 312 ILE A C 1
ATOM 2473 O O . ILE A 1 312 ? 4.949 -3.601 13.687 1.00 91.44 312 ILE A O 1
ATOM 2477 N N . CYS A 1 313 ? 5.779 -4.520 11.821 1.00 90.62 313 CYS A N 1
ATOM 2478 C CA . CYS A 1 313 ? 4.739 -4.030 10.922 1.00 90.62 313 CYS A CA 1
ATOM 2479 C C . CYS A 1 313 ? 4.639 -4.901 9.666 1.00 90.62 313 CYS A C 1
ATOM 2481 O O . CYS A 1 313 ? 5.551 -5.660 9.331 1.00 90.62 313 CYS A O 1
ATOM 2483 N N . ASN A 1 314 ? 3.542 -4.753 8.934 1.00 89.06 314 ASN A N 1
ATOM 2484 C CA . ASN A 1 314 ? 3.349 -5.326 7.608 1.00 89.06 314 ASN A CA 1
ATOM 2485 C C . ASN A 1 314 ? 3.679 -4.297 6.516 1.00 89.06 314 ASN A C 1
ATOM 2487 O O . ASN A 1 314 ? 3.698 -3.089 6.746 1.00 89.06 314 ASN A O 1
ATOM 2491 N N . SER A 1 315 ? 3.884 -4.770 5.286 1.00 83.38 315 SER A N 1
ATOM 2492 C CA . SER A 1 315 ? 4.182 -3.913 4.125 1.00 83.38 315 SER A CA 1
ATOM 2493 C C . SER A 1 315 ? 3.069 -2.916 3.775 1.00 83.38 315 SER A C 1
ATOM 2495 O O . SER A 1 315 ? 3.332 -1.936 3.087 1.00 83.38 315 SER A O 1
ATOM 2497 N N . ALA A 1 316 ? 1.842 -3.155 4.247 1.00 83.56 316 ALA A N 1
ATOM 2498 C CA . ALA A 1 316 ? 0.693 -2.273 4.054 1.00 83.56 316 ALA A CA 1
ATOM 2499 C C . ALA A 1 316 ? 0.549 -1.190 5.144 1.00 83.56 316 ALA A C 1
ATOM 2501 O O . ALA A 1 316 ? -0.275 -0.293 5.002 1.00 83.56 316 ALA A O 1
ATOM 2502 N N . ASP A 1 317 ? 1.324 -1.257 6.231 1.00 88.88 317 ASP A N 1
ATOM 2503 C CA . ASP A 1 317 ? 1.163 -0.335 7.364 1.00 88.88 317 ASP A CA 1
ATOM 2504 C C . ASP A 1 317 ? 1.783 1.044 7.085 1.00 88.88 317 ASP A C 1
ATOM 2506 O O . ASP A 1 317 ? 1.250 2.073 7.510 1.00 88.88 317 ASP A O 1
ATOM 2510 N N . LEU A 1 318 ? 2.882 1.074 6.322 1.00 90.69 318 LEU A N 1
ATOM 2511 C CA . LEU A 1 318 ? 3.553 2.292 5.872 1.00 90.69 318 LEU A CA 1
ATOM 2512 C C . LEU A 1 318 ? 3.512 2.421 4.350 1.00 90.69 318 LEU A C 1
ATOM 2514 O O . LEU A 1 318 ? 3.583 1.436 3.618 1.00 90.69 318 LEU A O 1
ATOM 2518 N N . ALA A 1 319 ? 3.463 3.655 3.865 1.00 90.06 319 ALA A N 1
ATOM 2519 C CA . ALA A 1 319 ? 3.680 3.983 2.463 1.00 90.06 319 ALA A CA 1
ATOM 2520 C C . ALA A 1 319 ? 4.753 5.065 2.318 1.00 90.06 319 ALA A C 1
ATOM 2522 O O . ALA A 1 319 ? 4.848 5.969 3.156 1.00 90.06 319 ALA A O 1
ATOM 2523 N N . PRO A 1 320 ? 5.539 5.014 1.235 1.00 91.06 320 PRO A N 1
ATOM 2524 C CA . PRO A 1 320 ? 6.366 6.124 0.822 1.00 91.06 320 PRO A CA 1
ATOM 2525 C C . PRO A 1 320 ? 5.596 7.128 -0.048 1.00 91.06 320 PRO A C 1
ATOM 2527 O O . PRO A 1 320 ? 4.542 6.832 -0.613 1.00 91.06 320 PRO A O 1
ATOM 2530 N N . GLU A 1 321 ? 6.153 8.330 -0.195 1.00 87.44 321 GLU A N 1
ATOM 2531 C CA . GLU A 1 321 ? 5.822 9.211 -1.321 1.00 87.44 321 GLU A CA 1
ATOM 2532 C C . GLU A 1 321 ? 6.529 8.636 -2.567 1.00 87.44 321 GLU A C 1
ATOM 2534 O O . GLU A 1 321 ? 7.762 8.626 -2.625 1.00 87.44 321 GLU A O 1
ATOM 2539 N N . CYS A 1 322 ? 5.765 8.088 -3.521 1.00 87.19 322 CYS A N 1
ATOM 2540 C CA . CYS A 1 322 ? 6.280 7.566 -4.793 1.00 87.19 322 CYS A CA 1
ATOM 2541 C C . CYS A 1 322 ? 6.052 8.593 -5.915 1.00 87.19 322 CYS A C 1
ATOM 2543 O O . CYS A 1 322 ? 4.929 9.077 -6.078 1.00 87.19 322 CYS A O 1
ATOM 2545 N N . PRO A 1 323 ? 7.073 8.936 -6.721 1.00 84.75 323 PRO A N 1
ATOM 2546 C CA . PRO A 1 323 ? 6.885 9.796 -7.876 1.00 84.75 323 PRO A CA 1
ATOM 2547 C C . PRO A 1 323 ? 6.130 9.054 -8.980 1.00 84.75 323 PRO A C 1
ATOM 2549 O O . PRO A 1 323 ? 6.609 8.058 -9.511 1.00 84.75 323 PRO A O 1
ATOM 2552 N N . ASN A 1 324 ? 4.993 9.614 -9.387 1.00 83.00 324 ASN A N 1
ATOM 2553 C CA . ASN A 1 324 ? 4.269 9.136 -10.556 1.00 83.00 324 ASN A CA 1
ATOM 2554 C C . ASN A 1 324 ? 5.037 9.490 -11.856 1.00 83.00 324 ASN A C 1
ATOM 2556 O O . ASN A 1 324 ? 5.421 10.659 -12.030 1.00 83.00 324 ASN A O 1
ATOM 2560 N N . PRO A 1 325 ? 5.242 8.532 -12.783 1.00 79.50 325 PRO A N 1
ATOM 2561 C CA . PRO A 1 325 ? 5.974 8.722 -14.045 1.00 79.50 325 PRO A CA 1
ATOM 2562 C C . PRO A 1 325 ? 5.364 9.785 -14.961 1.00 79.50 325 PRO A C 1
ATOM 2564 O O . PRO A 1 325 ? 6.063 10.428 -15.746 1.00 79.50 325 PRO A O 1
ATOM 2567 N N . HIS A 1 326 ? 4.051 9.979 -14.879 1.00 81.50 326 HIS A N 1
ATOM 2568 C CA . HIS A 1 326 ? 3.304 10.908 -15.718 1.00 81.50 326 HIS A CA 1
ATOM 2569 C C . HIS A 1 326 ? 3.073 12.265 -15.050 1.00 81.50 326 HIS A C 1
ATOM 2571 O O . HIS A 1 326 ? 2.499 13.161 -15.675 1.00 81.50 326 HIS A O 1
ATOM 2577 N N . ASP A 1 327 ? 3.513 12.442 -13.804 1.00 79.69 327 ASP A N 1
ATOM 2578 C CA . ASP A 1 327 ? 3.388 13.705 -13.091 1.00 79.69 327 ASP A CA 1
ATOM 2579 C C . ASP A 1 327 ? 4.595 14.613 -13.350 1.00 79.69 327 ASP A C 1
ATOM 2581 O O . ASP A 1 327 ? 5.723 14.314 -12.953 1.00 79.69 327 ASP A O 1
ATOM 2585 N N . SER A 1 328 ? 4.350 15.755 -13.993 1.00 77.81 328 SER A N 1
ATOM 2586 C CA . SER A 1 328 ? 5.366 16.759 -14.327 1.00 77.81 328 SER A CA 1
ATOM 2587 C C . SER A 1 328 ? 5.492 17.883 -13.292 1.00 77.81 328 SER A C 1
ATOM 2589 O O . SER A 1 328 ? 6.185 18.873 -13.539 1.00 77.81 328 SER A O 1
ATOM 2591 N N . ARG A 1 329 ? 4.769 17.809 -12.170 1.00 78.69 329 ARG A N 1
ATOM 2592 C CA . ARG A 1 329 ? 4.799 18.847 -11.132 1.00 78.69 329 ARG A CA 1
ATOM 2593 C C . ARG A 1 329 ? 6.084 18.776 -10.308 1.00 78.69 329 ARG A C 1
ATOM 2595 O O . ARG A 1 329 ? 6.893 17.859 -10.420 1.00 78.69 329 ARG A O 1
ATOM 2602 N N . TYR A 1 330 ? 6.277 19.798 -9.476 1.00 80.50 330 TYR A N 1
ATOM 2603 C CA . TYR A 1 330 ? 7.377 19.823 -8.521 1.00 80.50 330 TYR A CA 1
ATOM 2604 C C . TYR A 1 330 ? 7.251 18.656 -7.538 1.00 80.50 330 TYR A C 1
ATOM 2606 O O . TYR A 1 330 ? 6.231 18.532 -6.866 1.00 80.50 330 TYR A O 1
ATOM 2614 N N . TYR A 1 331 ? 8.312 17.858 -7.440 1.00 81.75 331 TYR A N 1
ATOM 2615 C CA . TYR A 1 331 ? 8.435 16.776 -6.474 1.00 81.75 331 TYR A CA 1
ATOM 2616 C C . TYR A 1 331 ? 9.359 17.216 -5.326 1.00 81.75 331 TYR A C 1
ATOM 2618 O O . TYR A 1 331 ? 10.496 17.619 -5.607 1.00 81.75 331 TYR A O 1
ATOM 2626 N N . PRO A 1 332 ? 8.904 17.191 -4.060 1.00 84.50 332 PRO A N 1
ATOM 2627 C CA . PRO A 1 332 ? 9.716 17.602 -2.919 1.00 84.50 332 PRO A CA 1
ATOM 2628 C C . PRO A 1 332 ? 11.018 16.802 -2.787 1.00 84.50 332 PRO A C 1
ATOM 2630 O O . PRO A 1 332 ? 11.052 15.587 -2.958 1.00 84.50 332 PRO A O 1
ATOM 2633 N N . GLU A 1 333 ? 12.108 17.484 -2.435 1.00 90.44 333 GLU A N 1
ATOM 2634 C CA . GLU A 1 333 ? 13.430 16.868 -2.248 1.00 90.44 333 GLU A CA 1
ATOM 2635 C C . GLU A 1 333 ? 13.539 16.236 -0.853 1.00 90.44 333 GLU A C 1
ATOM 2637 O O . GLU A 1 333 ? 14.225 16.739 0.040 1.00 90.44 333 GLU A O 1
ATOM 2642 N N . ARG A 1 334 ? 12.790 15.155 -0.638 1.00 90.06 334 ARG A N 1
ATOM 2643 C CA . ARG A 1 334 ? 12.735 14.428 0.632 1.00 90.06 334 ARG A CA 1
ATOM 2644 C C . ARG A 1 334 ? 12.443 12.950 0.418 1.00 90.06 334 ARG A C 1
ATOM 2646 O O . ARG A 1 334 ? 11.833 12.574 -0.577 1.00 90.06 334 ARG A O 1
ATOM 2653 N N . ILE A 1 335 ? 12.818 12.147 1.402 1.00 92.38 335 ILE A N 1
ATOM 2654 C CA . ILE A 1 335 ? 12.295 10.795 1.591 1.00 92.38 335 ILE A CA 1
ATOM 2655 C C . ILE A 1 335 ? 11.229 10.880 2.679 1.00 92.38 335 ILE A C 1
ATOM 2657 O O . ILE A 1 335 ? 11.455 11.523 3.703 1.00 92.38 335 ILE A O 1
ATOM 2661 N N . LEU A 1 336 ? 10.062 10.288 2.459 1.00 90.31 336 LEU A N 1
ATOM 2662 C CA . LEU A 1 336 ? 8.919 10.414 3.358 1.00 90.31 336 LEU A CA 1
ATOM 2663 C C . LEU A 1 336 ? 8.243 9.061 3.513 1.00 90.31 336 LEU A C 1
ATOM 2665 O O . LEU A 1 336 ? 7.996 8.397 2.513 1.00 90.31 336 LEU A O 1
ATOM 2669 N N . LEU A 1 337 ? 7.938 8.690 4.757 1.00 90.94 337 LEU A N 1
ATOM 2670 C CA . LEU A 1 337 ? 7.171 7.500 5.116 1.00 90.94 337 LEU A CA 1
ATOM 2671 C C . LEU A 1 337 ? 5.998 7.915 5.997 1.00 90.94 337 LEU A C 1
ATOM 2673 O O . LEU A 1 337 ? 6.195 8.631 6.982 1.00 90.94 337 LEU A O 1
ATOM 2677 N N . TYR A 1 338 ? 4.797 7.457 5.672 1.00 90.00 338 TYR A N 1
ATOM 2678 C CA . TYR A 1 338 ? 3.585 7.761 6.427 1.00 90.00 338 TYR A CA 1
ATOM 2679 C C . TYR A 1 338 ? 2.783 6.499 6.730 1.00 90.00 338 TYR A C 1
ATOM 2681 O O . TYR A 1 338 ? 2.821 5.537 5.965 1.00 90.00 338 TYR A O 1
ATOM 2689 N N . ASP A 1 339 ? 2.055 6.518 7.845 1.00 89.06 339 ASP A N 1
ATOM 2690 C CA . ASP A 1 339 ? 1.080 5.477 8.172 1.00 89.06 339 ASP A CA 1
ATOM 2691 C C . ASP A 1 339 ? -0.046 5.502 7.124 1.00 89.06 339 ASP A C 1
ATOM 2693 O O . ASP A 1 339 ? -0.713 6.528 6.973 1.00 89.06 339 ASP A O 1
ATOM 2697 N N . GLN A 1 340 ? -0.292 4.395 6.416 1.00 84.19 340 GLN A N 1
ATOM 2698 C CA . GLN A 1 340 ? -1.356 4.352 5.395 1.00 84.19 340 GLN A CA 1
ATOM 2699 C C . GLN A 1 340 ? -2.752 4.499 6.005 1.00 84.19 340 GLN A C 1
ATOM 2701 O O . GLN A 1 340 ? -3.674 5.015 5.371 1.00 84.19 340 GLN A O 1
ATOM 2706 N N . HIS A 1 341 ? -2.915 4.052 7.251 1.00 81.50 341 HIS A N 1
ATOM 2707 C CA . HIS A 1 341 ? -4.188 4.128 7.942 1.00 81.50 341 HIS A CA 1
ATOM 2708 C C . HIS A 1 341 ? -4.568 5.592 8.239 1.00 81.50 341 HIS A C 1
ATOM 2710 O O . HIS A 1 341 ? -3.774 6.315 8.854 1.00 81.50 341 HIS A O 1
ATOM 2716 N N . PRO A 1 342 ? -5.801 6.032 7.911 1.00 76.38 342 PRO A N 1
ATOM 2717 C CA . PRO A 1 342 ? -6.313 7.341 8.311 1.00 76.38 342 PRO A CA 1
ATOM 2718 C C . PRO A 1 342 ? -6.117 7.613 9.811 1.00 76.38 342 PRO A C 1
ATOM 2720 O O . PRO A 1 342 ? -6.422 6.771 10.654 1.00 76.38 342 PRO A O 1
ATOM 2723 N N . GLY A 1 343 ? -5.583 8.782 10.159 1.00 73.56 343 GLY A N 1
ATOM 2724 C CA . GLY A 1 343 ? -5.228 9.185 11.526 1.00 73.56 343 GLY A CA 1
ATOM 2725 C C . GLY A 1 343 ? -3.886 8.642 12.043 1.00 73.56 343 GLY A C 1
ATOM 2726 O O . GLY A 1 343 ? -3.346 9.180 13.014 1.00 73.56 343 GLY A O 1
ATOM 2727 N N . GLY A 1 344 ? -3.314 7.646 11.366 1.00 80.44 344 GLY A N 1
ATOM 2728 C CA . GLY A 1 344 ? -2.064 6.978 11.714 1.00 80.44 344 GLY A CA 1
ATOM 2729 C C . GLY A 1 344 ? -2.193 5.927 12.822 1.00 80.44 344 GLY A C 1
ATOM 2730 O O . GLY A 1 344 ? -2.841 6.145 13.849 1.00 80.44 344 GLY A O 1
ATOM 2731 N N . ILE A 1 345 ? -1.521 4.795 12.617 1.00 84.00 345 ILE A N 1
ATOM 2732 C CA . ILE A 1 345 ? -1.430 3.663 13.557 1.00 84.00 345 ILE A CA 1
ATOM 2733 C C . ILE A 1 345 ? -0.143 3.684 14.391 1.00 84.00 345 ILE A C 1
ATOM 2735 O O . ILE A 1 345 ? 0.058 2.821 15.240 1.00 84.00 345 ILE A O 1
ATOM 2739 N N . GLY A 1 346 ? 0.721 4.681 14.195 1.00 84.81 346 GLY A N 1
ATOM 2740 C CA . GLY A 1 346 ? 1.870 4.932 15.062 1.00 84.81 346 GLY A CA 1
ATOM 2741 C C . GLY A 1 346 ? 3.119 4.154 14.702 1.00 84.81 346 GLY A C 1
ATOM 2742 O O . GLY A 1 346 ? 4.071 4.173 15.479 1.00 84.81 346 GLY A O 1
ATOM 2743 N N . VAL A 1 347 ? 3.148 3.518 13.532 1.00 89.12 347 VAL A N 1
ATOM 2744 C CA . VAL A 1 347 ? 4.353 2.859 13.019 1.00 89.12 347 VAL A CA 1
ATOM 2745 C C . VAL A 1 347 ? 5.371 3.928 12.625 1.00 89.12 347 VAL A C 1
ATOM 2747 O O . VAL A 1 347 ? 6.529 3.869 13.036 1.00 89.12 347 VAL A O 1
ATOM 2750 N N . SER A 1 348 ? 4.929 4.998 11.956 1.00 88.38 348 SER A N 1
ATOM 2751 C CA . SER A 1 348 ? 5.793 6.105 11.530 1.00 88.38 348 SER A CA 1
ATOM 2752 C C . SER A 1 348 ? 6.476 6.834 12.695 1.00 88.38 348 SER A C 1
ATOM 2754 O O . SER A 1 348 ? 7.505 7.474 12.503 1.00 88.38 348 SER A O 1
ATOM 2756 N N . VAL A 1 349 ? 5.892 6.789 13.898 1.00 84.75 349 VAL A N 1
ATOM 2757 C CA . VAL A 1 349 ? 6.431 7.436 15.109 1.00 84.75 349 VAL A CA 1
ATOM 2758 C C . VAL A 1 349 ? 7.584 6.634 15.710 1.00 84.75 349 VAL A C 1
ATOM 2760 O O . VAL A 1 349 ? 8.457 7.213 16.350 1.00 84.75 349 VAL A O 1
ATOM 2763 N N . GLN A 1 350 ? 7.594 5.318 15.500 1.00 87.00 350 GLN A N 1
ATOM 2764 C CA . GLN A 1 350 ? 8.647 4.425 15.985 1.00 87.00 350 GLN A CA 1
ATOM 2765 C C . GLN A 1 350 ? 9.897 4.468 15.098 1.00 87.00 350 GLN A C 1
ATOM 2767 O O . GLN A 1 350 ? 10.974 4.069 15.534 1.00 87.00 350 GLN A O 1
ATOM 2772 N N . VAL A 1 351 ? 9.766 4.972 13.865 1.00 87.75 351 VAL A N 1
ATOM 2773 C CA . VAL A 1 351 ? 10.863 5.058 12.900 1.00 87.75 351 VAL A CA 1
ATOM 2774 C C . VAL A 1 351 ? 12.040 5.844 13.466 1.00 87.75 351 VAL A C 1
ATOM 2776 O O . VAL A 1 351 ? 11.914 7.019 13.805 1.00 87.75 351 VAL A O 1
ATOM 2779 N N . GLN A 1 352 ? 13.202 5.189 13.470 1.00 87.94 352 GLN A N 1
ATOM 2780 C CA . GLN A 1 352 ? 14.514 5.788 13.691 1.00 87.94 352 GLN A CA 1
ATOM 2781 C C . GLN A 1 352 ? 15.213 5.964 12.332 1.00 87.94 352 GLN A C 1
ATOM 2783 O O . GLN A 1 352 ? 15.798 5.012 11.811 1.00 87.94 352 GLN A O 1
ATOM 2788 N N . PRO A 1 353 ? 15.163 7.158 11.705 1.00 87.94 353 PRO A N 1
ATOM 2789 C CA . PRO A 1 353 ? 15.615 7.330 10.324 1.00 87.94 353 PRO A CA 1
ATOM 2790 C C . PRO A 1 353 ? 17.077 6.957 10.083 1.00 87.94 353 PRO A C 1
ATOM 2792 O O . PRO A 1 353 ? 17.403 6.443 9.018 1.00 87.94 353 PRO A O 1
ATOM 2795 N N . LEU A 1 354 ? 17.958 7.209 11.057 1.00 87.81 354 LEU A N 1
ATOM 2796 C CA . LEU A 1 354 ? 19.386 6.930 10.920 1.00 87.81 354 LEU A CA 1
ATOM 2797 C C . LEU A 1 354 ? 19.662 5.426 10.795 1.00 87.81 354 LEU A C 1
ATOM 2799 O O . LEU A 1 354 ? 20.401 5.019 9.901 1.00 87.81 354 LEU A O 1
ATOM 2803 N N . GLU A 1 355 ? 19.038 4.617 11.654 1.00 89.81 355 GLU A N 1
ATOM 2804 C CA . GLU A 1 355 ? 19.169 3.157 11.631 1.00 89.81 355 GLU A CA 1
ATOM 2805 C C . GLU A 1 355 ? 18.656 2.584 10.312 1.00 89.81 355 GLU A C 1
ATOM 2807 O O . GLU A 1 355 ? 19.364 1.824 9.650 1.00 89.81 355 GLU A O 1
ATOM 2812 N N . LEU A 1 356 ? 17.474 3.029 9.871 1.00 93.38 356 LEU A N 1
ATOM 2813 C CA . LEU A 1 356 ? 16.903 2.555 8.615 1.00 93.38 356 LEU A CA 1
ATOM 2814 C C . LEU A 1 356 ? 17.727 2.981 7.395 1.00 93.38 356 LEU A C 1
ATOM 2816 O O . LEU A 1 356 ? 17.899 2.191 6.472 1.00 93.38 356 LEU A O 1
ATOM 2820 N N . LEU A 1 357 ? 18.266 4.207 7.369 1.00 94.62 357 LEU A N 1
ATOM 2821 C CA . LEU A 1 357 ? 19.157 4.655 6.292 1.00 94.62 357 LEU A CA 1
ATOM 2822 C C . LEU A 1 357 ? 20.435 3.809 6.234 1.00 94.62 357 LEU A C 1
ATOM 2824 O O . LEU A 1 357 ? 20.907 3.489 5.143 1.00 94.62 357 LEU A O 1
ATOM 2828 N N . MET A 1 358 ? 21.001 3.445 7.388 1.00 94.62 358 MET A N 1
ATOM 2829 C CA . MET A 1 358 ? 22.183 2.582 7.460 1.00 94.62 358 MET A CA 1
ATOM 2830 C C . MET A 1 358 ? 21.879 1.169 6.954 1.00 94.62 358 MET A C 1
ATOM 2832 O O . MET A 1 358 ? 22.605 0.679 6.086 1.00 94.62 358 MET A O 1
ATOM 2836 N N . ALA A 1 359 ? 20.788 0.557 7.420 1.00 95.75 359 ALA A N 1
ATOM 2837 C CA . ALA A 1 359 ? 20.350 -0.763 6.969 1.00 95.75 359 ALA A CA 1
ATOM 2838 C C . ALA A 1 359 ? 20.028 -0.772 5.463 1.00 95.75 359 ALA A C 1
ATOM 2840 O O . ALA A 1 359 ? 20.496 -1.637 4.720 1.00 95.75 359 ALA A O 1
ATOM 2841 N N . ALA A 1 360 ? 19.310 0.241 4.969 1.00 97.12 360 ALA A N 1
ATOM 2842 C CA . ALA A 1 360 ? 19.012 0.391 3.547 1.00 97.12 360 ALA A CA 1
ATOM 2843 C C . ALA A 1 360 ? 20.291 0.546 2.706 1.00 97.12 360 ALA A C 1
ATOM 2845 O O . ALA A 1 360 ? 20.412 -0.055 1.636 1.00 97.12 360 ALA A O 1
ATOM 2846 N N . LEU A 1 361 ? 21.282 1.307 3.188 1.00 97.62 361 LEU A N 1
ATOM 2847 C CA . LEU A 1 361 ? 22.573 1.446 2.511 1.00 97.62 361 LEU A CA 1
ATOM 2848 C C . LEU A 1 361 ? 23.331 0.114 2.430 1.00 97.62 361 LEU A C 1
ATOM 2850 O O . LEU A 1 361 ? 23.967 -0.165 1.411 1.00 97.62 361 LEU A O 1
ATOM 2854 N N . GLU A 1 362 ? 23.275 -0.702 3.481 1.00 96.62 362 GLU A N 1
ATOM 2855 C CA . GLU A 1 362 ? 23.887 -2.031 3.504 1.00 96.62 362 GLU A CA 1
ATOM 2856 C C . GLU A 1 362 ? 23.232 -2.972 2.485 1.00 96.62 362 GLU A C 1
ATOM 2858 O O . GLU A 1 362 ? 23.940 -3.603 1.693 1.00 96.62 362 GLU A O 1
ATOM 2863 N N . VAL A 1 363 ? 21.897 -2.989 2.416 1.00 95.81 363 VAL A N 1
ATOM 2864 C CA . VAL A 1 363 ? 21.140 -3.750 1.408 1.00 95.81 363 VAL A CA 1
ATOM 2865 C C . VAL A 1 363 ? 21.510 -3.310 -0.012 1.00 95.81 363 VAL A C 1
ATOM 2867 O O . VAL A 1 363 ? 21.793 -4.146 -0.876 1.00 95.81 363 VAL A O 1
ATOM 2870 N N . LEU A 1 364 ? 21.565 -1.999 -0.264 1.00 96.12 364 LEU A N 1
ATOM 2871 C CA . LEU A 1 364 ? 21.922 -1.451 -1.575 1.00 96.12 364 LEU A CA 1
ATOM 2872 C C . LEU A 1 364 ? 23.330 -1.855 -2.023 1.00 96.12 364 LEU A C 1
ATOM 2874 O O . LEU A 1 364 ? 23.515 -2.202 -3.193 1.00 96.12 364 LEU A O 1
ATOM 2878 N N . ARG A 1 365 ? 24.305 -1.826 -1.106 1.00 95.56 365 ARG A N 1
ATOM 2879 C CA . ARG A 1 365 ? 25.707 -2.193 -1.373 1.00 95.56 365 ARG A CA 1
ATOM 2880 C C . ARG A 1 365 ? 25.905 -3.692 -1.566 1.00 95.56 365 ARG A C 1
ATOM 2882 O O . ARG A 1 365 ? 26.735 -4.087 -2.378 1.00 95.56 365 ARG A O 1
ATOM 2889 N N . SER A 1 366 ? 25.156 -4.504 -0.828 1.00 95.38 366 SER A N 1
ATOM 2890 C CA . SER A 1 366 ? 25.291 -5.966 -0.837 1.00 95.38 366 SER A CA 1
ATOM 2891 C C . SER A 1 366 ? 24.542 -6.626 -1.998 1.00 95.38 366 SER A C 1
ATOM 2893 O O . SER A 1 366 ? 24.789 -7.783 -2.334 1.00 95.38 366 SER A O 1
ATOM 2895 N N . CYS A 1 367 ? 23.610 -5.910 -2.630 1.00 94.38 367 CYS A N 1
ATOM 2896 C CA . CYS A 1 367 ? 22.856 -6.419 -3.766 1.00 94.38 367 CYS A CA 1
ATOM 2897 C C . CYS A 1 367 ? 23.627 -6.233 -5.084 1.00 94.38 367 CYS A C 1
ATOM 2899 O O . CYS A 1 367 ? 23.935 -5.109 -5.472 1.00 94.38 367 CYS A O 1
ATOM 2901 N N . TYR A 1 368 ? 23.841 -7.316 -5.838 1.00 91.56 368 TYR A N 1
ATOM 2902 C CA . TYR A 1 368 ? 24.548 -7.317 -7.133 1.00 91.56 368 TYR A CA 1
ATOM 2903 C C . TYR A 1 368 ? 23.612 -7.455 -8.350 1.00 91.56 368 TYR A C 1
ATOM 2905 O O . TYR A 1 368 ? 23.976 -8.050 -9.361 1.00 91.56 368 TYR A O 1
ATOM 2913 N N . CYS A 1 369 ? 22.373 -6.958 -8.260 1.00 91.31 369 CYS A N 1
ATOM 2914 C CA . CYS A 1 369 ? 21.454 -6.949 -9.403 1.00 91.31 369 CYS A CA 1
ATOM 2915 C C . CYS A 1 369 ? 21.991 -6.090 -10.563 1.00 91.31 369 CYS A C 1
ATOM 2917 O O . CYS A 1 369 ? 22.565 -5.028 -10.332 1.00 91.31 369 CYS A O 1
ATOM 2919 N N . SER A 1 370 ? 21.764 -6.536 -11.799 1.00 81.06 370 SER A N 1
ATOM 2920 C CA . SER A 1 370 ? 22.394 -6.014 -13.020 1.00 81.06 370 SER A CA 1
ATOM 2921 C C . SER A 1 370 ? 21.599 -4.923 -13.756 1.00 81.06 370 SER A C 1
ATOM 2923 O O . SER A 1 370 ? 21.849 -4.700 -14.935 1.00 81.06 370 SER A O 1
ATOM 2925 N N . GLY A 1 371 ? 20.633 -4.267 -13.106 1.00 83.50 371 GLY A N 1
ATOM 2926 C CA . GLY A 1 371 ? 19.806 -3.228 -13.728 1.00 83.50 371 GLY A CA 1
ATOM 2927 C C . GLY A 1 371 ? 19.611 -2.005 -12.837 1.00 83.50 371 GLY A C 1
ATOM 2928 O O . GLY A 1 371 ? 19.547 -2.129 -11.610 1.00 83.50 371 GLY A O 1
ATOM 2929 N N . ASP A 1 372 ? 19.464 -0.844 -13.474 1.00 87.94 372 ASP A N 1
ATOM 2930 C CA . ASP A 1 372 ? 19.339 0.454 -12.802 1.00 87.94 372 ASP A CA 1
ATOM 2931 C C . ASP A 1 372 ? 18.052 0.539 -11.974 1.00 87.94 372 ASP A C 1
ATOM 2933 O O . ASP A 1 372 ? 18.061 1.084 -10.876 1.00 87.94 372 ASP A O 1
ATOM 2937 N N . ALA A 1 373 ? 16.970 -0.109 -12.417 1.00 88.81 373 ALA A N 1
ATOM 2938 C CA . ALA A 1 373 ? 15.723 -0.243 -11.654 1.00 88.81 373 ALA A CA 1
ATOM 2939 C C . ALA A 1 373 ? 15.840 -1.180 -10.429 1.00 88.81 373 ALA A C 1
ATOM 2941 O O . ALA A 1 373 ? 14.870 -1.386 -9.698 1.00 88.81 373 ALA A O 1
ATOM 2942 N N . GLY A 1 374 ? 17.018 -1.772 -10.213 1.00 92.94 374 GLY A N 1
ATOM 2943 C CA . GLY A 1 374 ? 17.312 -2.718 -9.147 1.00 92.94 374 GLY A CA 1
ATOM 2944 C C . GLY A 1 374 ? 16.429 -3.968 -9.167 1.00 92.94 374 GLY A C 1
ATOM 2945 O O . GLY A 1 374 ? 16.024 -4.437 -10.227 1.00 92.94 374 GLY A O 1
ATOM 2946 N N . CYS A 1 375 ? 16.185 -4.564 -7.999 1.00 93.56 375 CYS A N 1
ATOM 2947 C CA . CYS A 1 375 ? 15.395 -5.788 -7.860 1.00 93.56 375 CYS A CA 1
ATOM 2948 C C . CYS A 1 375 ? 14.569 -5.802 -6.559 1.00 93.56 375 CYS A C 1
ATOM 2950 O O . CYS A 1 375 ? 14.784 -4.941 -5.697 1.00 93.56 375 CYS A O 1
ATOM 2952 N N . PRO A 1 376 ? 13.683 -6.800 -6.363 1.00 91.69 376 PRO A N 1
ATOM 2953 C CA . PRO A 1 376 ? 12.866 -6.938 -5.148 1.00 91.69 376 PRO A CA 1
ATOM 2954 C C . PRO A 1 376 ? 13.661 -7.114 -3.853 1.00 91.69 376 PRO A C 1
ATOM 2956 O O . PRO A 1 376 ? 13.148 -6.849 -2.779 1.00 91.69 376 PRO A O 1
ATOM 2959 N N . ASN A 1 377 ? 14.931 -7.526 -3.936 1.00 90.38 377 ASN A N 1
ATOM 2960 C CA . ASN A 1 377 ? 15.791 -7.654 -2.754 1.00 90.38 377 ASN A CA 1
ATOM 2961 C C . ASN A 1 377 ? 16.480 -6.335 -2.365 1.00 90.38 377 ASN A C 1
ATOM 2963 O O . ASN A 1 377 ? 17.265 -6.332 -1.422 1.00 90.38 377 ASN A O 1
ATOM 2967 N N . CYS A 1 378 ? 16.282 -5.242 -3.113 1.00 93.81 378 CYS A N 1
ATOM 2968 C CA . CYS A 1 378 ? 16.876 -3.948 -2.779 1.00 93.81 378 CYS A CA 1
ATOM 2969 C C . CYS A 1 378 ? 15.886 -2.780 -2.873 1.00 93.81 378 CYS A C 1
ATOM 2971 O O . CYS A 1 378 ? 15.527 -2.227 -1.841 1.00 93.81 378 CYS A O 1
ATOM 2973 N N . VAL A 1 379 ? 15.442 -2.402 -4.075 1.00 95.25 379 VAL A N 1
ATOM 2974 C CA . VAL A 1 379 ? 14.707 -1.139 -4.319 1.00 95.25 379 VAL A CA 1
ATOM 2975 C C . VAL A 1 379 ? 13.344 -1.317 -4.968 1.00 95.25 379 VAL A C 1
ATOM 2977 O O . VAL A 1 379 ? 12.617 -0.340 -5.095 1.00 95.25 379 VAL A O 1
ATOM 2980 N N . GLN A 1 380 ? 12.987 -2.517 -5.422 1.00 93.75 380 GLN A N 1
ATOM 2981 C CA . GLN A 1 380 ? 11.614 -2.764 -5.857 1.00 93.75 380 GLN A CA 1
ATOM 2982 C C . GLN A 1 380 ? 10.771 -3.150 -4.640 1.00 93.75 380 GLN A C 1
ATOM 2984 O O . GLN A 1 380 ? 11.259 -3.832 -3.738 1.00 93.75 380 GLN A O 1
ATOM 2989 N N . SER A 1 381 ? 9.519 -2.704 -4.626 1.00 91.19 381 SER A N 1
ATOM 2990 C CA . SER A 1 381 ? 8.536 -3.011 -3.592 1.00 91.19 381 SER A CA 1
ATOM 2991 C C . SER A 1 381 ? 7.305 -3.644 -4.224 1.00 91.19 381 SER A C 1
ATOM 2993 O O . SER A 1 381 ? 6.784 -3.158 -5.230 1.00 91.19 381 SER A O 1
ATOM 2995 N N . PHE A 1 382 ? 6.799 -4.712 -3.612 1.00 88.00 382 PHE A N 1
ATOM 2996 C CA . PHE A 1 382 ? 5.557 -5.349 -4.044 1.00 88.00 382 PHE A CA 1
ATOM 2997 C C . PHE A 1 382 ? 4.314 -4.473 -3.813 1.00 88.00 382 PHE A C 1
ATOM 2999 O O . PHE A 1 382 ? 3.287 -4.687 -4.448 1.00 88.00 382 PHE A O 1
ATOM 3006 N N . ALA A 1 383 ? 4.418 -3.471 -2.934 1.00 85.44 383 ALA A N 1
ATOM 3007 C CA . ALA A 1 383 ? 3.330 -2.567 -2.562 1.00 85.44 383 ALA A CA 1
ATOM 3008 C C . ALA A 1 383 ? 3.380 -1.209 -3.293 1.00 85.44 383 ALA A C 1
ATOM 3010 O O . ALA A 1 383 ? 2.646 -0.290 -2.942 1.00 85.44 383 ALA A O 1
ATOM 3011 N N . CYS A 1 384 ? 4.257 -1.043 -4.290 1.00 88.38 384 CYS A N 1
ATOM 3012 C CA . CYS A 1 384 ? 4.367 0.212 -5.033 1.00 88.38 384 CYS A CA 1
ATOM 3013 C C . CYS A 1 384 ? 3.131 0.447 -5.919 1.00 88.38 384 CYS A C 1
ATOM 3015 O O . CYS A 1 384 ? 2.918 -0.271 -6.897 1.00 88.38 384 CYS A O 1
ATOM 3017 N N . HIS A 1 385 ? 2.356 1.496 -5.626 1.00 83.88 385 HIS A N 1
ATOM 3018 C CA . HIS A 1 385 ? 1.188 1.891 -6.429 1.00 83.88 385 HIS A CA 1
ATOM 3019 C C . HIS A 1 385 ? 1.546 2.397 -7.835 1.00 83.88 385 HIS A C 1
ATOM 3021 O O . HIS A 1 385 ? 0.716 2.341 -8.737 1.00 83.88 385 HIS A O 1
ATOM 3027 N N . GLU A 1 386 ? 2.793 2.829 -8.032 1.00 85.88 386 GLU A N 1
ATOM 3028 C CA . GLU A 1 386 ? 3.341 3.277 -9.319 1.00 85.88 386 GLU A CA 1
ATOM 3029 C C . GLU A 1 386 ? 4.026 2.128 -10.085 1.00 85.88 386 GLU A C 1
ATOM 3031 O O . GLU A 1 386 ? 4.858 2.360 -10.955 1.00 85.88 386 GLU A O 1
ATOM 3036 N N . TYR A 1 387 ? 3.723 0.869 -9.738 1.00 86.06 387 TYR A N 1
ATOM 3037 C CA . TYR A 1 387 ? 4.191 -0.340 -10.435 1.00 86.06 387 TYR A CA 1
ATOM 3038 C C . TYR A 1 387 ? 5.717 -0.469 -10.551 1.00 86.06 387 TYR A C 1
ATOM 3040 O O . TYR A 1 387 ? 6.227 -1.134 -11.453 1.00 86.06 387 TYR A O 1
ATOM 3048 N N . ASN A 1 388 ? 6.460 0.125 -9.610 1.00 89.44 388 ASN A N 1
ATOM 3049 C CA . ASN A 1 388 ? 7.924 0.214 -9.644 1.00 89.44 388 ASN A CA 1
ATOM 3050 C C . ASN A 1 388 ? 8.469 0.935 -10.890 1.00 89.44 388 ASN A C 1
ATOM 3052 O O . ASN A 1 388 ? 9.642 0.772 -11.236 1.00 89.44 388 ASN A O 1
ATOM 3056 N N . GLU A 1 389 ? 7.646 1.741 -11.562 1.00 86.62 389 GLU A N 1
ATOM 3057 C CA . GLU A 1 389 ? 8.108 2.612 -12.633 1.00 86.62 389 GLU A CA 1
ATOM 3058 C C . GLU A 1 389 ? 8.989 3.728 -12.056 1.00 86.62 389 GLU A C 1
ATOM 3060 O O . GLU A 1 389 ? 8.771 4.211 -10.944 1.00 86.62 389 GLU A O 1
ATOM 3065 N N . VAL A 1 390 ? 10.004 4.150 -12.819 1.00 88.12 390 VAL A N 1
ATOM 3066 C CA . VAL A 1 390 ? 10.930 5.227 -12.421 1.00 88.12 390 VAL A CA 1
ATOM 3067 C C . VAL A 1 390 ? 11.691 4.869 -11.137 1.00 88.12 390 VAL A C 1
ATOM 3069 O O . VAL A 1 390 ? 11.499 5.471 -10.084 1.00 88.12 390 VAL A O 1
ATOM 3072 N N . LEU A 1 391 ? 12.574 3.871 -11.221 1.00 93.88 391 LEU A N 1
ATOM 3073 C CA . LEU A 1 391 ? 13.505 3.496 -10.152 1.00 93.88 391 LEU A CA 1
ATOM 3074 C C . LEU A 1 391 ? 14.949 3.622 -10.630 1.00 93.88 391 LEU A C 1
ATOM 3076 O O . LEU A 1 391 ? 15.268 3.235 -11.753 1.00 93.88 391 LEU A O 1
ATOM 3080 N N . HIS A 1 392 ? 15.826 4.117 -9.754 1.00 95.44 392 HIS A N 1
ATOM 3081 C CA . HIS A 1 392 ? 17.260 4.186 -10.027 1.00 95.44 392 HIS A CA 1
ATOM 3082 C C . HIS A 1 392 ? 18.092 3.867 -8.775 1.00 95.44 392 HIS A C 1
ATOM 3084 O O . HIS A 1 392 ? 18.271 4.695 -7.879 1.00 95.44 392 HIS A O 1
ATOM 3090 N N . LYS A 1 393 ? 18.650 2.657 -8.725 1.00 96.00 393 LYS A N 1
ATOM 3091 C CA . LYS A 1 393 ? 19.404 2.102 -7.597 1.00 96.00 393 LYS A CA 1
ATOM 3092 C C . LYS A 1 393 ? 20.659 2.910 -7.271 1.00 96.00 393 LYS A C 1
ATOM 3094 O O . LYS A 1 393 ? 20.873 3.245 -6.109 1.00 96.00 393 LYS A O 1
ATOM 3099 N N . ASP A 1 394 ? 21.475 3.246 -8.269 1.00 96.38 394 ASP A N 1
ATOM 3100 C CA . ASP A 1 394 ? 22.728 3.971 -8.006 1.00 96.38 394 ASP A CA 1
ATOM 3101 C C . ASP A 1 394 ? 22.478 5.408 -7.529 1.00 96.38 394 ASP A C 1
ATOM 3103 O O . ASP A 1 394 ? 23.146 5.883 -6.609 1.00 96.38 394 ASP A O 1
ATOM 3107 N N . ALA A 1 395 ? 21.445 6.072 -8.058 1.00 97.19 395 ALA A N 1
ATOM 3108 C CA . ALA A 1 395 ? 20.975 7.346 -7.528 1.00 97.19 395 ALA A CA 1
ATOM 3109 C C . ALA A 1 395 ? 20.510 7.219 -6.068 1.00 97.19 395 ALA A C 1
ATOM 3111 O O . ALA A 1 395 ? 20.891 8.045 -5.240 1.00 97.19 395 ALA A O 1
ATOM 3112 N N . ALA A 1 396 ? 19.756 6.168 -5.721 1.00 97.50 396 ALA A N 1
ATOM 3113 C CA .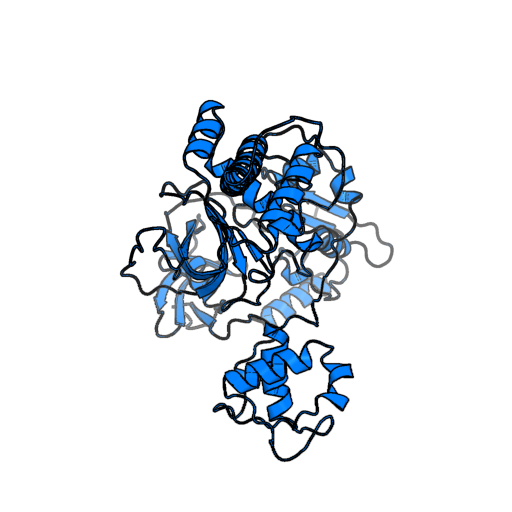 ALA A 1 396 ? 19.354 5.903 -4.337 1.00 97.50 396 ALA A CA 1
ATOM 3114 C C . ALA A 1 396 ? 20.558 5.700 -3.404 1.00 97.50 396 ALA A C 1
ATOM 3116 O O . ALA A 1 396 ? 20.565 6.218 -2.286 1.00 97.50 396 ALA A O 1
ATOM 3117 N N . LEU A 1 397 ? 21.604 5.011 -3.873 1.00 97.12 397 LEU A N 1
ATOM 3118 C CA . LEU A 1 397 ? 22.847 4.815 -3.125 1.00 97.12 397 LEU A CA 1
ATOM 3119 C C . LEU A 1 397 ? 23.545 6.152 -2.843 1.00 97.12 397 LEU A C 1
ATOM 3121 O O . LEU A 1 397 ? 23.952 6.392 -1.703 1.00 97.12 397 LEU A O 1
ATOM 3125 N N . ILE A 1 398 ? 23.647 7.036 -3.843 1.00 97.50 398 ILE A N 1
ATOM 3126 C CA . ILE A 1 398 ? 24.200 8.392 -3.673 1.00 97.50 398 ILE A CA 1
ATOM 3127 C C . ILE A 1 398 ? 23.354 9.197 -2.681 1.00 97.50 398 ILE A C 1
ATOM 3129 O O . ILE A 1 398 ? 23.914 9.851 -1.800 1.00 97.50 398 ILE A O 1
ATOM 3133 N N . ILE A 1 399 ? 22.024 9.124 -2.788 1.00 97.38 399 ILE A N 1
ATOM 3134 C CA . ILE A 1 399 ? 21.099 9.867 -1.927 1.00 97.38 399 ILE A CA 1
ATOM 3135 C C . ILE A 1 399 ? 21.237 9.436 -0.468 1.00 97.38 399 ILE A C 1
ATOM 3137 O O . ILE A 1 399 ? 21.528 10.271 0.388 1.00 97.38 399 ILE A O 1
ATOM 3141 N N . ILE A 1 400 ? 21.077 8.142 -0.180 1.00 97.00 400 ILE A N 1
ATOM 3142 C CA . ILE A 1 400 ? 21.122 7.617 1.192 1.00 97.00 400 ILE A CA 1
ATOM 3143 C C . ILE A 1 400 ? 22.496 7.868 1.817 1.00 97.00 400 ILE A C 1
ATOM 3145 O O . ILE A 1 400 ? 22.582 8.372 2.938 1.00 97.00 400 ILE A O 1
ATOM 3149 N N . LYS A 1 401 ? 23.581 7.588 1.081 1.00 96.81 401 LYS A N 1
ATOM 3150 C CA . LYS A 1 401 ? 24.943 7.852 1.561 1.00 96.81 401 LYS A CA 1
ATOM 3151 C C . LYS A 1 401 ? 25.159 9.343 1.834 1.00 96.81 401 LYS A C 1
ATOM 3153 O O . LYS A 1 401 ? 25.659 9.698 2.896 1.00 96.81 401 LYS A O 1
ATOM 3158 N N . GLY A 1 402 ? 24.761 10.211 0.905 1.00 95.00 402 GLY A N 1
ATOM 3159 C CA . GLY A 1 402 ? 24.935 11.655 1.041 1.00 95.00 402 GLY A CA 1
ATOM 3160 C C . GLY A 1 402 ? 24.179 12.234 2.238 1.00 95.00 402 GLY A C 1
ATOM 3161 O O . GLY A 1 402 ? 24.704 13.111 2.921 1.00 95.00 402 GLY A O 1
ATOM 3162 N N . VAL A 1 403 ? 22.973 11.732 2.526 1.00 92.94 403 VAL A N 1
ATOM 3163 C CA . VAL A 1 403 ? 22.187 12.150 3.698 1.00 92.94 403 VAL A CA 1
ATOM 3164 C C . VAL A 1 403 ? 22.888 11.737 4.994 1.00 92.94 403 VAL A C 1
ATOM 3166 O O . VAL A 1 403 ? 23.030 12.560 5.899 1.00 92.94 403 VAL A O 1
ATOM 3169 N N . LEU A 1 404 ? 23.385 10.497 5.069 1.00 92.00 404 LEU A N 1
ATOM 3170 C CA . LEU A 1 404 ? 24.149 10.005 6.222 1.00 92.00 404 LEU A CA 1
ATOM 3171 C C . LEU A 1 404 ? 25.425 10.826 6.463 1.00 92.00 404 LEU A C 1
ATOM 3173 O O . LEU A 1 404 ? 25.721 11.200 7.599 1.00 92.00 404 LEU A O 1
ATOM 3177 N N . ASP A 1 405 ? 26.164 11.147 5.400 1.00 91.38 405 ASP A N 1
ATOM 3178 C CA . ASP A 1 405 ? 27.393 11.943 5.482 1.00 91.38 405 ASP A CA 1
ATOM 3179 C C . ASP A 1 405 ? 27.105 13.401 5.902 1.00 91.38 405 ASP A C 1
ATOM 3181 O O . ASP A 1 405 ? 27.871 13.998 6.672 1.00 91.38 405 ASP A O 1
ATOM 3185 N N . ALA A 1 406 ? 25.976 13.969 5.461 1.00 87.38 406 ALA A N 1
ATOM 3186 C CA . ALA A 1 406 ? 25.528 15.306 5.847 1.00 87.38 406 ALA A CA 1
ATOM 3187 C C . ALA A 1 406 ? 25.130 15.394 7.332 1.00 87.38 406 ALA A C 1
ATOM 3189 O O . ALA A 1 406 ? 25.477 16.374 7.997 1.00 87.38 406 ALA A O 1
ATOM 3190 N N . GLU A 1 407 ? 24.449 14.375 7.865 1.00 83.00 407 GLU A N 1
ATOM 3191 C CA . GLU A 1 407 ? 24.139 14.274 9.300 1.00 83.00 407 GLU A CA 1
ATOM 3192 C C . GLU A 1 407 ? 25.417 14.128 10.137 1.00 83.00 407 GLU A C 1
ATOM 3194 O O . GLU A 1 407 ? 25.630 14.887 11.083 1.00 83.00 407 GLU A O 1
ATOM 3199 N N . ARG A 1 408 ? 26.346 13.243 9.746 1.00 81.75 408 ARG A N 1
ATOM 3200 C CA . ARG A 1 408 ? 27.639 13.086 10.445 1.00 81.75 408 ARG A CA 1
ATOM 3201 C C . ARG A 1 408 ? 28.435 14.385 10.502 1.00 81.75 408 ARG A C 1
ATOM 3203 O O . ARG A 1 408 ? 28.958 14.738 11.556 1.00 81.75 408 ARG A O 1
ATOM 3210 N N . SER A 1 409 ? 28.493 15.117 9.392 1.00 79.25 409 SER A N 1
ATOM 3211 C CA . SER A 1 409 ? 29.220 16.390 9.305 1.00 79.25 409 SER A CA 1
ATOM 3212 C C . SER A 1 409 ? 28.641 17.474 10.222 1.00 79.25 409 SER A C 1
ATOM 3214 O O . SER A 1 409 ? 29.377 18.343 10.683 1.00 79.25 409 SER A O 1
ATOM 3216 N N . TYR A 1 410 ? 27.338 17.430 10.522 1.00 71.00 410 TYR A N 1
ATOM 3217 C CA . TYR A 1 410 ? 26.706 18.365 11.454 1.00 71.00 410 TYR A CA 1
ATOM 3218 C C . TYR A 1 410 ? 27.142 18.138 12.910 1.00 71.00 410 TYR A C 1
ATOM 3220 O O . TYR A 1 410 ? 27.343 19.105 13.642 1.00 71.00 410 TYR A O 1
ATOM 3228 N N . PHE A 1 411 ? 27.336 16.883 13.317 1.00 62.25 411 PHE A N 1
ATOM 3229 C CA . PHE A 1 411 ? 27.767 16.529 14.674 1.00 62.25 411 PHE A CA 1
ATOM 3230 C C . PHE A 1 411 ? 29.289 16.468 14.847 1.00 62.25 411 PHE A C 1
ATOM 3232 O O . PHE A 1 411 ? 29.788 16.725 15.939 1.00 62.25 411 PHE A O 1
ATOM 3239 N N . GLY A 1 412 ? 30.034 16.177 13.777 1.00 51.59 412 GLY A N 1
ATOM 3240 C CA . GLY A 1 412 ? 31.502 16.148 13.771 1.00 51.59 412 GLY A CA 1
ATOM 3241 C C . GLY A 1 412 ? 32.170 17.529 13.816 1.00 51.59 412 GLY A C 1
ATOM 3242 O O . GLY A 1 412 ? 33.389 17.614 13.903 1.00 51.59 412 GLY A O 1
ATOM 3243 N N . GLY A 1 413 ? 31.393 18.617 13.769 1.00 46.47 413 GLY A N 1
ATOM 3244 C CA . GLY A 1 413 ? 31.891 19.993 13.892 1.00 46.47 413 GLY A CA 1
ATOM 3245 C C . GLY A 1 413 ? 32.207 20.443 15.326 1.00 46.47 413 GLY A C 1
ATOM 3246 O O . GLY A 1 413 ? 32.637 21.579 15.512 1.00 46.47 413 GLY A O 1
ATOM 3247 N N . SER A 1 414 ? 31.993 19.589 16.332 1.00 42.62 414 SER A N 1
ATOM 3248 C CA . SER A 1 414 ? 32.260 19.882 17.745 1.00 42.62 414 SER A CA 1
ATOM 3249 C C . SER A 1 414 ? 32.998 18.730 18.442 1.00 42.62 414 SER A C 1
ATOM 3251 O O . SER A 1 414 ? 32.422 18.083 19.308 1.00 42.62 414 SER A O 1
ATOM 3253 N N . ASP A 1 415 ? 34.212 18.395 18.005 1.00 35.03 415 ASP A N 1
ATOM 3254 C CA . ASP A 1 415 ? 35.400 18.303 18.873 1.00 35.03 415 ASP A CA 1
ATOM 3255 C C . ASP A 1 415 ? 36.634 17.797 18.103 1.00 35.03 415 ASP A C 1
ATOM 3257 O O . ASP A 1 415 ? 36.558 16.955 17.214 1.00 35.03 415 ASP A O 1
ATOM 3261 N N . HIS A 1 416 ? 37.764 18.398 18.463 1.00 35.31 416 HIS A N 1
ATOM 3262 C CA . HIS A 1 416 ? 39.171 18.134 18.160 1.00 35.31 416 HIS A CA 1
ATOM 3263 C C . HIS A 1 416 ? 39.609 17.010 17.190 1.00 35.31 416 HIS A C 1
ATOM 3265 O O . HIS A 1 416 ? 39.461 15.820 17.429 1.00 35.31 416 HIS A O 1
ATOM 3271 N N . SER A 1 417 ? 40.347 17.455 16.164 1.00 34.00 417 SER A N 1
ATOM 3272 C CA . SER A 1 417 ? 41.608 16.897 15.640 1.00 34.00 417 SER A CA 1
ATOM 3273 C C . SER A 1 417 ? 41.999 15.448 15.989 1.00 34.00 417 SER A C 1
ATOM 3275 O O . SER A 1 417 ? 42.322 15.152 17.135 1.00 34.00 417 SER A O 1
ATOM 3277 N N . SER A 1 418 ? 42.238 14.681 14.916 1.00 30.22 418 SER A N 1
ATOM 3278 C CA . SER A 1 418 ? 43.255 13.627 14.710 1.00 30.22 418 SER A CA 1
ATOM 3279 C C . SER A 1 418 ? 42.744 12.204 14.424 1.00 30.22 418 SER A C 1
ATOM 3281 O O . SER A 1 418 ? 41.986 11.610 15.176 1.00 30.22 418 SER A O 1
ATOM 3283 N N . ASN A 1 419 ? 43.287 11.678 13.319 1.00 26.47 419 ASN A N 1
ATOM 3284 C CA . ASN A 1 419 ? 43.360 10.288 12.862 1.00 26.47 419 ASN A CA 1
ATOM 3285 C C . ASN A 1 419 ? 42.137 9.676 12.160 1.00 26.47 419 ASN A C 1
ATOM 3287 O O . ASN A 1 419 ? 41.232 9.100 12.751 1.00 26.47 419 ASN A O 1
ATOM 3291 N N . ILE A 1 420 ? 42.238 9.710 10.828 1.00 35.72 420 ILE A N 1
ATOM 3292 C CA . ILE A 1 420 ? 41.707 8.699 9.914 1.00 35.72 420 ILE A CA 1
ATOM 3293 C C . ILE A 1 420 ? 42.278 7.340 10.349 1.00 35.72 420 ILE A C 1
ATOM 3295 O O . ILE A 1 420 ? 43.472 7.099 10.186 1.00 35.72 420 ILE A O 1
ATOM 3299 N N . LEU A 1 421 ? 41.434 6.469 10.896 1.00 25.33 421 LEU A N 1
ATOM 3300 C CA . LEU A 1 421 ? 41.691 5.037 11.044 1.00 25.33 421 LEU A CA 1
ATOM 3301 C C . LEU A 1 421 ? 40.423 4.281 10.635 1.00 25.33 421 LEU A C 1
ATOM 3303 O O . LEU A 1 421 ? 39.304 4.727 10.884 1.00 25.33 421 LEU A O 1
ATOM 3307 N N . GLU A 1 422 ? 40.642 3.186 9.918 1.00 27.83 422 GLU A N 1
ATOM 3308 C CA . GLU A 1 422 ? 39.654 2.331 9.266 1.00 27.83 422 GLU A CA 1
ATOM 3309 C C . GLU A 1 422 ? 38.469 1.970 10.176 1.00 27.83 422 GLU A C 1
ATOM 3311 O O . GLU A 1 422 ? 38.631 1.530 11.312 1.00 27.83 422 GLU A O 1
ATOM 3316 N N . LEU A 1 423 ? 37.254 2.137 9.645 1.00 27.47 423 LEU A N 1
ATOM 3317 C CA . LEU A 1 423 ? 36.000 1.749 10.290 1.00 27.47 423 LEU A CA 1
ATOM 3318 C C . LEU A 1 423 ? 35.835 0.223 10.255 1.00 27.47 423 LEU A C 1
ATOM 3320 O O . LEU A 1 423 ? 35.110 -0.319 9.422 1.00 27.47 423 LEU A O 1
ATOM 3324 N N . THR A 1 424 ? 36.484 -0.463 11.190 1.00 24.50 424 THR A N 1
ATOM 3325 C CA . THR A 1 424 ? 36.106 -1.811 11.629 1.00 24.50 424 THR A CA 1
ATOM 3326 C C . THR A 1 424 ? 35.457 -1.718 13.008 1.00 24.50 424 THR A C 1
ATOM 3328 O O . THR A 1 424 ? 36.127 -1.356 13.968 1.00 24.50 424 THR A O 1
ATOM 3331 N N . THR A 1 425 ? 34.159 -2.046 13.071 1.00 31.92 425 THR A N 1
ATOM 3332 C CA . THR A 1 425 ? 33.379 -2.530 14.237 1.00 31.92 425 THR A CA 1
ATOM 3333 C C . THR A 1 425 ? 33.594 -1.877 15.616 1.00 31.92 425 THR A C 1
ATOM 3335 O O . THR A 1 425 ? 34.637 -2.062 16.233 1.00 31.92 425 THR A O 1
ATOM 3338 N N . THR A 1 426 ? 32.529 -1.259 16.155 1.00 30.36 426 THR A N 1
ATOM 3339 C CA . THR A 1 426 ? 31.901 -1.484 17.492 1.00 30.36 426 THR A CA 1
ATOM 3340 C C . THR A 1 426 ? 31.331 -0.196 18.119 1.00 30.36 426 THR A C 1
ATOM 3342 O O . THR A 1 426 ? 32.067 0.724 18.465 1.00 30.36 426 THR A O 1
ATOM 3345 N N . ASP A 1 427 ? 30.000 -0.168 18.246 1.00 34.09 427 ASP A N 1
ATOM 3346 C CA . ASP A 1 427 ? 29.083 0.343 19.291 1.00 34.09 427 ASP A CA 1
ATOM 3347 C C . ASP A 1 427 ? 29.358 1.623 20.113 1.00 34.09 427 ASP A C 1
ATOM 3349 O O . ASP A 1 427 ? 28.408 2.248 20.573 1.00 34.09 427 ASP A O 1
ATOM 3353 N N . ARG A 1 428 ? 30.591 2.104 20.300 1.00 31.72 428 ARG A N 1
ATOM 3354 C CA . ARG A 1 428 ? 30.875 3.164 21.295 1.00 31.72 428 ARG A CA 1
ATOM 3355 C C . ARG A 1 428 ? 30.582 4.600 20.861 1.00 31.72 428 ARG A C 1
ATOM 3357 O O . ARG A 1 428 ? 30.359 5.439 21.721 1.00 31.72 428 ARG A O 1
ATOM 3364 N N . LEU A 1 429 ? 30.570 4.905 19.562 1.00 41.91 429 LEU A N 1
ATOM 3365 C CA . LEU A 1 429 ? 30.172 6.238 19.068 1.00 41.91 429 LEU A CA 1
ATOM 3366 C C . LEU A 1 429 ? 28.645 6.401 18.967 1.00 41.91 429 LEU A C 1
ATOM 3368 O O . LEU A 1 429 ? 28.161 7.512 18.760 1.00 41.91 429 LEU A O 1
ATOM 3372 N N . PHE A 1 430 ? 27.899 5.298 19.074 1.00 38.78 430 PHE A N 1
ATOM 3373 C CA . PHE A 1 430 ? 26.459 5.253 18.832 1.00 38.78 430 PHE A CA 1
ATOM 3374 C C . PHE A 1 430 ? 25.665 5.755 20.047 1.00 38.78 430 PHE A C 1
ATOM 3376 O O . PHE A 1 430 ? 24.773 6.588 19.888 1.00 38.78 430 PHE A O 1
ATOM 3383 N N . ASP A 1 431 ? 26.065 5.360 21.260 1.00 37.91 431 ASP A N 1
A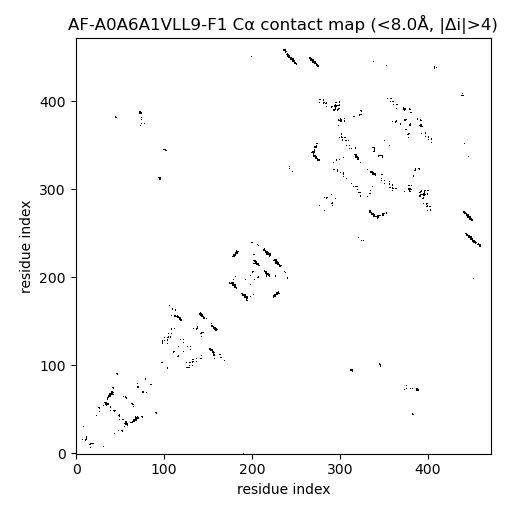TOM 3384 C CA . ASP A 1 431 ? 25.419 5.801 22.507 1.00 37.91 431 ASP A CA 1
ATOM 3385 C C . ASP A 1 431 ? 25.522 7.325 22.728 1.00 37.91 431 ASP A C 1
ATOM 3387 O O . ASP A 1 431 ? 24.567 7.956 23.184 1.00 37.91 431 ASP A O 1
ATOM 3391 N N . ASP A 1 432 ? 26.625 7.956 22.304 1.00 41.81 432 ASP A N 1
ATOM 3392 C CA . ASP A 1 432 ? 26.805 9.418 22.372 1.00 41.81 432 ASP A CA 1
ATOM 3393 C C . ASP A 1 432 ? 25.951 10.192 21.346 1.00 41.81 432 ASP A C 1
ATOM 3395 O O . ASP A 1 432 ? 25.730 11.404 21.484 1.00 41.81 432 ASP A O 1
ATOM 3399 N N . PHE A 1 433 ? 25.462 9.511 20.305 1.00 42.62 433 PHE A N 1
ATOM 3400 C CA . PHE A 1 433 ? 24.644 10.096 19.241 1.00 42.62 433 PHE A CA 1
ATOM 3401 C C . PHE A 1 433 ? 23.148 10.102 19.589 1.00 42.62 433 PHE A C 1
ATOM 3403 O O . PHE A 1 433 ? 22.449 11.059 19.252 1.00 42.62 433 PHE A O 1
ATOM 3410 N N . ILE A 1 434 ? 22.668 9.090 20.320 1.00 43.53 434 ILE A N 1
ATOM 3411 C CA . ILE A 1 434 ? 21.249 8.918 20.692 1.00 43.53 434 ILE A CA 1
ATOM 3412 C C . ILE A 1 434 ? 20.739 10.070 21.584 1.00 43.53 434 ILE A C 1
ATOM 3414 O O . ILE A 1 434 ? 19.565 10.436 21.529 1.00 43.53 434 ILE A O 1
ATOM 3418 N N . GLY A 1 435 ? 21.621 10.711 22.360 1.00 41.91 435 GLY A N 1
ATOM 3419 C CA . GLY A 1 435 ? 21.269 11.835 23.238 1.00 41.91 435 GLY A CA 1
ATOM 3420 C C . GLY A 1 435 ? 21.155 13.212 22.562 1.00 41.91 435 GLY A C 1
ATOM 3421 O O . GLY A 1 435 ? 20.739 14.173 23.219 1.00 41.91 435 GLY A O 1
ATOM 3422 N N . LYS A 1 436 ? 21.530 13.365 21.281 1.00 48.38 436 LYS A N 1
ATOM 3423 C CA . LYS A 1 436 ? 21.601 14.674 20.601 1.00 48.38 436 LYS A CA 1
ATOM 3424 C C . LYS A 1 436 ? 20.435 14.877 19.624 1.00 48.38 436 LYS A C 1
ATOM 3426 O O . LYS A 1 436 ? 20.071 13.996 18.858 1.00 48.38 436 LYS A O 1
ATOM 3431 N N . LYS A 1 437 ? 19.847 16.082 19.613 1.00 54.38 437 LYS A N 1
ATOM 3432 C CA . LYS A 1 437 ? 18.774 16.441 18.664 1.00 54.38 437 LYS A CA 1
ATOM 3433 C C . LYS A 1 437 ? 19.308 16.458 17.224 1.00 54.38 437 LYS A C 1
ATOM 3435 O O . LYS A 1 437 ? 20.132 17.309 16.889 1.00 54.38 437 LYS A O 1
ATOM 3440 N N . PHE A 1 438 ? 18.796 15.558 16.387 1.00 61.31 438 PHE A N 1
ATOM 3441 C CA . PHE A 1 438 ? 19.060 15.495 14.946 1.00 61.31 438 PHE A CA 1
ATOM 3442 C C . PHE A 1 438 ? 18.585 16.739 14.196 1.00 61.31 438 PHE A C 1
ATOM 3444 O O . PHE A 1 438 ? 17.600 17.378 14.579 1.00 61.31 438 PHE A O 1
ATOM 3451 N N . LYS A 1 439 ? 19.301 17.097 13.123 1.00 66.56 439 LYS A N 1
ATOM 3452 C CA . LYS A 1 439 ? 19.004 18.310 12.352 1.00 66.56 439 LYS A CA 1
ATOM 3453 C C . LYS A 1 439 ? 17.886 18.098 11.343 1.00 66.56 439 LYS A C 1
ATOM 3455 O O . LYS A 1 439 ? 17.129 19.043 11.109 1.00 66.56 439 LYS A O 1
ATOM 3460 N N . PHE A 1 440 ? 17.816 16.920 10.727 1.00 64.38 440 PHE A N 1
ATOM 3461 C CA . PHE A 1 440 ? 16.947 16.675 9.579 1.00 64.38 440 PHE A CA 1
ATOM 3462 C C . PHE A 1 440 ? 15.761 15.743 9.871 1.00 64.38 440 PHE A C 1
ATOM 3464 O O . PHE A 1 440 ? 14.866 15.650 9.038 1.00 64.38 440 PHE A O 1
ATOM 3471 N N . PHE A 1 441 ? 15.685 15.114 11.047 1.00 68.50 441 PHE A N 1
ATOM 3472 C CA . PHE A 1 441 ? 14.651 14.117 11.353 1.00 68.50 441 PHE A CA 1
ATOM 3473 C C . PHE A 1 441 ? 13.541 14.668 12.242 1.00 68.50 441 PHE A C 1
ATOM 3475 O O . PHE A 1 441 ? 13.799 15.131 13.355 1.00 68.50 441 PHE A O 1
ATOM 3482 N N . PHE A 1 442 ? 12.294 14.590 11.766 1.00 66.00 442 PHE A N 1
ATOM 3483 C CA . PHE A 1 442 ? 11.147 15.091 12.518 1.00 66.00 442 PHE A CA 1
ATOM 3484 C C . PHE A 1 442 ? 9.852 14.299 12.247 1.00 66.00 442 PHE A C 1
ATOM 3486 O O . PHE A 1 442 ? 9.469 14.148 11.082 1.00 66.00 442 PHE A O 1
ATOM 3493 N N . PRO A 1 443 ? 9.135 13.856 13.299 1.00 62.72 443 PRO A N 1
ATOM 3494 C CA . PRO A 1 443 ? 7.791 13.302 13.167 1.00 62.72 443 PRO A CA 1
ATOM 3495 C C . PRO A 1 443 ? 6.749 14.422 13.024 1.00 62.72 443 PRO A C 1
ATOM 3497 O O . PRO A 1 443 ? 6.768 15.384 13.796 1.00 62.72 443 PRO A O 1
ATOM 3500 N N . PHE A 1 444 ? 5.813 14.294 12.076 1.00 68.12 444 PHE A N 1
ATOM 3501 C CA . PHE A 1 444 ? 4.755 15.289 11.849 1.00 68.12 444 PHE A CA 1
ATOM 3502 C C . PHE A 1 444 ? 3.412 14.693 11.436 1.00 68.12 444 PHE A C 1
ATOM 3504 O O . PHE A 1 444 ? 3.316 13.550 10.991 1.00 68.12 444 PHE A O 1
ATOM 3511 N N . LEU A 1 445 ? 2.370 15.519 11.570 1.00 56.75 445 LEU A N 1
ATOM 3512 C CA . LEU A 1 445 ? 1.072 15.275 10.965 1.00 56.75 445 LEU A CA 1
ATOM 3513 C C . LEU A 1 445 ? 1.113 15.719 9.500 1.00 56.75 445 LEU A C 1
ATOM 3515 O O . LEU A 1 445 ? 1.523 16.832 9.169 1.00 56.75 445 LEU A O 1
ATOM 3519 N N . ILE A 1 446 ? 0.662 14.846 8.621 1.00 62.31 446 ILE A N 1
ATOM 3520 C CA . ILE A 1 446 ? 0.564 15.086 7.191 1.00 62.31 446 ILE A CA 1
ATOM 3521 C C . ILE A 1 446 ? -0.898 15.074 6.793 1.00 62.31 446 ILE A C 1
ATOM 3523 O O . ILE A 1 446 ? -1.695 14.309 7.331 1.00 62.31 446 ILE A O 1
ATOM 3527 N N . VAL A 1 447 ? -1.239 15.934 5.841 1.00 57.41 447 VAL A N 1
ATOM 3528 C CA . VAL A 1 447 ? -2.504 15.887 5.123 1.00 57.41 447 VAL A CA 1
ATOM 3529 C C . VAL A 1 447 ? -2.221 15.429 3.703 1.00 57.41 447 VAL A C 1
ATOM 3531 O O . VAL A 1 447 ? -1.484 16.083 2.962 1.00 57.41 447 VAL A O 1
ATOM 3534 N N . LEU A 1 448 ? -2.822 14.305 3.342 1.00 62.22 448 LEU A N 1
ATOM 3535 C CA . LEU A 1 448 ? -2.816 13.756 1.999 1.00 62.22 448 LEU A CA 1
ATOM 3536 C C . LEU A 1 448 ? -4.031 14.303 1.255 1.00 62.22 448 LEU A C 1
ATOM 3538 O O . LEU A 1 448 ? -5.152 14.275 1.769 1.00 62.22 448 LEU A O 1
ATOM 3542 N N . SER A 1 449 ? -3.802 14.810 0.048 1.00 60.91 449 SER A N 1
ATOM 3543 C CA . SER A 1 449 ? -4.862 15.161 -0.892 1.00 60.91 449 SER A CA 1
ATOM 3544 C C . SER A 1 449 ? -4.658 14.343 -2.152 1.00 60.91 449 SER A C 1
ATOM 3546 O O . SER A 1 449 ? -3.682 14.551 -2.871 1.00 60.91 449 SER A O 1
ATOM 3548 N N . VAL A 1 450 ? -5.599 13.458 -2.462 1.00 55.50 450 VAL A N 1
ATOM 3549 C CA . VAL A 1 450 ? -5.601 12.793 -3.766 1.00 55.50 450 VAL A CA 1
ATOM 3550 C C . VAL A 1 450 ? -6.369 13.669 -4.740 1.00 55.50 450 VAL A C 1
ATOM 3552 O O . VAL A 1 450 ? -7.471 14.136 -4.443 1.00 55.50 450 VAL A O 1
ATOM 3555 N N . LYS A 1 451 ? -5.776 13.946 -5.897 1.00 51.38 451 LYS A N 1
ATOM 3556 C CA . LYS A 1 451 ? -6.480 14.617 -6.983 1.00 51.38 451 LYS A CA 1
ATOM 3557 C C . LYS A 1 451 ? -6.358 13.768 -8.236 1.00 51.38 451 LYS A C 1
ATOM 3559 O O . LYS A 1 451 ? -5.294 13.641 -8.829 1.00 51.38 451 LYS A O 1
ATOM 3564 N N . ALA A 1 452 ? -7.489 13.194 -8.624 1.00 51.00 452 ALA A N 1
ATOM 3565 C CA . ALA A 1 452 ? -7.644 12.527 -9.901 1.00 51.00 452 ALA A CA 1
ATOM 3566 C C . ALA A 1 452 ? -7.727 13.578 -11.014 1.00 51.00 452 ALA A C 1
ATOM 3568 O O . ALA A 1 452 ? -8.527 14.515 -10.948 1.00 51.00 452 ALA A O 1
ATOM 3569 N N . VAL A 1 453 ? -6.893 13.437 -12.039 1.00 45.12 453 VAL A N 1
ATOM 3570 C CA . VAL A 1 453 ? -7.029 14.146 -13.308 1.00 45.12 453 VAL A CA 1
ATOM 3571 C C . VAL A 1 453 ? -7.393 13.116 -14.364 1.00 45.12 453 VAL A C 1
ATOM 3573 O O . VAL A 1 453 ? -6.557 12.367 -14.868 1.00 45.12 453 VAL A O 1
ATOM 3576 N N . CYS A 1 454 ? -8.666 13.096 -14.735 1.00 41.91 454 CYS A N 1
ATOM 3577 C CA . CYS A 1 454 ? -9.129 12.318 -15.872 1.00 41.91 454 CYS A CA 1
ATOM 3578 C C . CYS A 1 454 ? -8.676 13.011 -17.160 1.00 41.91 454 CYS A C 1
ATOM 3580 O O . CYS A 1 454 ? -9.355 13.885 -17.693 1.00 41.91 454 CYS A O 1
ATOM 3582 N N . LEU A 1 455 ? -7.496 12.647 -17.653 1.00 36.88 455 LEU A N 1
ATOM 3583 C CA . LEU A 1 455 ? -7.163 12.872 -19.053 1.00 36.88 455 LEU A CA 1
ATOM 3584 C C . LEU A 1 455 ? -7.872 11.787 -19.865 1.00 36.88 455 LEU A C 1
ATOM 3586 O O . LEU A 1 455 ? -7.672 10.606 -19.597 1.00 36.88 455 LEU A O 1
ATOM 3590 N N . ASN A 1 456 ? -8.695 12.188 -20.838 1.00 36.41 456 ASN A N 1
ATOM 3591 C CA . ASN A 1 456 ? -9.344 11.287 -21.793 1.00 36.41 456 ASN A CA 1
ATOM 3592 C C . ASN A 1 456 ? -8.284 10.515 -22.595 1.00 36.41 456 ASN A C 1
ATOM 3594 O O . ASN A 1 456 ? -7.896 10.932 -23.685 1.00 36.41 456 ASN A O 1
ATOM 3598 N N . PHE A 1 457 ? -7.802 9.398 -22.058 1.00 38.53 457 PHE A N 1
ATOM 3599 C CA . PHE A 1 457 ? -7.027 8.428 -22.812 1.00 38.53 457 PHE A CA 1
ATOM 3600 C C . PHE A 1 457 ? -7.977 7.332 -23.265 1.00 38.53 457 PHE A C 1
ATOM 3602 O O . PHE A 1 457 ? -8.393 6.482 -22.483 1.00 38.53 457 PHE A O 1
ATOM 3609 N N . PHE A 1 458 ? -8.331 7.387 -24.546 1.00 43.00 458 PHE A N 1
ATOM 3610 C CA . PHE A 1 458 ? -8.895 6.245 -25.243 1.00 43.00 458 PHE A CA 1
ATOM 3611 C C . PHE A 1 458 ? -7.823 5.160 -25.266 1.00 43.00 458 PHE A C 1
ATOM 3613 O O . PHE A 1 458 ? -6.795 5.331 -25.920 1.00 43.00 458 PHE A O 1
ATOM 3620 N N . VAL A 1 459 ? -8.042 4.067 -24.544 1.00 38.81 459 VAL A N 1
ATOM 3621 C CA . VAL A 1 459 ? -7.230 2.863 -24.709 1.00 38.81 459 VAL A CA 1
ATOM 3622 C C . VAL A 1 459 ? -8.112 1.824 -25.381 1.00 38.81 459 VAL A C 1
ATOM 3624 O O . VAL A 1 459 ? -9.172 1.454 -24.875 1.00 38.81 459 VAL A O 1
ATOM 3627 N N . SER A 1 460 ? -7.717 1.433 -26.587 1.00 31.83 460 SER A N 1
ATOM 3628 C CA . SER A 1 460 ? -8.388 0.419 -27.385 1.00 31.83 460 SER A CA 1
ATOM 3629 C C . SER A 1 460 ? -7.603 -0.878 -27.274 1.00 31.83 460 SER A C 1
ATOM 3631 O O . SER A 1 460 ? -6.747 -1.112 -28.110 1.00 31.83 460 SER A O 1
ATOM 3633 N N . ASP A 1 461 ? -7.890 -1.699 -26.267 1.00 29.88 461 ASP A N 1
ATOM 3634 C CA . ASP A 1 461 ? -7.485 -3.106 -26.255 1.00 29.88 461 ASP A CA 1
ATOM 3635 C C . ASP A 1 461 ? -8.530 -3.913 -25.476 1.00 29.88 461 ASP A C 1
ATOM 3637 O O . ASP A 1 461 ? -8.764 -3.692 -24.288 1.00 29.88 461 ASP A O 1
ATOM 3641 N N . TRP A 1 462 ? -9.214 -4.817 -26.179 1.00 26.84 462 TRP A N 1
ATOM 3642 C CA . TRP A 1 462 ? -10.133 -5.793 -25.595 1.00 26.84 462 TRP A CA 1
ATOM 3643 C C . TRP A 1 462 ? -9.416 -7.139 -25.471 1.00 26.84 462 TRP A C 1
ATOM 3645 O O . TRP A 1 462 ? -8.918 -7.660 -26.465 1.00 26.84 462 TRP A O 1
ATOM 3655 N N . PHE A 1 463 ? -9.504 -7.771 -24.300 1.00 23.59 463 PHE A N 1
ATOM 3656 C CA . PHE A 1 463 ? -9.603 -9.230 -24.219 1.00 23.59 463 PHE A CA 1
ATOM 3657 C C . PHE A 1 463 ? -11.025 -9.573 -23.767 1.00 23.59 463 PHE A C 1
ATOM 3659 O O . PHE A 1 463 ? -11.413 -9.343 -22.624 1.00 23.59 463 PHE A O 1
ATOM 3666 N N . MET A 1 464 ? -11.826 -10.050 -24.721 1.00 28.78 464 MET A N 1
ATOM 3667 C CA . MET A 1 464 ? -13.224 -10.437 -24.546 1.00 28.78 464 MET A CA 1
ATOM 3668 C C . MET A 1 464 ? -13.340 -11.941 -24.256 1.00 28.78 464 MET A C 1
ATOM 3670 O O . MET A 1 464 ? -12.521 -12.742 -24.700 1.00 28.78 464 MET A O 1
ATOM 3674 N N . LEU A 1 465 ? -14.391 -12.294 -23.514 1.00 24.89 465 LEU A N 1
ATOM 3675 C CA . LEU A 1 465 ? -14.830 -13.634 -23.111 1.00 24.89 465 LEU A CA 1
ATOM 3676 C C . LEU A 1 465 ? -14.658 -14.716 -24.194 1.00 24.89 465 LEU A C 1
ATOM 3678 O O . LEU A 1 465 ? -15.275 -14.655 -25.258 1.00 24.89 465 LEU A O 1
ATOM 3682 N N . ILE A 1 466 ? -13.908 -15.772 -23.865 1.00 26.52 466 ILE A N 1
ATOM 3683 C CA . ILE A 1 466 ? -13.904 -17.024 -24.627 1.00 26.52 466 ILE A CA 1
ATOM 3684 C C . ILE A 1 466 ? -15.221 -17.750 -24.326 1.00 26.52 466 ILE A C 1
ATOM 3686 O O . ILE A 1 466 ? -15.368 -18.402 -23.294 1.00 26.52 466 ILE A O 1
ATOM 3690 N N . SER A 1 467 ? -16.190 -17.630 -25.231 1.00 29.67 467 SER A N 1
ATOM 3691 C CA . SER A 1 467 ? -17.280 -18.602 -25.339 1.00 29.67 467 SER A CA 1
ATOM 3692 C C . SER A 1 467 ? -16.795 -19.735 -26.243 1.00 29.67 467 SER A C 1
ATOM 3694 O O . SER A 1 467 ? -16.480 -19.529 -27.414 1.00 29.67 467 SER A O 1
ATOM 3696 N N . GLY A 1 468 ? -16.627 -20.922 -25.661 1.00 29.48 468 GLY A N 1
ATOM 3697 C CA . GLY A 1 468 ? -16.112 -22.093 -26.360 1.00 29.48 468 GLY A CA 1
ATOM 3698 C C . GLY A 1 468 ? -17.099 -22.606 -27.404 1.00 29.48 468 GLY A C 1
ATOM 3699 O O . GLY A 1 468 ? -18.206 -23.026 -27.075 1.00 29.48 468 GLY A O 1
ATOM 3700 N N . VAL A 1 469 ? -16.663 -22.614 -28.661 1.00 25.20 469 VAL A N 1
ATOM 3701 C CA . VAL A 1 469 ? -17.140 -23.567 -29.667 1.00 25.20 469 VAL A CA 1
ATOM 3702 C C . VAL A 1 469 ? -16.558 -24.937 -29.286 1.00 25.20 469 VAL A C 1
ATOM 3704 O O . VAL A 1 469 ? -15.367 -25.001 -28.971 1.00 25.20 469 VAL A O 1
ATOM 3707 N N . PRO A 1 470 ? -17.341 -26.029 -29.281 1.00 25.77 470 PRO A N 1
ATOM 3708 C CA . PRO A 1 470 ? -16.798 -27.355 -29.014 1.00 25.77 470 PRO A CA 1
ATOM 3709 C C . PRO A 1 470 ? -15.802 -27.735 -30.118 1.00 25.77 470 PRO A C 1
ATOM 3711 O O . PRO A 1 470 ? -16.143 -27.729 -31.301 1.00 25.77 470 PRO A O 1
ATOM 3714 N N . LEU A 1 471 ? -14.566 -28.041 -29.724 1.00 29.17 471 LEU A N 1
ATOM 3715 C CA . LEU A 1 471 ? -13.580 -28.675 -30.596 1.00 29.17 471 LEU A CA 1
ATOM 3716 C C . LEU A 1 471 ? -14.020 -30.127 -30.844 1.00 29.17 471 LEU A C 1
ATOM 3718 O O . LEU A 1 471 ? -14.268 -30.864 -29.888 1.00 29.17 471 LEU A O 1
ATOM 3722 N N . LEU A 1 472 ? -14.157 -30.484 -32.125 1.00 28.56 472 LEU A N 1
ATOM 3723 C CA . LEU A 1 472 ? -14.292 -31.860 -32.618 1.00 28.56 472 LEU A CA 1
ATOM 3724 C C . LEU A 1 472 ? -12.976 -32.628 -32.485 1.00 28.56 472 LEU A C 1
ATOM 3726 O O . LEU A 1 472 ? -11.916 -31.999 -32.715 1.00 28.56 472 LEU A O 1
#

pLDDT: mean 79.82, std 18.99, range [23.59, 97.62]

Radius of gyration: 26.41 Å; Cα contacts (8 Å, |Δi|>4): 727; chains: 1; bounding box: 78×63×80 Å

Solvent-accessible surface area (backbone atoms only — not comparable to full-atom values): 28021 Å² total; per-residue (Å²): 105,72,66,56,53,53,45,52,51,47,37,43,60,73,63,74,39,95,74,84,92,76,66,76,81,73,51,53,90,66,86,75,57,90,31,48,64,32,79,38,82,36,74,75,56,42,66,52,50,45,51,49,48,39,63,52,21,42,66,88,88,45,85,52,46,66,46,80,46,66,50,92,43,61,65,31,46,49,34,71,76,35,51,66,58,63,78,66,49,77,65,77,84,87,54,80,57,80,65,38,62,60,58,46,40,55,52,48,53,34,47,22,65,77,43,69,39,35,66,66,75,45,30,85,78,52,36,88,50,42,64,60,33,52,54,51,35,34,77,74,52,36,36,46,62,68,83,88,59,82,76,69,82,46,50,32,38,54,61,46,92,62,95,61,49,64,79,77,55,68,97,54,97,70,73,88,51,60,26,40,32,27,34,71,87,77,74,42,78,72,48,76,34,46,53,85,50,33,71,65,50,42,34,66,72,24,46,37,75,57,96,89,44,41,24,41,21,74,39,55,40,80,88,81,31,36,25,36,22,40,83,42,98,64,90,52,51,61,63,64,45,69,45,77,46,80,44,77,56,71,65,103,55,86,86,64,87,84,78,83,70,97,64,99,59,73,68,45,42,21,31,23,31,41,36,68,49,59,68,70,46,55,52,52,31,48,73,72,72,40,56,57,66,16,6,43,28,12,36,32,29,18,32,58,72,44,42,58,81,81,43,78,48,49,79,74,49,50,40,57,72,68,66,52,90,87,60,86,68,92,72,77,64,48,40,40,38,27,17,61,45,77,68,32,62,56,62,30,71,69,61,54,67,68,61,38,45,51,54,21,49,50,39,53,71,71,53,84,66,93,47,57,52,42,38,75,85,36,30,35,50,70,78,44,90,59,57,55,51,62,34,19,40,68,31,12,51,51,46,50,51,45,47,54,53,53,55,50,55,67,61,62,74,74,68,82,91,86,79,95,69,83,95,70,89,77,77,71,73,52,67,72,49,73,79,52,90,66,91,61,64,54,76,38,45,29,39,39,38,64,51,72,47,76,60,92,53,78,52,81,80,84,90,76,85,85,75,82,75,86,83,129